Protein AF-A0A138ZXR2-F1 (afdb_monomer_lite)

Organism: Gonapodya prolifera (strain JEL478) (NCBI:txid1344416)

Sequence (455 aa):
MIKIISLGTWSDPSDSKNINEESFTLLCIVGFTFFLIGYEAVQFVVVNGVPAVFRTWFWVAILIAAVFEIGALVLLTVLTDLPFWFYYIDFIVLALTFIIVCFGYSMCSSPRIVAFMPNLEKLRKDPSSYQRARIFYAVVFVLAECLVAISALVYCVFLLPIYASLEVQWQIIWRLAVHPAYFELLVFAPLRAWSHRHLTRKIGVLPVLVLAHAQLHKVVSGMMAITSITSFDAMLFSVIGVSVFKFFWRSTIIYRGVFVNSAAERVLNLNHLSESTSATRNSSRHASTNGAVSNNNATSVVENIEVDVVVEDRYEAVKFMVATELSYEMILETAAVIFTPILNSWMRPHREVFAFHGLDSTVPVWQLILTQLVCFLISDHLFLQMSTNYFSKLPFQLCWKNIRKHRFRIHNFLIYGTVTMGVICQCYFMYKAPRYGLCSDTRSVHCPFWESHDM

Secondary structure (DSSP, 8-state):
-HHHHTSS-SEETTEEEEE-HHHHHHHHHHHHHHHHHHHHHHHHHHHH-HHHHHHSTHHHHHHHHHHHHHHHHHHHHHHH--S---SHHHHHHHHHHHHHHHHHHHHHS-TTGGGGSTTHHHHTT-HHHHHHHHHHHHHHHHHHHHHHHHHHHHIIIIIHHHHHHS-HHHHHHIIIIIHHHHHIIIIIHHHHHHHHHH--SB--HHHHHHHHHHHHHHHHHHHHHHHT--SHHHHHHHHHHHHHHHHHHHHTHHHHHHHHHHHHHHHTTTHHHHHHHHHHHHHHHTS-S--------------------B-SSHHHHHHHHHHHHHHHHHHHHHHHHHHHHHHHHHHGGGGGGBTT--S---S-HHHHHHHHHHHHHHHHHHHHHHHHHTSS---HHHHHHHHHHTHHHHHHHHHHHIIIIIIIHHHHHTB----BTTBS-SS-S--HHHHTT--

Foldseek 3Di:
DVVLLVPDLQADPVGNLHGDLVSVVVCVLCQLLCQLLVLLVLVLCLQPNPVLCVVFCLVVLNVVLNCQLVVQVVVCCVPPVDSDDFAVVNVVNSLVSNLSNLLSSQLSGDLVLVVLDDPSVVCVVPVVSVNVSSNVRSVVLSVLLVLLVVLLLCCLQPVVLVLLLDDLVVLLVCLLPVLVVSLVVRHVLVLLLVQLVSDDLFRGDSSLVSLLLSLLSSQLSSLLSLLQDQEPVSSLVSLLSNLVSVLVVLLCSVVVSVVSNVVCCVVVVVVVVVVVVVVVVVVVVVVPPDDDDDDDDDDDDDDPDPDGPRHVDSLLVSLASSLLSVVSNLVLNLVSLLPSLVLLVSCVSVLSFFSRRDDHRPDDSVRSSVSNNVSSVVSVVVSCVCCCPPGVNRVNVVSVVVCVVSVVSVVSSSVSSNVSVSRSVSRVSRTPQQHVPQAPDNNDSDRVNSVVSPD

pLDDT: mean 73.87, std 17.75, range [28.34, 94.19]

Radius of gyration: 24.12 Å; chains: 1; bounding box: 71×50×64 Å

Structure (mmCIF, N/CA/C/O backbone):
data_AF-A0A138ZXR2-F1
#
_entry.id   AF-A0A138ZXR2-F1
#
loop_
_atom_site.group_PDB
_atom_site.id
_atom_site.type_symbol
_atom_site.label_atom_id
_atom_site.label_alt_id
_atom_site.label_comp_id
_atom_site.label_asym_id
_atom_site.label_entity_id
_atom_site.label_seq_id
_atom_site.pdbx_PDB_ins_code
_atom_site.Cartn_x
_atom_site.Cartn_y
_atom_site.Cartn_z
_atom_site.occupancy
_atom_site.B_iso_or_equiv
_atom_site.auth_seq_id
_atom_site.auth_comp_id
_atom_site.auth_asym_id
_atom_site.auth_atom_id
_atom_site.pdbx_PDB_model_num
ATOM 1 N N . MET A 1 1 ? -0.226 20.605 7.677 1.00 34.03 1 MET A N 1
ATOM 2 C CA . MET A 1 1 ? -0.747 19.259 7.996 1.00 34.03 1 MET A CA 1
ATOM 3 C C . MET A 1 1 ? -1.317 19.185 9.409 1.00 34.03 1 MET A C 1
ATOM 5 O O . MET A 1 1 ? -2.523 19.066 9.510 1.00 34.03 1 MET A O 1
ATOM 9 N N . ILE A 1 2 ? -0.525 19.390 10.476 1.00 31.19 2 ILE A N 1
ATOM 10 C CA . ILE A 1 2 ? -1.046 19.503 11.862 1.00 31.19 2 ILE A CA 1
ATOM 11 C C . ILE A 1 2 ? -2.102 20.611 11.966 1.00 31.19 2 ILE A C 1
ATOM 13 O O . ILE A 1 2 ? -3.169 20.379 12.506 1.00 31.19 2 ILE A O 1
ATOM 17 N N . LYS A 1 3 ? -1.863 21.763 11.323 1.00 34.72 3 LYS A N 1
ATOM 18 C CA . LYS A 1 3 ? -2.868 22.828 11.227 1.00 34.72 3 LYS A CA 1
ATOM 19 C C . LYS A 1 3 ? -4.119 22.475 10.424 1.00 34.72 3 LYS A C 1
ATOM 21 O O . LYS A 1 3 ? -5.135 23.062 10.720 1.00 34.72 3 LYS A O 1
ATOM 26 N N . ILE A 1 4 ? -4.037 21.561 9.447 1.00 38.88 4 ILE A N 1
ATOM 27 C CA . ILE A 1 4 ? -5.171 21.136 8.594 1.00 38.88 4 ILE A CA 1
ATOM 28 C C . ILE A 1 4 ? -6.062 20.152 9.360 1.00 38.88 4 ILE A C 1
ATOM 30 O O . ILE A 1 4 ? -7.275 20.257 9.302 1.00 38.88 4 ILE A O 1
ATOM 34 N N . ILE A 1 5 ? -5.453 19.252 10.138 1.00 39.91 5 ILE A N 1
ATOM 35 C CA . ILE A 1 5 ? -6.167 18.374 11.077 1.00 39.91 5 ILE A CA 1
ATOM 36 C C . ILE A 1 5 ? -6.675 19.177 12.295 1.00 39.91 5 ILE A C 1
ATOM 38 O O . ILE A 1 5 ? -7.653 18.796 12.923 1.00 39.91 5 ILE A O 1
ATOM 42 N N . SER A 1 6 ? -6.052 20.323 12.603 1.00 37.62 6 SER A N 1
ATOM 43 C CA . SER A 1 6 ? -6.491 21.276 13.633 1.00 37.62 6 SER A CA 1
ATOM 44 C C . SER A 1 6 ? -7.299 22.469 13.087 1.00 37.62 6 SER A C 1
ATOM 46 O O . SER A 1 6 ? -7.383 23.493 13.774 1.00 37.62 6 SER A O 1
ATOM 48 N N . LEU A 1 7 ? -7.813 22.410 11.850 1.00 36.41 7 LEU A N 1
ATOM 49 C CA . LEU A 1 7 ? -8.696 23.451 11.318 1.00 36.41 7 LEU A CA 1
ATOM 50 C C . LEU A 1 7 ? -10.067 23.297 11.990 1.00 36.41 7 LEU A C 1
ATOM 52 O O . LEU A 1 7 ? -10.858 22.457 11.586 1.00 36.41 7 LEU A O 1
ATOM 56 N N . GLY A 1 8 ? -10.324 24.119 13.009 1.00 48.81 8 GLY A N 1
ATOM 57 C CA . GLY A 1 8 ? -11.651 24.303 13.601 1.00 48.81 8 GLY A CA 1
ATOM 58 C C . GLY A 1 8 ? -12.121 23.178 14.522 1.00 48.81 8 GLY A C 1
ATOM 59 O O . GLY A 1 8 ? -11.577 22.075 14.552 1.00 48.81 8 GLY A O 1
ATOM 60 N N . THR A 1 9 ? -13.143 23.476 15.324 1.00 51.62 9 THR A N 1
ATOM 61 C CA . THR A 1 9 ? -13.922 22.437 15.990 1.00 51.62 9 THR A CA 1
ATOM 62 C C . THR A 1 9 ? -14.565 21.595 14.889 1.00 51.62 9 THR A C 1
ATOM 64 O O . THR A 1 9 ? -15.431 22.073 14.161 1.00 51.62 9 THR A O 1
ATOM 67 N N . TRP A 1 10 ? -14.107 20.350 14.730 1.00 50.72 10 TRP A N 1
ATOM 68 C CA . TRP A 1 10 ? -14.742 19.383 13.825 1.00 50.72 10 TRP A CA 1
ATOM 69 C C . TRP A 1 10 ? -16.204 19.170 14.172 1.00 50.72 10 TRP A C 1
ATOM 71 O O . TRP A 1 10 ? -16.966 18.745 13.317 1.00 50.72 10 TRP A O 1
ATOM 81 N N . SER A 1 11 ? -16.568 19.460 15.416 1.00 53.50 11 SER A N 1
ATOM 82 C CA . SER A 1 11 ? -17.928 19.488 15.894 1.00 53.50 11 SER A CA 1
ATOM 83 C C . SER A 1 11 ? -18.512 20.902 15.860 1.00 53.50 11 SER A C 1
ATOM 85 O O . SER A 1 11 ? -17.812 21.877 16.158 1.00 53.50 11 SER A O 1
ATOM 87 N N . ASP A 1 12 ? -19.801 21.011 15.559 1.00 55.66 12 ASP A N 1
ATOM 88 C CA . ASP A 1 12 ? -20.576 22.222 15.782 1.00 55.66 12 ASP A CA 1
ATOM 89 C C . ASP A 1 12 ? -20.456 22.607 17.273 1.00 55.66 12 ASP A C 1
ATOM 91 O O . ASP A 1 12 ? -20.678 21.769 18.151 1.00 55.66 12 ASP A O 1
ATOM 95 N N . PRO A 1 13 ? -20.056 23.846 17.608 1.00 55.12 13 PRO A N 1
ATOM 96 C CA . PRO A 1 13 ? -19.994 24.282 19.000 1.00 55.12 13 PRO A CA 1
ATOM 97 C C . PRO A 1 13 ? -21.345 24.188 19.728 1.00 55.12 13 PRO A C 1
ATOM 99 O O . PRO A 1 13 ? -21.363 24.138 20.957 1.00 55.12 13 PRO A O 1
ATOM 102 N N . SER A 1 14 ? -22.459 24.201 18.988 1.00 55.59 14 SER A N 1
ATOM 103 C CA . SER A 1 14 ? -23.822 24.095 19.518 1.00 55.59 14 SER A CA 1
ATOM 104 C C . SER A 1 14 ? -24.292 22.652 19.729 1.00 55.59 14 SER A C 1
ATOM 106 O O . SER A 1 14 ? -25.115 22.411 20.612 1.00 55.59 14 SER A O 1
ATOM 108 N N . ASP A 1 15 ? -23.722 21.693 18.997 1.00 61.19 15 ASP A N 1
ATOM 109 C CA . ASP A 1 15 ? -23.941 20.262 19.183 1.00 61.19 15 ASP A CA 1
ATOM 110 C C . ASP A 1 15 ? -22.637 19.513 18.903 1.00 61.19 15 ASP A C 1
ATOM 112 O O . ASP A 1 15 ? -22.266 19.268 17.753 1.00 61.19 15 ASP A O 1
ATOM 116 N N . SER A 1 16 ? -21.938 19.125 19.975 1.00 54.53 16 SER A N 1
ATOM 117 C CA . SER A 1 16 ? -20.626 18.476 19.893 1.00 54.53 16 SER A CA 1
ATOM 118 C C . SER A 1 16 ? -20.632 17.149 19.120 1.00 54.53 16 SER A C 1
ATOM 120 O O . SER A 1 16 ? -19.561 16.600 18.862 1.00 54.53 16 SER A O 1
ATOM 122 N N . LYS A 1 17 ? -21.816 16.625 18.782 1.00 53.41 17 LYS A N 1
ATOM 123 C CA . LYS A 1 17 ? -22.014 15.412 17.984 1.00 53.41 17 LYS A CA 1
ATOM 124 C C . LYS A 1 17 ? -22.127 15.685 16.483 1.00 53.41 17 LYS A C 1
ATOM 126 O O . LYS A 1 17 ? -21.816 14.800 15.690 1.00 53.41 17 LYS A O 1
ATOM 131 N N . ASN A 1 18 ? -22.536 16.891 16.090 1.00 56.28 18 ASN A N 1
ATOM 132 C CA . ASN A 1 18 ? -22.706 17.274 14.687 1.00 56.28 18 ASN A CA 1
ATOM 133 C C . ASN A 1 18 ? -21.417 17.855 14.135 1.00 56.28 18 ASN A C 1
ATOM 135 O O . ASN A 1 18 ? -20.666 18.489 14.864 1.00 56.28 18 ASN A O 1
ATOM 139 N N . ILE A 1 19 ? -21.142 17.645 12.851 1.00 60.69 19 ILE A N 1
ATOM 140 C CA . ILE A 1 19 ? -19.845 17.976 12.256 1.00 60.69 19 ILE A CA 1
ATOM 141 C C . ILE A 1 19 ? -19.920 19.308 11.528 1.00 60.69 19 ILE A C 1
ATOM 143 O O . ILE A 1 19 ? -20.899 19.588 10.844 1.00 60.69 19 ILE A O 1
ATOM 147 N N . ASN A 1 20 ? -18.862 20.111 11.629 1.00 67.88 20 ASN A N 1
ATOM 148 C CA . ASN A 1 20 ? -18.723 21.307 10.810 1.00 67.88 20 ASN A CA 1
ATOM 149 C C . ASN A 1 20 ? -18.528 20.897 9.336 1.00 67.88 20 ASN A C 1
ATOM 151 O O . ASN A 1 20 ? -17.436 20.487 8.924 1.00 67.88 20 ASN A O 1
ATOM 155 N N . GLU A 1 21 ? -19.606 21.008 8.560 1.00 62.00 21 GLU A N 1
ATOM 156 C CA . GLU A 1 21 ? -19.691 20.600 7.154 1.00 62.00 21 GLU A CA 1
ATOM 157 C C . GLU A 1 21 ? -18.632 21.275 6.272 1.00 62.00 21 GLU A C 1
ATOM 159 O O . GLU A 1 21 ? -18.040 20.628 5.405 1.00 62.00 21 GLU A O 1
ATOM 164 N N . GLU A 1 22 ? -18.331 22.554 6.518 1.00 65.38 22 GLU A N 1
ATOM 165 C CA . GLU A 1 22 ? -17.365 23.329 5.733 1.00 65.38 22 GLU A CA 1
ATOM 166 C C . GLU A 1 22 ? -15.934 22.829 5.951 1.00 65.38 22 GLU A C 1
ATOM 168 O O . GLU A 1 22 ? -15.182 22.607 4.998 1.00 65.38 22 GLU A O 1
ATOM 173 N N . SER A 1 23 ? -15.559 22.615 7.216 1.00 65.88 23 SER A N 1
ATOM 174 C CA . SER A 1 23 ? -14.211 22.159 7.582 1.00 65.88 23 SER A CA 1
ATOM 175 C C . SER A 1 23 ? -13.960 20.736 7.086 1.00 65.88 23 SER A C 1
ATOM 177 O O . SER A 1 23 ? -12.879 20.427 6.576 1.00 65.88 23 SER A O 1
ATOM 179 N N . PHE A 1 24 ? -14.983 19.883 7.172 1.00 64.94 24 PHE A N 1
ATOM 180 C CA . PHE A 1 24 ? -14.937 18.525 6.650 1.00 64.94 24 PHE A CA 1
ATOM 181 C C . PHE A 1 24 ? -14.849 18.505 5.119 1.00 64.94 24 PHE A C 1
ATOM 183 O O . PHE A 1 24 ? -13.969 17.847 4.565 1.00 64.94 24 PHE A O 1
ATOM 190 N N . THR A 1 25 ? -15.691 19.276 4.427 1.00 65.69 25 THR A N 1
ATOM 191 C CA . THR A 1 25 ? -15.665 19.402 2.962 1.00 65.69 25 THR A CA 1
ATOM 192 C C . THR A 1 25 ? -14.306 19.887 2.465 1.00 65.69 25 THR A C 1
ATOM 194 O O . THR A 1 25 ? -13.736 19.305 1.541 1.00 65.69 25 THR A O 1
ATOM 197 N N . LEU A 1 26 ? -13.727 20.897 3.119 1.00 67.50 26 LEU A N 1
ATOM 198 C CA . LEU A 1 26 ? -12.399 21.396 2.775 1.00 67.50 26 LEU A CA 1
ATOM 199 C C . LEU A 1 26 ? -11.317 20.326 2.976 1.00 67.50 26 LEU A C 1
ATOM 201 O O . LEU A 1 26 ? -10.448 20.179 2.115 1.00 67.50 26 LEU A O 1
ATOM 205 N N . LEU A 1 27 ? -11.369 19.556 4.072 1.00 70.44 27 LEU A N 1
ATOM 206 C CA . LEU A 1 27 ? -10.461 18.424 4.272 1.00 70.44 27 LEU A CA 1
ATOM 207 C C . LEU A 1 27 ? -10.607 17.404 3.141 1.00 70.44 27 LEU A C 1
ATOM 209 O O . LEU A 1 27 ? -9.592 16.915 2.656 1.00 70.44 27 LEU A O 1
ATOM 213 N N . CYS A 1 28 ? -11.832 17.090 2.721 1.00 66.06 28 CYS A N 1
ATOM 214 C CA . CYS A 1 28 ? -12.086 16.117 1.662 1.00 66.06 28 CYS A CA 1
ATOM 215 C C . CYS A 1 28 ? -11.512 16.595 0.329 1.00 66.06 28 CYS A C 1
ATOM 217 O O . CYS A 1 28 ? -10.709 15.888 -0.272 1.00 66.06 28 CYS A O 1
ATOM 219 N N . ILE A 1 29 ? -11.836 17.821 -0.089 1.00 67.88 29 ILE A N 1
ATOM 220 C CA . ILE A 1 29 ? -11.348 18.407 -1.345 1.00 67.88 29 ILE A CA 1
ATOM 221 C C . ILE A 1 29 ? -9.818 18.461 -1.351 1.00 67.88 29 ILE A C 1
ATOM 223 O O . ILE A 1 29 ? -9.175 18.000 -2.295 1.00 67.88 29 ILE A O 1
ATOM 227 N N . VAL A 1 30 ? -9.216 18.989 -0.282 1.00 71.25 30 VAL A N 1
ATOM 228 C CA . VAL A 1 30 ? -7.756 19.093 -0.171 1.00 71.25 30 VAL A CA 1
ATOM 229 C C . VAL A 1 30 ? -7.128 17.706 -0.082 1.00 71.25 30 VAL A C 1
ATOM 231 O O . VAL A 1 30 ? -6.110 17.439 -0.714 1.00 71.25 30 VAL A O 1
ATOM 234 N N . GLY A 1 31 ? -7.718 16.809 0.696 1.00 70.62 31 GLY A N 1
ATOM 235 C CA . GLY A 1 31 ? -7.191 15.475 0.905 1.00 70.62 31 GLY A CA 1
ATOM 236 C C . GLY A 1 31 ? -7.168 14.679 -0.388 1.00 70.62 31 GLY A C 1
ATOM 237 O O . GLY A 1 31 ? -6.122 14.173 -0.777 1.00 70.62 31 GLY A O 1
ATOM 238 N N . PHE A 1 32 ? -8.279 14.634 -1.108 1.00 67.31 32 PHE A N 1
ATOM 239 C CA . PHE A 1 32 ? -8.349 13.897 -2.359 1.00 67.31 32 PHE A CA 1
ATOM 240 C C . PHE A 1 32 ? -7.466 14.482 -3.450 1.00 67.31 32 PHE A C 1
ATOM 242 O O . PHE A 1 32 ? -6.612 13.765 -3.981 1.00 67.31 32 PHE A O 1
ATOM 249 N N . THR A 1 33 ? -7.558 15.797 -3.656 1.00 68.94 33 THR A N 1
ATOM 250 C CA . THR A 1 33 ? -6.797 16.459 -4.718 1.00 68.94 33 THR A CA 1
ATOM 251 C C . THR A 1 33 ? -5.297 16.345 -4.470 1.00 68.94 33 THR A C 1
ATOM 253 O O . THR A 1 33 ? -4.519 16.044 -5.373 1.00 68.94 33 THR A O 1
ATOM 256 N N . PHE A 1 34 ? -4.844 16.563 -3.231 1.00 75.94 34 PHE A N 1
ATOM 257 C CA . PHE A 1 34 ? -3.410 16.623 -2.954 1.00 75.94 34 PHE A CA 1
ATOM 258 C C . PHE A 1 34 ? -2.792 15.288 -2.553 1.00 75.94 34 PHE A C 1
ATOM 260 O O . PHE A 1 34 ? -1.599 15.112 -2.803 1.00 75.94 34 PHE A O 1
ATOM 267 N N . PHE A 1 35 ? -3.522 14.353 -1.939 1.00 79.62 35 PHE A N 1
ATOM 268 C CA . PHE A 1 35 ? -2.924 13.079 -1.524 1.00 79.62 35 PHE A CA 1
ATOM 269 C C . PHE A 1 35 ? -2.753 12.127 -2.688 1.00 79.62 35 PHE A C 1
ATOM 271 O O . PHE A 1 35 ? -1.692 11.522 -2.801 1.00 79.62 35 PHE A O 1
ATOM 278 N N . LEU A 1 36 ? -3.744 12.034 -3.571 1.00 79.12 36 LEU A N 1
ATOM 279 C CA . LEU A 1 36 ? -3.708 11.104 -4.690 1.00 79.12 36 LEU A CA 1
ATOM 280 C C . LEU A 1 36 ? -2.690 11.558 -5.747 1.00 79.12 36 LEU A C 1
ATOM 282 O O . LEU A 1 36 ? -1.749 10.839 -6.083 1.00 79.12 36 LEU A O 1
ATOM 286 N N . ILE A 1 37 ? -2.819 12.808 -6.200 1.00 87.25 37 ILE A N 1
ATOM 287 C CA . ILE A 1 37 ? -1.896 13.419 -7.163 1.00 87.25 37 ILE A CA 1
ATOM 288 C C . ILE A 1 37 ? -0.497 13.551 -6.548 1.00 87.25 37 ILE A C 1
ATOM 290 O O . ILE A 1 37 ? 0.514 13.279 -7.200 1.00 87.25 37 ILE A O 1
ATOM 294 N N . GLY A 1 38 ? -0.421 13.954 -5.277 1.00 85.75 38 GLY A N 1
ATOM 295 C CA . GLY A 1 38 ? 0.846 14.104 -4.574 1.00 85.75 38 GLY A CA 1
ATOM 296 C C . GLY A 1 38 ? 1.560 12.775 -4.333 1.00 85.75 38 GLY A C 1
ATOM 297 O O . GLY A 1 38 ? 2.787 12.747 -4.410 1.00 85.75 38 GLY A O 1
ATOM 298 N N . TYR A 1 39 ? 0.830 11.676 -4.117 1.00 86.19 39 TYR A N 1
ATOM 299 C CA . TYR A 1 39 ? 1.394 10.330 -3.988 1.00 86.19 39 TYR A CA 1
ATOM 300 C C . TYR A 1 39 ? 2.153 9.925 -5.246 1.00 86.19 39 TYR A C 1
ATOM 302 O O . TYR A 1 39 ? 3.355 9.656 -5.183 1.00 86.19 39 TYR A O 1
ATOM 310 N N . GLU A 1 40 ? 1.495 10.005 -6.399 1.00 87.44 40 GLU A N 1
ATOM 311 C CA . GLU A 1 40 ? 2.116 9.717 -7.690 1.00 87.44 40 GLU A CA 1
ATOM 312 C C . GLU A 1 40 ? 3.262 10.688 -8.006 1.00 87.44 40 GLU A C 1
ATOM 314 O O . GLU A 1 40 ? 4.293 10.301 -8.562 1.00 87.44 40 GLU A O 1
ATOM 319 N N . ALA A 1 41 ? 3.140 11.956 -7.601 1.00 88.38 41 ALA A N 1
ATOM 320 C CA . ALA A 1 41 ? 4.213 12.928 -7.762 1.00 88.38 41 ALA A CA 1
ATOM 321 C C . ALA A 1 41 ? 5.453 12.574 -6.926 1.00 88.38 41 ALA A C 1
ATOM 323 O O . ALA A 1 41 ? 6.576 12.606 -7.439 1.00 88.38 41 ALA A O 1
ATOM 324 N N . VAL A 1 42 ? 5.270 12.190 -5.660 1.00 87.69 42 VAL A N 1
ATOM 325 C CA . VAL A 1 42 ? 6.358 11.720 -4.792 1.00 87.69 42 VAL A CA 1
ATOM 326 C C . VAL A 1 42 ? 6.971 10.453 -5.373 1.00 87.69 42 VAL A C 1
ATOM 328 O O . VAL A 1 42 ? 8.195 10.368 -5.482 1.00 87.69 42 VAL A O 1
ATOM 331 N N . GLN A 1 43 ? 6.149 9.507 -5.822 1.00 85.69 43 GLN A N 1
ATOM 332 C CA . GLN A 1 43 ? 6.598 8.291 -6.487 1.00 85.69 43 GLN A CA 1
ATOM 333 C C . GLN A 1 43 ? 7.435 8.611 -7.737 1.00 85.69 43 GLN A C 1
ATOM 335 O O . GLN A 1 43 ? 8.523 8.058 -7.916 1.00 85.69 43 GLN A O 1
ATOM 340 N N . PHE A 1 44 ? 7.018 9.576 -8.561 1.00 86.94 44 PHE A N 1
ATOM 341 C CA . PHE A 1 44 ? 7.796 10.048 -9.712 1.00 86.94 44 PHE A CA 1
ATOM 342 C C . PHE A 1 44 ? 9.140 10.631 -9.313 1.00 86.94 44 PHE A C 1
ATOM 344 O O . PHE A 1 44 ? 10.161 10.289 -9.913 1.00 86.94 44 PHE A O 1
ATOM 351 N N . VAL A 1 45 ? 9.157 11.491 -8.298 1.00 86.19 45 VAL A N 1
ATOM 352 C CA . VAL A 1 45 ? 10.374 12.131 -7.794 1.00 86.19 45 VAL A CA 1
ATOM 353 C C . VAL A 1 45 ? 11.343 11.100 -7.217 1.00 86.19 45 VAL A C 1
ATOM 355 O O . VAL A 1 45 ? 12.553 11.220 -7.402 1.00 86.19 45 VAL A O 1
ATOM 358 N N . VAL A 1 46 ? 10.838 10.070 -6.546 1.00 82.31 46 VAL A N 1
ATOM 359 C CA . VAL A 1 46 ? 11.649 8.998 -5.952 1.00 82.31 46 VAL A CA 1
ATOM 360 C C . VAL A 1 46 ? 12.380 8.206 -7.031 1.00 82.31 46 VAL A C 1
ATOM 362 O O . VAL A 1 46 ? 13.573 7.921 -6.884 1.00 82.31 46 VAL A O 1
ATOM 365 N N . VAL A 1 47 ? 11.689 7.910 -8.133 1.00 80.94 47 VAL A N 1
ATOM 366 C CA . VAL A 1 47 ? 12.246 7.134 -9.244 1.00 80.94 47 VAL A CA 1
ATOM 367 C C . VAL A 1 47 ? 13.112 7.983 -10.167 1.00 80.94 47 VAL A C 1
ATOM 369 O O . VAL A 1 47 ? 14.239 7.611 -10.460 1.00 80.94 47 VAL A O 1
ATOM 372 N N . ASN A 1 48 ? 12.603 9.122 -10.633 1.00 81.75 48 ASN A N 1
ATOM 373 C CA . ASN A 1 48 ? 13.217 9.888 -11.721 1.00 81.75 48 ASN A CA 1
ATOM 374 C C . ASN A 1 48 ? 13.948 11.156 -11.235 1.00 81.75 48 ASN A C 1
ATOM 376 O O . ASN A 1 48 ? 14.676 11.789 -12.003 1.00 81.75 48 ASN A O 1
ATOM 380 N N . GLY A 1 49 ? 13.773 11.542 -9.968 1.00 83.25 49 GLY A N 1
ATOM 381 C CA . GLY A 1 49 ? 14.294 12.783 -9.398 1.00 83.25 49 GLY A CA 1
ATOM 382 C C . GLY A 1 49 ? 13.432 14.013 -9.709 1.00 83.25 49 GLY A C 1
ATOM 383 O O . GLY A 1 49 ? 12.700 14.063 -10.696 1.00 83.25 49 GLY A O 1
ATOM 384 N N . VAL A 1 50 ? 13.568 15.057 -8.884 1.00 86.06 50 VAL A N 1
ATOM 385 C CA . VAL A 1 50 ? 12.831 16.330 -9.036 1.00 86.06 50 VAL A CA 1
ATOM 386 C C . VAL A 1 50 ? 13.004 16.961 -10.427 1.00 86.06 50 VAL A C 1
ATOM 388 O O . VAL A 1 50 ? 11.997 17.325 -11.033 1.00 86.06 50 VAL A O 1
ATOM 391 N N . PRO A 1 51 ? 14.220 17.040 -11.016 1.00 86.44 51 PRO A N 1
ATOM 392 C CA . PRO A 1 51 ? 14.381 17.669 -12.327 1.00 86.44 51 PRO A CA 1
ATOM 393 C C . PRO A 1 51 ? 13.659 16.930 -13.458 1.00 86.44 51 PRO A C 1
ATOM 395 O O . PRO A 1 51 ? 13.467 17.495 -14.531 1.00 86.44 51 PRO A O 1
ATOM 398 N N . ALA A 1 52 ? 13.307 15.652 -13.286 1.00 85.19 52 ALA A N 1
ATOM 399 C CA . ALA A 1 52 ? 12.563 14.917 -14.302 1.00 85.19 52 ALA A CA 1
ATOM 400 C C . ALA A 1 52 ? 11.085 15.325 -14.350 1.00 85.19 52 ALA A C 1
ATOM 402 O O . ALA A 1 52 ? 10.491 15.246 -15.421 1.00 85.19 52 ALA A O 1
ATOM 403 N N . VAL A 1 53 ? 10.503 15.804 -13.244 1.00 85.25 53 VAL A N 1
ATOM 404 C CA . VAL A 1 53 ? 9.093 16.236 -13.204 1.00 85.25 53 VAL A CA 1
ATOM 405 C C . VAL A 1 53 ? 8.848 17.342 -14.226 1.00 85.25 53 VAL A C 1
ATOM 407 O O . VAL A 1 53 ? 7.921 17.249 -15.018 1.00 85.25 53 VAL A O 1
ATOM 410 N N . PHE A 1 54 ? 9.733 18.341 -14.257 1.00 87.50 54 PHE A N 1
ATOM 411 C CA . PHE A 1 54 ? 9.614 19.504 -15.141 1.00 87.50 54 PHE A CA 1
ATOM 412 C C . PHE A 1 54 ? 10.160 19.264 -16.553 1.00 87.50 54 PHE A C 1
ATOM 414 O O . PHE A 1 54 ? 9.724 19.910 -17.500 1.00 87.50 54 PHE A O 1
ATOM 421 N N . ARG A 1 55 ? 11.117 18.339 -16.716 1.00 87.81 55 ARG A N 1
ATOM 422 C CA . ARG A 1 55 ? 11.668 17.987 -18.040 1.00 87.81 55 ARG A CA 1
ATOM 423 C C . ARG A 1 55 ? 10.780 17.029 -18.830 1.00 87.81 55 ARG A C 1
ATOM 425 O O . ARG A 1 55 ? 10.914 16.945 -20.046 1.00 87.81 55 ARG A O 1
ATOM 432 N N . THR A 1 56 ? 9.929 16.271 -18.150 1.00 86.75 56 THR A N 1
ATOM 433 C CA . THR A 1 56 ? 8.968 15.364 -18.784 1.00 86.75 56 THR A CA 1
ATOM 434 C C . THR A 1 56 ? 7.591 16.011 -18.837 1.00 86.75 56 THR A C 1
ATOM 436 O O . THR A 1 56 ? 7.343 17.016 -18.186 1.00 86.75 56 THR A O 1
ATOM 439 N N . TRP A 1 57 ? 6.668 15.423 -19.593 1.00 88.38 57 TRP A N 1
ATOM 440 C CA . TRP A 1 57 ? 5.276 15.881 -19.653 1.00 88.38 57 TRP A CA 1
ATOM 441 C C . TRP A 1 57 ? 4.451 15.431 -18.436 1.00 88.38 57 TRP A C 1
ATOM 443 O O . TRP A 1 57 ? 3.230 15.552 -18.431 1.00 88.38 57 TRP A O 1
ATOM 453 N N . PHE A 1 58 ? 5.095 14.920 -17.383 1.00 90.44 58 PHE A N 1
ATOM 454 C CA . PHE A 1 58 ? 4.393 14.437 -16.201 1.00 90.44 58 PHE A CA 1
ATOM 455 C C . PHE A 1 58 ? 3.670 15.565 -15.451 1.00 90.44 58 PHE A C 1
ATOM 457 O O . PHE A 1 58 ? 2.546 15.375 -14.996 1.00 90.44 58 PHE A O 1
ATOM 464 N N . TRP A 1 59 ? 4.254 16.767 -15.397 1.00 91.25 59 TRP A N 1
ATOM 465 C CA . TRP A 1 59 ? 3.579 17.937 -14.823 1.00 91.25 59 TRP A CA 1
ATOM 466 C C . TRP A 1 59 ? 2.286 18.302 -15.572 1.00 91.25 59 TRP A C 1
ATOM 468 O O . TRP A 1 59 ? 1.352 18.808 -14.955 1.00 91.25 59 TRP A O 1
ATOM 478 N N . VAL A 1 60 ? 2.199 18.004 -16.875 1.00 91.88 60 VAL A N 1
ATOM 479 C CA . VAL A 1 60 ? 0.971 18.193 -17.662 1.00 91.88 60 VAL A CA 1
ATOM 480 C C . VAL A 1 60 ? -0.097 17.204 -17.208 1.00 91.88 60 VAL A C 1
ATOM 482 O O . VAL A 1 60 ? -1.243 17.599 -17.036 1.00 91.88 60 VAL A O 1
ATOM 485 N N . ALA A 1 61 ? 0.266 15.943 -16.951 1.00 91.69 61 ALA A N 1
ATOM 486 C CA . ALA A 1 61 ? -0.670 14.954 -16.413 1.00 91.69 61 ALA A CA 1
ATOM 487 C C . ALA A 1 61 ? -1.190 15.351 -15.021 1.00 91.69 61 ALA A C 1
ATOM 489 O O . ALA A 1 61 ? -2.389 15.256 -14.777 1.00 91.69 61 ALA A O 1
ATOM 490 N N . ILE A 1 62 ? -0.312 15.866 -14.150 1.00 92.00 62 ILE A N 1
ATOM 491 C CA . ILE A 1 62 ? -0.691 16.435 -12.845 1.00 92.00 62 ILE A CA 1
ATOM 492 C C . ILE A 1 62 ? -1.689 17.584 -13.021 1.00 92.00 62 ILE A C 1
ATOM 494 O O . ILE A 1 62 ? -2.715 17.615 -12.350 1.00 92.00 62 ILE A O 1
ATOM 498 N N . LEU A 1 63 ? -1.404 18.519 -13.932 1.00 91.94 63 LEU A N 1
ATOM 499 C CA . LEU A 1 63 ? -2.275 19.666 -14.181 1.00 91.94 63 LEU A CA 1
ATOM 500 C C . LEU A 1 63 ? -3.639 19.236 -14.736 1.00 91.94 63 LEU A C 1
ATOM 502 O O . LEU A 1 63 ? -4.659 19.724 -14.263 1.00 91.94 63 LEU A O 1
ATOM 506 N N . ILE A 1 64 ? -3.665 18.315 -15.705 1.00 92.62 64 ILE A N 1
ATOM 507 C CA . ILE A 1 64 ? -4.907 17.772 -16.273 1.00 92.62 64 ILE A CA 1
ATOM 508 C C . ILE A 1 64 ? -5.739 17.103 -15.181 1.00 92.62 64 ILE A C 1
ATOM 510 O O . ILE A 1 64 ? -6.931 17.373 -15.089 1.00 92.62 64 ILE A O 1
ATOM 514 N N . ALA A 1 65 ? -5.118 16.265 -14.350 1.00 91.00 65 ALA A N 1
ATOM 515 C CA . ALA A 1 65 ? -5.802 15.589 -13.257 1.00 91.00 65 ALA A CA 1
ATOM 516 C C . ALA A 1 65 ? -6.371 16.585 -12.238 1.00 91.00 65 ALA A C 1
ATOM 518 O O . ALA A 1 65 ? -7.542 16.487 -11.895 1.00 91.00 65 ALA A O 1
ATOM 519 N N . ALA A 1 66 ? -5.591 17.593 -11.836 1.00 88.81 66 ALA A N 1
ATOM 520 C CA . ALA A 1 66 ? -6.045 18.619 -10.900 1.00 88.81 66 ALA A CA 1
ATOM 521 C C . ALA A 1 66 ? -7.200 19.462 -11.469 1.00 88.81 66 ALA A C 1
ATOM 523 O O . ALA A 1 66 ? -8.165 19.738 -10.764 1.00 88.81 66 ALA A O 1
ATOM 524 N N . VAL A 1 67 ? -7.132 19.857 -12.747 1.00 90.44 67 VAL A N 1
ATOM 525 C CA . VAL A 1 67 ? -8.212 20.607 -13.412 1.00 90.44 67 VAL A CA 1
ATOM 526 C C . VAL A 1 67 ? -9.467 19.750 -13.562 1.00 90.44 67 VAL A C 1
ATOM 528 O O . VAL A 1 67 ? -10.564 20.244 -13.313 1.00 90.44 67 VAL A O 1
ATOM 531 N N . PHE A 1 68 ? -9.316 18.481 -13.953 1.00 90.38 68 PHE A N 1
ATOM 532 C CA . PHE A 1 68 ? -10.427 17.537 -14.054 1.00 90.38 68 PHE A CA 1
ATOM 533 C C . PHE A 1 68 ? -11.107 17.341 -12.701 1.00 90.38 68 PHE A C 1
ATOM 535 O O . PHE A 1 68 ? -12.323 17.466 -12.618 1.00 90.38 68 PHE A O 1
ATOM 542 N N . GLU A 1 69 ? -10.328 17.083 -11.652 1.00 85.19 69 GLU A N 1
ATOM 543 C CA . GLU A 1 69 ? -10.843 16.862 -10.307 1.00 85.19 69 GLU A CA 1
ATOM 544 C C . GLU A 1 69 ? -11.551 18.111 -9.791 1.00 85.19 69 GLU A C 1
ATOM 546 O O . GLU A 1 69 ? -12.747 18.056 -9.543 1.00 85.19 69 GLU A O 1
ATOM 551 N N . ILE A 1 70 ? -10.884 19.270 -9.747 1.00 83.19 70 ILE A N 1
ATOM 552 C CA . ILE A 1 70 ? -11.503 20.524 -9.286 1.00 83.19 70 ILE A CA 1
ATOM 553 C C . ILE A 1 70 ? -12.757 20.856 -10.107 1.00 83.19 70 ILE A C 1
ATOM 555 O O . ILE A 1 70 ? -13.774 21.249 -9.541 1.00 83.19 70 ILE A O 1
ATOM 559 N N . GLY A 1 71 ? -12.714 20.678 -11.430 1.00 84.94 71 GLY A N 1
ATOM 560 C CA . GLY A 1 71 ? -13.860 20.918 -12.305 1.00 84.94 71 GLY A CA 1
ATOM 561 C C . GLY A 1 71 ? -15.033 19.975 -12.028 1.00 84.94 71 GLY A C 1
ATOM 562 O O . GLY A 1 71 ? -16.171 20.433 -11.945 1.00 84.94 71 GLY A O 1
ATOM 563 N N . ALA A 1 72 ? -14.765 18.679 -11.851 1.00 83.75 72 ALA A N 1
ATOM 564 C CA . ALA A 1 72 ? -15.776 17.684 -11.507 1.00 83.75 72 ALA A CA 1
ATOM 565 C C . ALA A 1 72 ? -16.375 17.959 -10.125 1.00 83.75 72 ALA A C 1
ATOM 567 O O . ALA A 1 72 ? -17.593 17.933 -9.977 1.00 83.75 72 ALA A O 1
ATOM 568 N N . LEU A 1 73 ? -15.529 18.291 -9.147 1.00 75.94 73 LEU A N 1
ATOM 569 C CA . LEU A 1 73 ? -15.941 18.660 -7.801 1.00 75.94 73 LEU A CA 1
ATOM 570 C C . LEU A 1 73 ? -16.889 19.878 -7.853 1.00 75.94 73 LEU A C 1
ATOM 572 O O . LEU A 1 73 ? -18.032 19.779 -7.416 1.00 75.94 73 LEU A O 1
ATOM 576 N N . VAL A 1 74 ? -16.477 20.991 -8.471 1.00 78.25 74 VAL A N 1
ATOM 577 C CA . VAL A 1 74 ? -17.313 22.204 -8.590 1.00 78.25 74 VAL A CA 1
ATOM 578 C C . VAL A 1 74 ? -18.637 21.913 -9.299 1.00 78.25 74 VAL A C 1
ATOM 580 O O . VAL A 1 74 ? -19.690 22.367 -8.852 1.00 78.25 74 VAL A O 1
ATOM 583 N N . LEU A 1 75 ? -18.606 21.141 -10.388 1.00 80.88 75 LEU A N 1
ATOM 584 C CA . LEU A 1 75 ? -19.811 20.776 -11.128 1.00 80.88 75 LEU A CA 1
ATOM 585 C C . LEU A 1 75 ? -20.782 19.962 -10.263 1.00 80.88 75 LEU A C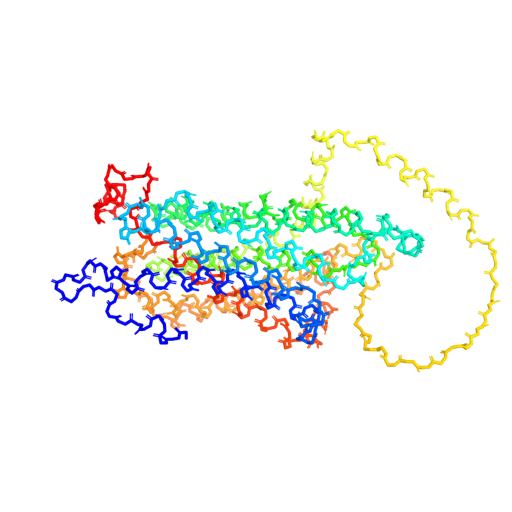 1
ATOM 587 O O . LEU A 1 75 ? -21.979 20.235 -10.279 1.00 80.88 75 LEU A O 1
ATOM 591 N N . LEU A 1 76 ? -20.283 18.986 -9.502 1.00 73.75 76 LEU A N 1
ATOM 592 C CA . LEU A 1 76 ? -21.110 18.157 -8.625 1.00 73.75 76 LEU A CA 1
ATOM 593 C C . LEU A 1 76 ? -21.750 18.979 -7.512 1.00 73.75 76 LEU A C 1
ATOM 595 O O . LEU A 1 76 ? -22.943 18.815 -7.257 1.00 73.75 76 LEU A O 1
ATOM 599 N N . THR A 1 77 ? -21.001 19.903 -6.908 1.00 70.38 77 THR A N 1
ATOM 600 C CA . THR A 1 77 ? -21.539 20.817 -5.894 1.00 70.38 77 THR A CA 1
ATOM 601 C C . THR A 1 77 ? -22.675 21.668 -6.459 1.00 70.38 77 THR A C 1
ATOM 603 O O . THR A 1 77 ? -23.735 21.755 -5.850 1.00 70.38 77 THR A O 1
ATOM 606 N N . VAL A 1 78 ? -22.487 22.247 -7.650 1.00 76.38 78 VAL A N 1
ATOM 607 C CA . VAL A 1 78 ? -23.489 23.120 -8.286 1.00 76.38 78 VAL A CA 1
ATOM 608 C C . VAL A 1 78 ? -24.729 22.347 -8.737 1.00 76.38 78 VAL A C 1
ATOM 610 O O . VAL A 1 78 ? -25.834 22.869 -8.657 1.00 76.38 78 VAL A O 1
ATOM 613 N N . LEU A 1 79 ? -24.567 21.122 -9.243 1.00 75.00 79 LEU A N 1
ATOM 614 C CA . LEU A 1 79 ? -25.685 20.353 -9.798 1.00 75.00 79 LEU A CA 1
ATOM 615 C C . LEU A 1 79 ? -26.553 19.671 -8.745 1.00 75.00 79 LEU A C 1
ATOM 617 O O . LEU A 1 79 ? -27.705 19.355 -9.036 1.00 75.00 79 LEU A O 1
ATOM 621 N N . THR A 1 80 ? -25.999 19.363 -7.574 1.00 65.69 80 THR A N 1
ATOM 622 C CA . THR A 1 80 ? -26.694 18.507 -6.610 1.00 65.69 80 THR A CA 1
ATOM 623 C C . THR A 1 80 ? -27.310 19.263 -5.438 1.00 65.69 80 THR A C 1
ATOM 625 O O . THR A 1 80 ? -28.155 18.683 -4.762 1.00 65.69 80 THR A O 1
ATOM 628 N N . ASP A 1 81 ? -26.951 20.533 -5.202 1.00 64.25 81 ASP A N 1
ATOM 629 C CA . ASP A 1 81 ? -27.317 21.283 -3.983 1.00 64.25 81 ASP A CA 1
ATOM 630 C C . ASP A 1 81 ? -26.997 20.502 -2.687 1.00 64.25 81 ASP A C 1
ATOM 632 O O . ASP A 1 81 ? -27.609 20.713 -1.638 1.00 64.25 81 ASP A O 1
ATOM 636 N N . LEU A 1 82 ? -26.070 19.539 -2.747 1.00 54.12 82 LEU A N 1
ATOM 637 C CA . LEU A 1 82 ? -25.762 18.669 -1.621 1.00 54.12 82 LEU A CA 1
ATOM 638 C C . LEU A 1 82 ? -24.567 19.212 -0.836 1.00 54.12 82 LEU A C 1
ATOM 640 O O . LEU A 1 82 ? -23.493 19.390 -1.415 1.00 54.12 82 LEU A O 1
ATOM 644 N N . PRO A 1 83 ? -24.714 19.405 0.487 1.00 51.00 83 PRO A N 1
ATOM 645 C CA . PRO A 1 83 ? -23.600 19.792 1.349 1.00 51.00 83 PRO A CA 1
ATOM 646 C C . PRO A 1 83 ? -22.615 18.635 1.597 1.00 51.00 83 PRO A C 1
ATOM 648 O O . PRO A 1 83 ? -21.478 18.869 2.001 1.00 51.00 83 PRO A O 1
ATOM 651 N N . PHE A 1 84 ? -23.020 17.385 1.327 1.00 50.78 84 PHE A N 1
ATOM 652 C CA . PHE A 1 84 ? -22.242 16.187 1.646 1.00 50.78 84 PHE A CA 1
ATOM 653 C C . PHE A 1 84 ? -21.721 15.440 0.413 1.00 50.78 84 PHE A C 1
ATOM 655 O O . PHE A 1 84 ? -22.469 15.040 -0.482 1.00 50.78 84 PHE A O 1
ATOM 662 N N . TRP A 1 85 ? -20.414 15.189 0.448 1.00 53.53 85 TRP A N 1
ATOM 663 C CA . TRP A 1 85 ? -19.605 14.509 -0.561 1.00 53.53 85 TRP A CA 1
ATOM 664 C C . TRP A 1 85 ? -19.449 13.026 -0.243 1.00 53.53 85 TRP A C 1
ATOM 666 O O . TRP A 1 85 ? -18.433 12.639 0.326 1.00 53.53 85 TRP A O 1
ATOM 676 N N . PHE A 1 86 ? -20.452 12.201 -0.546 1.00 54.94 86 PHE A N 1
ATOM 677 C CA . PHE A 1 86 ? -20.311 10.738 -0.488 1.00 54.94 86 PHE A CA 1
ATOM 678 C C . PHE A 1 86 ? -21.282 10.033 -1.442 1.00 54.94 86 PHE A C 1
ATOM 680 O O . PHE A 1 86 ? -22.130 9.229 -1.039 1.00 54.94 86 PHE A O 1
ATOM 687 N N . TYR A 1 87 ? -21.146 10.313 -2.734 1.00 56.94 87 TYR A N 1
ATOM 688 C CA . TYR A 1 87 ? -21.835 9.563 -3.781 1.00 56.94 87 TYR A CA 1
ATOM 689 C C . TYR A 1 87 ? -20.874 8.588 -4.448 1.00 56.94 87 TYR A C 1
ATOM 691 O O . TYR A 1 87 ? -19.672 8.821 -4.533 1.00 56.94 87 TYR A O 1
ATOM 699 N N . TYR A 1 88 ? -21.409 7.505 -5.016 1.00 61.72 88 TYR A N 1
ATOM 700 C CA . TYR A 1 88 ? -20.628 6.619 -5.888 1.00 61.72 88 TYR A CA 1
ATOM 701 C C . TYR A 1 88 ? -19.906 7.376 -7.018 1.00 61.72 88 TYR A C 1
ATOM 703 O O . TYR A 1 88 ? -18.896 6.902 -7.531 1.00 61.72 88 TYR A O 1
ATOM 711 N N . ILE A 1 89 ? -20.396 8.568 -7.368 1.00 67.81 89 ILE A N 1
ATOM 712 C CA . ILE A 1 89 ? -19.776 9.480 -8.327 1.00 67.81 89 ILE A CA 1
ATOM 713 C C . ILE A 1 89 ? -18.409 9.986 -7.840 1.00 67.81 89 ILE A C 1
ATOM 715 O O . ILE A 1 89 ? -17.494 10.077 -8.653 1.00 67.81 89 ILE A O 1
ATOM 719 N N . ASP A 1 90 ? -18.217 10.221 -6.540 1.00 69.19 90 ASP A N 1
ATOM 720 C CA . ASP A 1 90 ? -16.928 10.659 -5.990 1.00 69.19 90 ASP A CA 1
ATOM 721 C C . ASP A 1 90 ? -15.860 9.584 -6.214 1.00 69.19 90 ASP A C 1
ATOM 723 O O . ASP A 1 90 ? -14.755 9.880 -6.661 1.00 69.19 90 ASP A O 1
ATOM 727 N N . PHE A 1 91 ? -16.212 8.303 -6.040 1.00 73.94 91 PHE A N 1
ATOM 728 C CA . PHE A 1 91 ? -15.310 7.200 -6.386 1.00 73.94 91 PHE A CA 1
ATOM 729 C C . PHE A 1 91 ? -14.946 7.182 -7.871 1.00 73.94 91 PHE A C 1
ATOM 731 O O . PHE A 1 91 ? -13.817 6.832 -8.208 1.00 73.94 91 PHE A O 1
ATOM 738 N N . ILE A 1 92 ? -15.869 7.565 -8.757 1.00 78.44 92 ILE A N 1
ATOM 739 C CA . ILE A 1 92 ? -15.597 7.652 -10.196 1.00 78.44 92 ILE A CA 1
ATOM 740 C C . ILE A 1 92 ? -14.622 8.796 -10.478 1.00 78.44 92 ILE A C 1
ATOM 742 O O . ILE A 1 92 ? -13.642 8.579 -11.189 1.00 78.44 92 ILE A O 1
ATOM 746 N N . VAL A 1 93 ? -14.851 9.984 -9.909 1.00 81.69 93 VAL A N 1
ATOM 747 C CA . VAL A 1 93 ? -13.948 11.137 -10.069 1.00 81.69 93 VAL A CA 1
ATOM 748 C C . VAL A 1 93 ? -12.550 10.775 -9.576 1.00 81.69 93 VAL A C 1
ATOM 750 O O . VAL A 1 93 ? -11.585 10.927 -10.320 1.00 81.69 93 VAL A O 1
ATOM 753 N N . LEU A 1 94 ? -12.445 10.188 -8.383 1.00 80.19 94 LEU A N 1
ATOM 754 C CA . LEU A 1 94 ? -11.174 9.754 -7.803 1.00 80.19 94 LEU A CA 1
ATOM 755 C C . LEU A 1 94 ? -10.476 8.692 -8.645 1.00 80.19 94 LEU A C 1
ATOM 757 O O . LEU A 1 94 ? -9.277 8.800 -8.898 1.00 80.19 94 LEU A O 1
ATOM 761 N N . ALA A 1 95 ? -11.210 7.676 -9.102 1.00 84.62 95 ALA A N 1
ATOM 762 C CA . ALA A 1 95 ? -10.651 6.628 -9.944 1.00 84.62 95 ALA A CA 1
ATOM 763 C C . ALA A 1 95 ? -10.121 7.202 -11.263 1.00 84.62 95 ALA A C 1
ATOM 765 O O . ALA A 1 95 ? -9.024 6.846 -11.687 1.00 84.62 95 ALA A O 1
ATOM 766 N N . LEU A 1 96 ? -10.859 8.118 -11.896 1.00 88.94 96 LEU A N 1
ATOM 767 C CA . LEU A 1 96 ? -10.434 8.765 -13.136 1.00 88.94 96 LEU A CA 1
ATOM 768 C C . LEU A 1 96 ? -9.206 9.652 -12.925 1.00 88.94 96 LEU A C 1
ATOM 770 O O . LEU A 1 96 ? -8.248 9.535 -13.691 1.00 88.94 96 LEU A O 1
ATOM 774 N N . THR A 1 97 ? -9.185 10.473 -11.872 1.00 89.06 97 THR A N 1
ATOM 775 C CA . THR A 1 97 ? -8.003 11.259 -11.489 1.00 89.06 97 THR A CA 1
ATOM 776 C C . THR A 1 97 ? -6.799 10.343 -11.281 1.00 89.06 97 THR A C 1
ATOM 778 O O . THR A 1 97 ? -5.741 10.584 -11.865 1.00 89.06 97 THR A O 1
ATOM 781 N N . PHE A 1 98 ? -6.961 9.253 -10.522 1.00 88.56 98 PHE A N 1
ATOM 782 C CA . PHE A 1 98 ? -5.887 8.291 -10.275 1.00 88.56 98 PHE A CA 1
ATOM 783 C C . PHE A 1 98 ? -5.356 7.697 -11.579 1.00 88.56 98 PHE A C 1
ATOM 785 O O . PHE A 1 98 ? -4.156 7.735 -11.838 1.00 88.56 98 PHE A O 1
ATOM 792 N N . ILE A 1 99 ? -6.255 7.223 -12.447 1.00 92.19 99 ILE A N 1
ATOM 793 C CA . ILE A 1 99 ? -5.914 6.637 -13.746 1.00 92.19 99 ILE A CA 1
ATOM 794 C C . ILE A 1 99 ? -5.112 7.624 -14.598 1.00 92.19 99 ILE A C 1
ATOM 796 O O . ILE A 1 99 ? -4.090 7.235 -15.166 1.00 92.19 99 ILE A O 1
ATOM 800 N N . ILE A 1 100 ? -5.535 8.892 -14.676 1.00 92.56 100 ILE A N 1
ATOM 801 C CA . ILE A 1 100 ? -4.841 9.930 -15.454 1.00 92.56 100 ILE A CA 1
ATOM 802 C C . ILE A 1 100 ? -3.412 10.115 -14.939 1.00 92.56 100 ILE A C 1
ATOM 804 O O . ILE A 1 100 ? -2.466 10.109 -15.736 1.00 92.56 100 ILE A O 1
ATOM 808 N N . VAL A 1 101 ? -3.234 10.254 -13.621 1.00 91.94 101 VAL A N 1
ATOM 809 C CA . VAL A 1 101 ? -1.911 10.513 -13.044 1.00 91.94 101 VAL A CA 1
ATOM 810 C C . VAL A 1 101 ? -1.018 9.276 -13.114 1.00 91.94 101 VAL A C 1
ATOM 812 O O . VAL A 1 101 ? 0.111 9.411 -13.581 1.00 91.94 101 VAL A O 1
ATOM 815 N N . CYS A 1 102 ? -1.501 8.078 -12.769 1.00 91.25 102 CYS A N 1
ATOM 816 C CA . CYS A 1 102 ? -0.736 6.828 -12.886 1.00 91.25 102 CYS A CA 1
ATOM 817 C C . CYS A 1 102 ? -0.319 6.556 -14.341 1.00 91.25 102 CYS A C 1
ATOM 819 O O . CYS A 1 102 ? 0.811 6.134 -14.614 1.00 91.25 102 CYS A O 1
ATOM 821 N N . PHE A 1 103 ? -1.215 6.821 -15.300 1.00 92.38 103 PHE A N 1
ATOM 822 C CA . PHE A 1 103 ? -0.909 6.674 -16.720 1.00 92.38 103 PHE A CA 1
ATOM 823 C C . PHE A 1 103 ? 0.160 7.680 -17.148 1.00 92.38 103 PHE A C 1
ATOM 825 O O . PHE A 1 103 ? 1.151 7.299 -17.773 1.00 92.38 103 PHE A O 1
ATOM 832 N N . GLY A 1 104 ? -0.001 8.952 -16.772 1.00 91.38 104 GLY A N 1
ATOM 833 C CA . GLY A 1 104 ? 0.973 10.009 -17.031 1.00 91.38 104 GLY A CA 1
ATOM 834 C C . GLY A 1 104 ? 2.340 9.714 -16.413 1.00 91.38 104 GLY A C 1
ATOM 835 O O . GLY A 1 104 ? 3.360 9.868 -17.086 1.00 91.38 104 GLY A O 1
ATOM 836 N N . TYR A 1 105 ? 2.359 9.231 -15.171 1.00 89.81 105 TYR A N 1
ATOM 837 C CA . TYR A 1 105 ? 3.540 8.782 -14.442 1.00 89.81 105 TYR A CA 1
ATOM 838 C C . TYR A 1 105 ? 4.264 7.677 -15.212 1.00 89.81 105 TYR A C 1
ATOM 840 O O . TYR A 1 105 ? 5.441 7.828 -15.548 1.00 89.81 105 TYR A O 1
ATOM 848 N N . SER A 1 106 ? 3.558 6.600 -15.568 1.00 87.00 106 SER A N 1
ATOM 849 C CA . SER A 1 106 ? 4.169 5.455 -16.244 1.00 87.00 106 SER A CA 1
ATOM 850 C C . SER A 1 106 ? 4.634 5.812 -17.655 1.00 87.00 106 SER A C 1
ATOM 852 O O . SER A 1 106 ? 5.759 5.484 -18.044 1.00 87.00 106 SER A O 1
ATOM 854 N N . MET A 1 107 ? 3.839 6.595 -18.390 1.00 87.19 107 MET A N 1
ATOM 855 C CA . MET A 1 107 ? 4.225 7.108 -19.701 1.00 87.19 107 MET A CA 1
ATOM 856 C C . MET A 1 107 ? 5.447 8.013 -19.619 1.00 87.19 107 MET A C 1
ATOM 858 O O . MET A 1 107 ? 6.314 7.899 -20.474 1.00 87.19 107 MET A O 1
ATOM 862 N N . CYS A 1 108 ? 5.560 8.894 -18.626 1.00 86.94 108 CYS A N 1
ATOM 863 C CA . CYS A 1 108 ? 6.676 9.838 -18.513 1.00 86.94 108 CYS A CA 1
ATOM 864 C C . CYS A 1 108 ? 7.902 9.268 -17.793 1.00 86.94 108 CYS A C 1
ATOM 866 O O . CYS A 1 108 ? 8.961 9.899 -17.798 1.00 86.94 108 CYS A O 1
ATOM 868 N N . SER A 1 109 ? 7.777 8.085 -17.195 1.00 78.62 109 SER A N 1
ATOM 869 C CA . SER A 1 109 ? 8.883 7.391 -16.552 1.00 78.62 109 SER A CA 1
ATOM 870 C C . SER A 1 109 ? 9.988 7.057 -17.570 1.00 78.62 109 SER A C 1
ATOM 872 O O . SER A 1 109 ? 9.736 6.815 -18.755 1.00 78.62 109 SER A O 1
ATOM 874 N N . SER A 1 110 ? 11.247 7.139 -17.127 1.00 61.59 110 SER A N 1
ATOM 875 C CA . SER A 1 110 ? 12.425 7.007 -17.992 1.00 61.59 110 SER A CA 1
ATOM 876 C C . SER A 1 110 ? 12.396 5.736 -18.866 1.00 61.59 110 SER A C 1
ATOM 878 O O . SER A 1 110 ? 12.093 4.656 -18.357 1.00 61.59 110 SER A O 1
ATOM 880 N N . PRO A 1 111 ? 12.844 5.800 -20.142 1.00 53.31 111 PRO A N 1
ATOM 881 C CA . PRO A 1 111 ? 13.092 4.634 -21.005 1.00 53.31 111 PRO A CA 1
ATOM 882 C C . PRO A 1 111 ? 13.913 3.522 -20.345 1.00 53.31 111 PRO A C 1
ATOM 884 O O . PRO A 1 111 ? 13.809 2.358 -20.720 1.00 53.31 111 PRO A O 1
ATOM 887 N N . ARG A 1 112 ? 14.746 3.884 -19.361 1.00 53.16 112 ARG A N 1
ATOM 888 C CA . ARG A 1 112 ? 15.577 2.951 -18.591 1.00 53.16 112 ARG A CA 1
ATOM 889 C C . ARG A 1 112 ? 14.737 2.004 -17.728 1.00 53.16 112 ARG A C 1
ATOM 891 O O . ARG A 1 112 ? 15.160 0.889 -17.475 1.00 53.16 112 ARG A O 1
ATOM 898 N N . ILE A 1 113 ? 13.526 2.407 -17.349 1.00 52.16 113 ILE A N 1
ATOM 899 C CA . ILE A 1 113 ? 12.574 1.604 -16.569 1.00 52.16 113 ILE A CA 1
ATOM 900 C C . ILE A 1 113 ? 11.836 0.598 -17.469 1.00 52.16 113 ILE A C 1
ATOM 902 O O . ILE A 1 113 ? 11.414 -0.460 -17.011 1.00 52.16 113 ILE A O 1
ATOM 906 N N . VAL A 1 114 ? 11.792 0.853 -18.783 1.00 50.69 114 VAL A N 1
ATOM 907 C CA . VAL A 1 114 ? 11.271 -0.073 -19.806 1.00 50.69 114 VAL A CA 1
ATOM 908 C C . VAL A 1 114 ? 12.210 -1.283 -20.014 1.00 50.69 114 VAL A C 1
ATOM 910 O O . VAL A 1 114 ? 11.915 -2.158 -20.825 1.00 50.69 114 VAL A O 1
ATOM 913 N N . ALA A 1 115 ? 13.311 -1.396 -19.246 1.00 46.66 115 ALA A N 1
ATOM 914 C CA . ALA A 1 115 ? 14.289 -2.502 -19.239 1.00 46.66 115 ALA A CA 1
ATOM 915 C C . ALA A 1 115 ? 13.701 -3.918 -19.074 1.00 46.66 115 ALA A C 1
ATOM 917 O O . ALA A 1 115 ? 14.413 -4.902 -19.273 1.00 46.66 115 ALA A O 1
ATOM 918 N N . PHE A 1 116 ? 12.411 -4.025 -18.758 1.00 49.59 116 PHE A N 1
ATOM 919 C CA . PHE A 1 116 ? 11.630 -5.260 -18.762 1.00 49.59 116 PHE A CA 1
ATOM 920 C C . PHE A 1 116 ? 11.260 -5.785 -20.155 1.00 49.59 116 PHE A C 1
ATOM 922 O O . PHE A 1 116 ? 10.731 -6.890 -20.273 1.00 49.59 116 PHE A O 1
ATOM 929 N N . MET A 1 117 ? 11.492 -5.017 -21.222 1.00 52.78 117 MET A N 1
ATOM 930 C CA . MET A 1 117 ? 11.159 -5.466 -22.570 1.00 52.78 117 MET A CA 1
ATOM 931 C C . MET A 1 117 ? 12.298 -6.287 -23.177 1.00 52.78 117 MET A C 1
ATOM 933 O O . MET A 1 117 ? 13.402 -5.758 -23.362 1.00 52.78 117 MET A O 1
ATOM 937 N N . PRO A 1 118 ? 12.057 -7.563 -23.539 1.00 50.16 118 PRO A N 1
ATOM 938 C CA . PRO A 1 118 ? 13.032 -8.320 -24.304 1.00 50.16 118 PRO A CA 1
ATOM 939 C C . PRO A 1 118 ? 13.311 -7.574 -25.616 1.00 50.16 118 PRO A C 1
ATOM 941 O O . PRO A 1 118 ? 12.392 -7.209 -26.346 1.00 50.16 118 PRO A O 1
ATOM 944 N N . ASN A 1 119 ? 14.593 -7.346 -25.912 1.00 57.03 119 ASN A N 1
ATOM 945 C CA . ASN A 1 119 ? 15.071 -6.625 -27.097 1.00 57.03 119 ASN A CA 1
ATOM 946 C C . ASN A 1 119 ? 14.739 -5.123 -27.137 1.00 57.03 119 ASN A C 1
ATOM 948 O O . ASN A 1 119 ? 14.378 -4.590 -28.186 1.00 57.03 119 ASN A O 1
ATOM 952 N N . LEU A 1 120 ? 14.933 -4.413 -26.025 1.00 57.47 120 LEU A N 1
ATOM 953 C CA . LEU A 1 120 ? 14.830 -2.948 -25.950 1.00 57.47 120 LEU A CA 1
ATOM 954 C C . LEU A 1 120 ? 15.639 -2.231 -27.046 1.00 57.47 120 LEU A C 1
ATOM 956 O O . LEU A 1 120 ? 15.195 -1.236 -27.607 1.00 57.47 120 LEU A O 1
ATOM 960 N N . GLU A 1 121 ? 16.790 -2.789 -27.418 1.00 59.38 121 GLU A N 1
ATOM 961 C CA . GLU A 1 121 ? 17.638 -2.286 -28.501 1.00 59.38 121 GLU A CA 1
ATOM 962 C C . GLU A 1 121 ? 17.027 -2.484 -29.900 1.00 59.38 121 GLU A C 1
ATOM 964 O O . GLU A 1 121 ? 17.219 -1.652 -30.784 1.00 59.38 121 GLU A O 1
ATOM 969 N N . LYS A 1 122 ? 16.223 -3.539 -30.094 1.00 59.69 122 LYS A N 1
ATOM 970 C CA . LYS A 1 122 ? 15.446 -3.776 -31.322 1.00 59.69 122 LYS A CA 1
ATOM 971 C C . LYS A 1 122 ? 14.203 -2.885 -31.368 1.00 59.69 122 LYS A C 1
ATOM 973 O O . LYS A 1 122 ? 13.912 -2.320 -32.414 1.00 59.69 122 LYS A O 1
ATOM 978 N N . LEU A 1 123 ? 13.519 -2.707 -30.235 1.00 59.72 123 LEU A N 1
ATOM 979 C CA . LEU A 1 123 ? 12.374 -1.798 -30.104 1.00 59.72 123 LEU A CA 1
ATOM 980 C C . LEU A 1 123 ? 12.785 -0.336 -30.295 1.00 59.72 123 LEU A C 1
ATOM 982 O O . LEU A 1 123 ? 12.054 0.425 -30.908 1.00 59.72 123 LEU A O 1
ATOM 986 N N . ARG A 1 124 ? 13.984 0.057 -29.852 1.00 62.47 124 ARG A N 1
ATOM 987 C CA . ARG A 1 124 ? 14.510 1.417 -30.048 1.00 62.47 124 ARG A CA 1
ATOM 988 C C . ARG A 1 124 ? 14.743 1.770 -31.520 1.00 62.47 124 ARG A C 1
ATOM 990 O O . ARG A 1 124 ? 14.716 2.948 -31.861 1.00 62.47 124 ARG A O 1
ATOM 997 N N . LYS A 1 125 ? 14.967 0.768 -32.378 1.00 68.19 125 LYS A N 1
ATOM 998 C CA . LYS A 1 125 ? 15.137 0.949 -33.829 1.00 68.19 125 LYS A CA 1
ATOM 999 C C . LYS A 1 125 ? 13.806 1.175 -34.560 1.00 68.19 125 LYS A C 1
ATOM 1001 O O . LYS A 1 125 ? 13.837 1.674 -35.678 1.00 68.19 125 LYS A O 1
ATOM 1006 N N . ASP A 1 126 ? 12.667 0.864 -33.934 1.00 72.25 126 ASP A N 1
ATOM 1007 C CA . ASP A 1 126 ? 11.325 1.131 -34.463 1.00 72.25 126 ASP A CA 1
ATOM 1008 C C . ASP A 1 126 ? 10.517 2.018 -33.487 1.00 72.25 126 ASP A C 1
ATOM 1010 O O . ASP A 1 126 ? 9.940 1.520 -32.510 1.00 72.25 126 ASP A O 1
ATOM 1014 N N . PRO A 1 127 ? 10.429 3.336 -33.753 1.00 71.31 127 PRO A N 1
ATOM 1015 C CA . PRO A 1 127 ? 9.737 4.292 -32.888 1.00 71.31 127 PRO A CA 1
ATOM 1016 C C . PRO A 1 127 ? 8.275 3.921 -32.605 1.00 71.31 127 PRO A C 1
ATOM 1018 O O . PRO A 1 127 ? 7.778 4.159 -31.501 1.00 71.31 127 PRO A O 1
ATOM 1021 N N . SER A 1 128 ? 7.593 3.313 -33.580 1.00 77.50 128 SER A N 1
ATOM 1022 C CA . SER A 1 128 ? 6.174 2.970 -33.477 1.00 77.50 128 SER A CA 1
ATOM 1023 C C . SER A 1 128 ? 5.947 1.797 -32.518 1.00 77.50 128 SER A C 1
ATOM 1025 O O . SER A 1 128 ? 5.073 1.852 -31.646 1.00 77.50 128 SER A O 1
ATOM 1027 N N . SER A 1 129 ? 6.796 0.771 -32.603 1.00 74.25 129 SER A N 1
ATOM 1028 C CA . SER A 1 129 ? 6.788 -0.372 -31.691 1.00 74.25 129 SER A CA 1
ATOM 1029 C C . SER A 1 129 ? 7.183 0.035 -30.271 1.00 74.25 129 SER A C 1
ATOM 1031 O O . SER A 1 129 ? 6.564 -0.419 -29.308 1.00 74.25 129 SER A O 1
ATOM 1033 N N . TYR A 1 130 ? 8.147 0.947 -30.121 1.00 75.62 130 TYR A N 1
ATOM 1034 C CA . TYR A 1 130 ? 8.543 1.482 -28.817 1.00 75.62 130 TYR A CA 1
ATOM 1035 C C . TYR A 1 130 ? 7.404 2.240 -28.112 1.00 75.62 130 TYR A C 1
ATOM 1037 O O . TYR A 1 130 ? 7.158 2.032 -26.921 1.00 75.62 130 TYR A O 1
ATOM 1045 N N . GLN A 1 131 ? 6.670 3.090 -28.837 1.00 81.19 131 GLN A N 1
ATOM 1046 C CA . GLN A 1 131 ? 5.544 3.835 -28.270 1.00 81.19 131 GLN A CA 1
ATOM 1047 C C . GLN A 1 131 ? 4.389 2.915 -27.861 1.00 81.19 131 GLN A C 1
ATOM 1049 O O . GLN A 1 131 ? 3.862 3.061 -26.758 1.00 81.19 131 GLN A O 1
ATOM 1054 N N . ARG A 1 132 ? 4.029 1.932 -28.698 1.00 79.62 132 ARG A N 1
ATOM 1055 C CA . ARG A 1 132 ? 3.002 0.931 -28.354 1.00 79.62 132 ARG A CA 1
ATOM 1056 C C . ARG A 1 132 ? 3.363 0.165 -27.092 1.00 79.62 132 ARG A C 1
ATOM 1058 O O . ARG A 1 132 ? 2.513 -0.050 -26.234 1.00 79.62 132 ARG A O 1
ATOM 1065 N N . ALA A 1 133 ? 4.630 -0.209 -26.961 1.00 76.31 133 ALA A N 1
ATOM 1066 C CA . ALA A 1 133 ? 5.089 -0.960 -25.813 1.00 76.31 133 ALA A CA 1
ATOM 1067 C C . ALA A 1 133 ? 5.041 -0.115 -24.523 1.00 76.31 133 ALA A C 1
ATOM 1069 O O . ALA A 1 133 ? 4.601 -0.612 -23.487 1.00 76.31 133 ALA A O 1
ATOM 1070 N N . ARG A 1 134 ? 5.398 1.179 -24.585 1.00 79.94 134 ARG A N 1
ATOM 1071 C CA . ARG A 1 134 ? 5.218 2.117 -23.458 1.00 79.94 134 ARG A CA 1
ATOM 1072 C C . ARG A 1 134 ? 3.759 2.268 -23.050 1.00 79.94 134 ARG A C 1
ATOM 1074 O O . ARG A 1 134 ? 3.476 2.214 -21.862 1.00 79.94 134 ARG A O 1
ATOM 1081 N N . ILE A 1 135 ? 2.852 2.414 -24.016 1.00 85.44 135 ILE A N 1
ATOM 1082 C CA . ILE A 1 135 ? 1.412 2.514 -23.741 1.00 85.44 135 ILE A CA 1
ATOM 1083 C C . ILE A 1 135 ? 0.918 1.240 -23.060 1.00 85.44 135 ILE A C 1
ATOM 1085 O O . ILE A 1 135 ? 0.270 1.321 -22.024 1.00 85.44 135 ILE A O 1
ATOM 1089 N N . PHE A 1 136 ? 1.263 0.069 -23.599 1.00 83.62 136 PHE A N 1
ATOM 1090 C CA . PHE A 1 136 ? 0.898 -1.208 -22.988 1.00 83.62 136 PHE A CA 1
ATOM 1091 C C . PHE A 1 136 ? 1.395 -1.297 -21.544 1.00 83.62 136 PHE A C 1
ATOM 1093 O O . PHE A 1 136 ? 0.641 -1.638 -20.639 1.00 83.62 136 PHE A O 1
ATOM 1100 N N . TYR A 1 137 ? 2.652 -0.928 -21.313 1.00 79.69 137 TYR A N 1
ATOM 1101 C CA . TYR A 1 137 ? 3.234 -0.935 -19.981 1.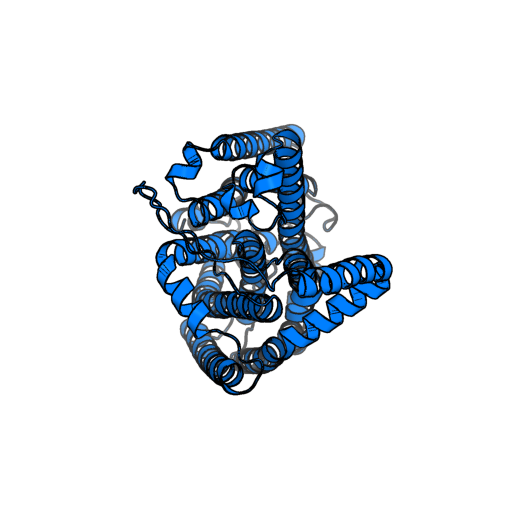00 79.69 137 TYR A CA 1
ATOM 1102 C C . TYR A 1 137 ? 2.557 0.061 -19.027 1.00 79.69 137 TYR A C 1
ATOM 1104 O O . TYR A 1 137 ? 2.303 -0.277 -17.872 1.00 79.69 137 TYR A O 1
ATOM 1112 N N . ALA A 1 138 ? 2.200 1.251 -19.515 1.00 86.31 138 ALA A N 1
ATOM 1113 C CA . ALA A 1 138 ? 1.446 2.236 -18.752 1.00 86.31 138 ALA A CA 1
ATOM 1114 C C . ALA A 1 138 ? 0.056 1.734 -18.368 1.00 86.31 138 ALA A C 1
ATOM 1116 O O . ALA A 1 138 ? -0.315 1.834 -17.204 1.00 86.31 138 ALA A O 1
ATOM 1117 N N . VAL A 1 139 ? -0.669 1.117 -19.303 1.00 88.56 139 VAL A N 1
ATOM 1118 C CA . VAL A 1 139 ? -1.970 0.491 -19.028 1.00 88.56 139 VAL A CA 1
ATOM 1119 C C . VAL A 1 139 ? -1.834 -0.583 -17.955 1.00 88.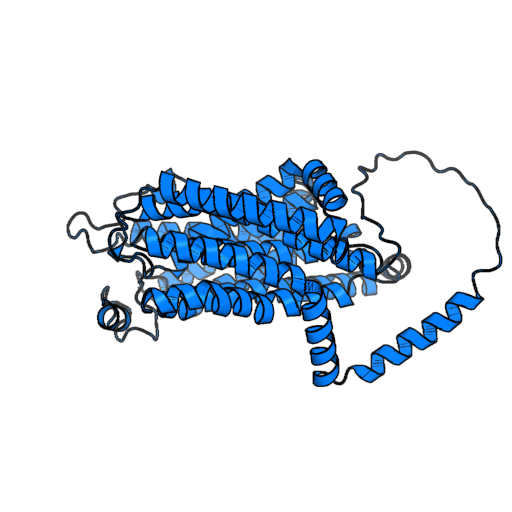56 139 VAL A C 1
ATOM 1121 O O . VAL A 1 139 ? -2.594 -0.602 -16.996 1.00 88.56 139 VAL A O 1
ATOM 1124 N N . VAL A 1 140 ? -0.844 -1.462 -18.081 1.00 84.50 140 VAL A N 1
ATOM 1125 C CA . VAL A 1 140 ? -0.640 -2.547 -17.121 1.00 84.50 140 VAL A CA 1
ATOM 1126 C C . VAL A 1 140 ? -0.274 -2.015 -15.731 1.00 84.50 140 VAL A C 1
ATOM 1128 O O . VAL A 1 140 ? -0.789 -2.518 -14.737 1.00 84.50 140 VAL A O 1
ATOM 1131 N N . PHE A 1 141 ? 0.574 -0.988 -15.650 1.00 86.62 141 PHE A N 1
ATOM 1132 C CA . PHE A 1 141 ? 0.897 -0.330 -14.385 1.00 86.62 141 PHE A CA 1
ATOM 1133 C C . PHE A 1 141 ? -0.348 0.294 -13.738 1.00 86.62 141 PHE A C 1
ATOM 1135 O O . PHE A 1 141 ? -0.610 0.049 -12.566 1.00 86.62 141 PHE A O 1
ATOM 1142 N N . VAL A 1 142 ? -1.160 1.017 -14.517 1.00 90.81 142 VAL A N 1
ATOM 1143 C CA . VAL A 1 142 ? -2.432 1.591 -14.051 1.00 90.81 142 VAL A CA 1
ATOM 1144 C C . VAL A 1 142 ? -3.364 0.505 -13.523 1.00 90.81 142 VAL A C 1
ATOM 1146 O O . VAL A 1 142 ? -3.945 0.675 -12.458 1.00 90.81 142 VAL A O 1
ATOM 1149 N N . LEU A 1 143 ? -3.490 -0.626 -14.223 1.00 90.50 143 LEU A N 1
ATOM 1150 C CA . LEU A 1 143 ? -4.315 -1.749 -13.765 1.00 90.50 143 LEU A CA 1
ATOM 1151 C C . LEU A 1 143 ? -3.817 -2.321 -12.432 1.00 90.50 143 LEU A C 1
ATOM 1153 O O . LEU A 1 143 ? -4.630 -2.660 -11.574 1.00 90.50 143 LEU A O 1
ATOM 1157 N N . ALA A 1 144 ? -2.499 -2.415 -12.249 1.00 90.19 144 ALA A N 1
ATOM 1158 C CA . ALA A 1 144 ? -1.891 -2.898 -11.016 1.00 90.19 144 ALA A CA 1
ATOM 1159 C C . ALA A 1 144 ? -2.144 -1.938 -9.839 1.00 90.19 144 ALA A C 1
ATOM 1161 O O . ALA A 1 144 ? -2.567 -2.384 -8.775 1.00 90.19 144 ALA A O 1
ATOM 1162 N N . GLU A 1 145 ? -1.961 -0.633 -10.042 1.00 89.44 145 GLU A N 1
ATOM 1163 C CA . GLU A 1 145 ? -2.261 0.395 -9.036 1.00 89.44 145 GLU A CA 1
ATOM 1164 C C . GLU A 1 145 ? -3.766 0.461 -8.718 1.00 89.44 145 GLU A C 1
ATOM 1166 O O . GLU A 1 145 ? -4.163 0.499 -7.553 1.00 89.44 145 GLU A O 1
ATOM 1171 N N . CYS A 1 146 ? -4.631 0.378 -9.735 1.00 90.31 146 CYS A N 1
ATOM 1172 C CA . CYS A 1 146 ? -6.083 0.333 -9.545 1.00 90.31 146 CYS A CA 1
ATOM 1173 C C . CYS A 1 146 ? -6.512 -0.904 -8.752 1.00 90.31 146 CYS A C 1
ATOM 1175 O O . CYS A 1 146 ? -7.389 -0.798 -7.900 1.00 90.31 146 CYS A O 1
ATOM 1177 N N . LEU A 1 147 ? -5.892 -2.067 -8.983 1.00 91.75 147 LEU A N 1
ATOM 1178 C CA . LEU A 1 147 ? -6.158 -3.269 -8.191 1.00 91.75 147 LEU A CA 1
ATOM 1179 C C . LEU A 1 147 ? -5.859 -3.030 -6.705 1.00 91.75 147 LEU A C 1
ATOM 1181 O O . LEU A 1 147 ? -6.673 -3.404 -5.859 1.00 91.75 147 LEU A O 1
ATOM 1185 N N . VAL A 1 148 ? -4.726 -2.394 -6.385 1.00 91.12 148 VAL A N 1
ATOM 1186 C CA . VAL A 1 148 ? -4.365 -2.039 -5.003 1.00 91.12 148 VAL A CA 1
ATOM 1187 C C . VAL A 1 148 ? -5.393 -1.076 -4.412 1.00 91.12 148 VAL A C 1
ATOM 1189 O O . VAL A 1 148 ? -5.949 -1.362 -3.351 1.00 91.12 148 VAL A O 1
ATOM 1192 N N . ALA A 1 149 ? -5.689 0.019 -5.115 1.00 87.56 149 ALA A N 1
ATOM 1193 C CA . ALA A 1 149 ? -6.594 1.064 -4.646 1.00 87.56 149 ALA A CA 1
ATOM 1194 C C . ALA A 1 149 ? -8.029 0.551 -4.442 1.00 87.56 149 ALA A C 1
ATOM 1196 O O . ALA A 1 149 ? -8.611 0.759 -3.380 1.00 87.56 149 ALA A O 1
ATOM 1197 N N . ILE A 1 150 ? -8.585 -0.185 -5.412 1.00 87.44 150 ILE A N 1
ATOM 1198 C CA . ILE A 1 150 ? -9.925 -0.787 -5.314 1.00 87.44 150 ILE A CA 1
ATOM 1199 C C . ILE A 1 150 ? -9.971 -1.792 -4.164 1.00 87.44 150 ILE A C 1
ATOM 1201 O O . ILE A 1 150 ? -10.921 -1.794 -3.385 1.00 87.44 150 ILE A O 1
ATOM 1205 N N . SER A 1 151 ? -8.940 -2.625 -4.012 1.00 90.56 151 SER A N 1
ATOM 1206 C CA . SER A 1 151 ? -8.897 -3.596 -2.914 1.00 90.56 151 SER A CA 1
ATOM 1207 C C . SER A 1 151 ? -8.817 -2.906 -1.552 1.00 90.56 151 SER A C 1
ATOM 1209 O O . SER A 1 151 ? -9.477 -3.347 -0.612 1.00 90.56 151 SER A O 1
ATOM 1211 N N . ALA A 1 152 ? -8.050 -1.820 -1.430 1.00 87.31 152 ALA A N 1
ATOM 1212 C CA . ALA A 1 152 ? -7.980 -1.022 -0.210 1.00 87.31 152 ALA A CA 1
ATOM 1213 C C . ALA A 1 152 ? -9.315 -0.325 0.094 1.00 87.31 152 ALA A C 1
ATOM 1215 O O . ALA A 1 152 ? -9.770 -0.359 1.237 1.00 87.31 152 ALA A O 1
ATOM 1216 N N . LEU A 1 153 ? -9.970 0.234 -0.927 1.00 82.62 153 LEU A N 1
ATOM 1217 C CA . LEU A 1 153 ? -11.304 0.827 -0.838 1.00 82.62 153 LEU A CA 1
ATOM 1218 C C . LEU A 1 153 ? -12.331 -0.187 -0.344 1.00 82.62 153 LEU A C 1
ATOM 1220 O O . LEU A 1 153 ? -12.982 0.053 0.666 1.00 82.62 153 LEU A O 1
ATOM 1224 N N . VAL A 1 154 ? -12.435 -1.344 -1.002 1.00 85.75 154 VAL A N 1
ATOM 1225 C CA . VAL A 1 154 ? -13.370 -2.406 -0.607 1.00 85.75 154 VAL A CA 1
ATOM 1226 C C . VAL A 1 154 ? -13.110 -2.846 0.834 1.00 85.75 154 VAL A C 1
ATOM 1228 O O . VAL A 1 154 ? -14.050 -3.008 1.617 1.00 85.75 154 VAL A O 1
ATOM 1231 N N . TYR A 1 155 ? -11.837 -2.970 1.215 1.00 87.19 155 TYR A N 1
ATOM 1232 C CA . TYR A 1 155 ? -11.465 -3.338 2.574 1.00 87.19 155 TYR A CA 1
ATOM 1233 C C . TYR A 1 155 ? -11.905 -2.287 3.602 1.00 87.19 155 TYR A C 1
ATOM 1235 O O . TYR A 1 155 ? -12.552 -2.623 4.591 1.00 87.19 155 TYR A O 1
ATOM 1243 N N . CYS A 1 156 ? -11.595 -1.012 3.372 1.00 79.38 156 CYS A N 1
ATOM 1244 C CA . CYS A 1 156 ? -11.897 0.052 4.331 1.00 79.38 156 CYS A CA 1
ATOM 1245 C C . CYS A 1 156 ? -13.394 0.385 4.389 1.00 79.38 156 CYS A C 1
ATOM 1247 O O . CYS A 1 156 ? -13.921 0.641 5.467 1.00 79.38 156 CYS A O 1
ATOM 1249 N N . VAL A 1 157 ? -14.082 0.371 3.245 1.00 76.38 157 VAL A N 1
ATOM 1250 C CA . VAL A 1 157 ? -15.488 0.778 3.120 1.00 76.38 157 VAL A CA 1
ATOM 1251 C C . VAL A 1 157 ? -16.436 -0.304 3.628 1.00 76.38 157 VAL A C 1
ATOM 1253 O O . VAL A 1 157 ? -17.414 0.047 4.283 1.00 76.38 157 VAL A O 1
ATOM 1256 N N . PHE A 1 158 ? -16.165 -1.585 3.345 1.00 80.38 158 PHE A N 1
ATOM 1257 C CA . PHE A 1 158 ? -17.096 -2.683 3.640 1.00 80.38 158 PHE A CA 1
ATOM 1258 C C . PHE A 1 158 ? -16.590 -3.640 4.715 1.00 80.38 158 PHE A C 1
ATOM 1260 O O . PHE A 1 158 ? -17.331 -3.991 5.629 1.00 80.38 158 PHE A O 1
ATOM 1267 N N . LEU A 1 159 ? -15.332 -4.072 4.628 1.00 85.62 159 LEU A N 1
ATOM 1268 C CA . LEU A 1 159 ? -14.816 -5.123 5.506 1.00 85.62 159 LEU A CA 1
ATOM 1269 C C . LEU A 1 159 ? -14.445 -4.613 6.899 1.00 85.62 159 LEU A C 1
ATOM 1271 O O . LEU A 1 159 ? -14.633 -5.322 7.885 1.00 85.62 159 LEU A O 1
ATOM 1275 N N . LEU A 1 160 ? -13.933 -3.389 7.001 1.00 81.06 160 LEU A N 1
ATOM 1276 C CA . LEU A 1 160 ? -13.555 -2.825 8.289 1.00 81.06 160 LEU A CA 1
ATOM 1277 C C . LEU A 1 160 ? -14.759 -2.508 9.200 1.00 81.06 160 LEU A C 1
ATOM 1279 O O . LEU A 1 160 ? -14.658 -2.794 10.391 1.00 81.06 160 LEU A O 1
ATOM 1283 N N . PRO A 1 161 ? -15.904 -1.999 8.701 1.00 76.19 161 PRO A N 1
ATOM 1284 C CA . PRO A 1 161 ? -17.124 -1.913 9.507 1.00 76.19 161 PRO A CA 1
ATOM 1285 C C . PRO A 1 161 ? -17.580 -3.267 10.054 1.00 76.19 161 PRO A C 1
ATOM 1287 O O . PRO A 1 161 ? -17.909 -3.367 11.233 1.00 76.19 161 PRO A O 1
ATOM 1290 N N . ILE A 1 162 ? -17.518 -4.326 9.233 1.00 83.56 162 ILE A N 1
ATOM 1291 C CA . ILE A 1 162 ? -17.811 -5.690 9.694 1.00 83.56 162 ILE A CA 1
ATOM 1292 C C . ILE A 1 162 ? -16.859 -6.048 10.831 1.00 83.56 162 ILE A C 1
ATOM 1294 O O . ILE A 1 162 ? -17.322 -6.420 11.901 1.00 83.56 162 ILE A O 1
ATOM 1298 N N . TYR A 1 163 ? -15.549 -5.858 10.645 1.00 85.12 163 TYR A N 1
ATOM 1299 C CA . TYR A 1 163 ? -14.555 -6.079 11.696 1.00 85.12 163 TYR A CA 1
ATOM 1300 C C . TYR A 1 163 ? -14.879 -5.326 12.996 1.00 85.12 163 TYR A C 1
ATOM 1302 O O . TYR A 1 163 ? -14.782 -5.913 14.071 1.00 85.12 163 TYR A O 1
ATOM 1310 N N . ALA A 1 164 ? -15.266 -4.051 12.908 1.00 78.31 164 ALA A N 1
ATOM 1311 C CA . ALA A 1 164 ? -15.574 -3.230 14.074 1.00 78.31 164 ALA A CA 1
ATOM 1312 C C . ALA A 1 164 ? -16.786 -3.761 14.859 1.00 78.31 164 ALA A C 1
ATOM 1314 O O . ALA A 1 164 ? -16.773 -3.706 16.084 1.00 78.31 164 ALA A O 1
ATOM 1315 N N . SER A 1 165 ? -17.773 -4.345 14.168 1.00 78.88 165 SER A N 1
ATOM 1316 C CA . SER A 1 165 ? -18.959 -4.961 14.785 1.00 78.88 165 SER A CA 1
ATOM 1317 C C . SER A 1 165 ? -18.708 -6.331 15.435 1.00 78.88 165 SER A C 1
ATOM 1319 O O . SER A 1 165 ? -19.580 -6.867 16.114 1.00 78.88 165 SER A O 1
ATOM 1321 N N . LEU A 1 166 ? -17.536 -6.937 15.215 1.00 84.88 166 LEU A N 1
ATOM 1322 C CA . LEU A 1 166 ? -17.210 -8.249 15.772 1.00 84.88 166 LEU A CA 1
ATOM 1323 C C . LEU A 1 166 ? -16.827 -8.160 17.251 1.00 84.88 166 LEU A C 1
ATOM 1325 O O . LEU A 1 166 ? -16.166 -7.217 17.682 1.00 84.88 166 LEU A O 1
ATOM 1329 N N . GLU A 1 167 ? -17.115 -9.220 18.006 1.00 87.12 167 GLU A N 1
ATOM 1330 C CA . GLU A 1 167 ? -16.568 -9.388 19.355 1.00 87.12 167 GLU A CA 1
ATOM 1331 C C . GLU A 1 167 ? -15.031 -9.482 19.336 1.00 87.12 167 GLU A C 1
ATOM 1333 O O . GLU A 1 167 ? -14.417 -9.913 18.354 1.00 87.12 167 GLU A O 1
ATOM 1338 N N . VAL A 1 168 ? -14.388 -9.165 20.465 1.00 85.75 168 VAL A N 1
ATOM 1339 C CA . VAL A 1 168 ? -12.918 -9.107 20.598 1.00 85.75 168 VAL A CA 1
ATOM 1340 C C . VAL A 1 168 ? -12.218 -10.384 20.110 1.00 85.75 168 VAL A C 1
ATOM 1342 O O . VAL A 1 168 ? -11.176 -10.308 19.457 1.00 85.75 168 VAL A O 1
ATOM 1345 N N . GLN A 1 169 ? -12.780 -11.566 20.382 1.00 90.00 169 GLN A N 1
ATOM 1346 C CA . GLN A 1 169 ? -12.197 -12.845 19.953 1.00 90.00 169 GLN A CA 1
ATOM 1347 C C . GLN A 1 169 ? -12.164 -12.965 18.423 1.00 90.00 169 GLN A C 1
ATOM 1349 O O . GLN A 1 169 ? -11.140 -13.320 17.832 1.00 90.00 169 GLN A O 1
ATOM 1354 N N . TRP A 1 170 ? -13.263 -12.590 17.772 1.00 90.94 170 TRP A N 1
ATOM 1355 C CA . TRP A 1 170 ? -13.393 -12.590 16.320 1.00 90.94 170 TRP A CA 1
ATOM 1356 C C . TRP A 1 170 ? -12.554 -11.493 15.666 1.00 90.94 170 TRP A C 1
ATOM 1358 O O . TRP A 1 170 ? -11.964 -11.736 14.616 1.00 90.94 170 TRP A O 1
ATOM 1368 N N . GLN A 1 171 ? -12.389 -10.337 16.314 1.00 88.69 171 GLN A N 1
ATOM 1369 C CA . GLN A 1 171 ? -11.441 -9.307 15.880 1.00 88.69 171 GLN A CA 1
ATOM 1370 C C . GLN A 1 171 ? -9.989 -9.820 15.900 1.00 88.69 171 GLN A C 1
ATOM 1372 O O . GLN A 1 171 ? -9.212 -9.562 14.977 1.00 88.69 171 GLN A O 1
ATOM 1377 N N . ILE A 1 172 ? -9.595 -10.590 16.922 1.00 88.69 172 ILE A N 1
ATOM 1378 C CA . ILE A 1 172 ? -8.276 -11.242 16.950 1.00 88.69 172 ILE A CA 1
ATOM 1379 C C . ILE A 1 172 ? -8.144 -12.204 15.765 1.00 88.69 172 ILE A C 1
ATOM 1381 O O . ILE A 1 172 ? -7.199 -12.066 14.988 1.00 88.69 172 ILE A O 1
ATOM 1385 N N . ILE A 1 173 ? -9.102 -13.116 15.568 1.00 91.25 173 ILE A N 1
ATOM 1386 C CA . ILE A 1 173 ? -9.086 -14.076 14.449 1.00 91.25 173 ILE A CA 1
ATOM 1387 C C . ILE A 1 173 ? -9.022 -13.355 13.098 1.00 91.25 173 ILE A C 1
ATOM 1389 O O . ILE A 1 173 ? -8.249 -13.744 12.221 1.00 91.25 173 ILE A O 1
ATOM 1393 N N . TRP A 1 174 ? -9.776 -12.270 12.938 1.00 92.38 174 TRP A N 1
ATOM 1394 C CA . TRP A 1 174 ? -9.775 -11.464 11.725 1.00 92.38 174 TRP A CA 1
ATOM 1395 C C . TRP A 1 174 ? -8.379 -10.939 11.388 1.00 92.38 174 TRP A C 1
ATOM 1397 O O . TRP A 1 174 ? -7.929 -11.052 10.249 1.00 92.38 174 TRP A O 1
ATOM 1407 N N . ARG A 1 175 ? -7.656 -10.404 12.375 1.00 89.25 175 ARG A N 1
ATOM 1408 C CA . ARG A 1 175 ? -6.292 -9.888 12.179 1.00 89.25 175 ARG A CA 1
ATOM 1409 C C . ARG A 1 175 ? -5.277 -10.984 11.893 1.00 89.25 175 ARG A C 1
ATOM 1411 O O . ARG A 1 175 ? -4.339 -10.752 11.135 1.00 89.25 175 ARG A O 1
ATOM 1418 N N . LEU A 1 176 ? -5.461 -12.156 12.494 1.00 89.25 176 LEU A N 1
ATOM 1419 C CA . LEU A 1 176 ? -4.581 -13.300 12.280 1.00 89.25 176 LEU A CA 1
ATOM 1420 C C . LEU A 1 176 ? -4.794 -13.936 10.911 1.00 89.25 176 LEU A C 1
ATOM 1422 O O . LEU A 1 176 ? -3.823 -14.326 10.286 1.00 89.25 176 LEU A O 1
ATOM 1426 N N . ALA A 1 177 ? -6.033 -14.039 10.434 1.00 90.25 177 ALA A N 1
ATOM 1427 C CA . ALA A 1 177 ? -6.351 -14.822 9.244 1.00 90.25 177 ALA A CA 1
ATOM 1428 C C . ALA A 1 177 ? -6.953 -13.980 8.117 1.00 90.25 177 ALA A C 1
ATOM 1430 O O . ALA A 1 177 ? -6.383 -13.915 7.030 1.00 90.25 177 ALA A O 1
ATOM 1431 N N . VAL A 1 178 ? -8.088 -13.323 8.365 1.00 93.00 178 VAL A N 1
ATOM 1432 C CA . VAL A 1 178 ? -8.891 -12.673 7.315 1.00 93.00 178 VAL A CA 1
ATOM 1433 C C . VAL A 1 178 ? -8.138 -11.514 6.667 1.00 93.00 178 VAL A C 1
ATOM 1435 O O . VAL A 1 178 ? -8.004 -11.475 5.447 1.00 93.00 178 VAL A O 1
ATOM 1438 N N . HIS A 1 179 ? -7.588 -10.605 7.470 1.00 92.00 179 HIS A N 1
ATOM 1439 C CA . HIS A 1 179 ? -6.828 -9.452 6.996 1.00 92.00 179 HIS A CA 1
ATOM 1440 C C . HIS A 1 179 ? -5.611 -9.842 6.129 1.00 92.00 179 HIS A C 1
ATOM 1442 O O . HIS A 1 179 ? -5.537 -9.400 4.977 1.00 92.00 179 HIS A O 1
ATOM 1448 N N . PRO A 1 180 ? -4.662 -10.679 6.603 1.00 90.56 180 PRO A N 1
ATOM 1449 C CA . PRO A 1 180 ? -3.516 -11.065 5.785 1.00 90.56 180 PRO A CA 1
ATOM 1450 C C . PRO A 1 180 ? -3.919 -11.908 4.570 1.00 90.56 180 PRO A C 1
ATOM 1452 O O . PRO A 1 180 ? -3.330 -11.725 3.505 1.00 90.56 180 PRO A O 1
ATOM 1455 N N . ALA A 1 181 ? -4.924 -12.785 4.687 1.00 91.19 181 ALA A N 1
ATOM 1456 C CA . ALA A 1 181 ? -5.400 -13.584 3.560 1.00 91.19 181 ALA A CA 1
ATOM 1457 C C . ALA A 1 181 ? -6.049 -12.720 2.470 1.00 91.19 181 ALA A C 1
ATOM 1459 O O . ALA A 1 181 ? -5.777 -12.943 1.293 1.00 91.19 181 ALA A O 1
ATOM 1460 N N . TYR A 1 182 ? -6.847 -11.716 2.847 1.00 93.69 182 TYR A N 1
ATOM 1461 C CA . TYR A 1 182 ? -7.485 -10.786 1.914 1.00 93.69 182 TYR A CA 1
ATOM 1462 C C . TYR A 1 182 ? -6.450 -10.091 1.027 1.00 93.69 182 TYR A C 1
ATOM 1464 O O . TYR A 1 182 ? -6.489 -10.215 -0.198 1.00 93.69 182 TYR A O 1
ATOM 1472 N N . PHE A 1 183 ? -5.478 -9.411 1.644 1.00 92.12 183 PHE A N 1
ATOM 1473 C CA . PHE A 1 183 ? -4.460 -8.682 0.891 1.00 92.12 183 PHE A CA 1
ATOM 1474 C C . PHE A 1 183 ? -3.540 -9.629 0.118 1.00 92.12 183 PHE A C 1
ATOM 1476 O O . PHE A 1 183 ? -3.160 -9.327 -1.011 1.00 92.12 183 PHE A O 1
ATOM 1483 N N . GLU A 1 184 ? -3.189 -10.788 0.678 1.00 90.19 184 GLU A N 1
ATOM 1484 C CA . GLU A 1 184 ? -2.358 -11.757 -0.035 1.00 90.19 184 GLU A CA 1
ATOM 1485 C C . GLU A 1 184 ? -3.049 -12.283 -1.295 1.00 90.19 184 GLU A C 1
ATOM 1487 O O . GLU A 1 184 ? -2.436 -12.288 -2.358 1.00 90.19 184 GLU A O 1
ATOM 1492 N N . LEU A 1 185 ? -4.299 -12.739 -1.193 1.00 88.88 185 LEU A N 1
ATOM 1493 C CA . LEU A 1 185 ? -4.985 -13.417 -2.292 1.00 88.88 185 LEU A CA 1
ATOM 1494 C C . LEU A 1 185 ? -5.460 -12.447 -3.373 1.00 88.88 185 LEU A C 1
ATOM 1496 O O . LEU A 1 185 ? -5.367 -12.777 -4.554 1.00 88.88 185 LEU A O 1
ATOM 1500 N N . LEU A 1 186 ? -5.950 -11.266 -2.987 1.00 90.69 186 LEU A N 1
ATOM 1501 C CA . LEU A 1 186 ? -6.512 -10.303 -3.937 1.00 90.69 186 LEU A CA 1
ATOM 1502 C C . LEU A 1 186 ? -5.478 -9.332 -4.500 1.00 90.69 186 LEU A C 1
ATOM 1504 O O . LEU A 1 186 ? -5.633 -8.882 -5.631 1.00 90.69 186 LEU A O 1
ATOM 1508 N N . VAL A 1 187 ? -4.424 -9.018 -3.742 1.00 91.19 187 VAL A N 1
ATOM 1509 C CA . VAL A 1 187 ? -3.465 -7.972 -4.121 1.00 91.19 187 VAL A CA 1
ATOM 1510 C C . VAL A 1 187 ? -2.089 -8.567 -4.382 1.00 91.19 187 VAL A C 1
ATOM 1512 O O . VAL A 1 187 ? -1.618 -8.578 -5.519 1.00 91.19 187 VAL A O 1
ATOM 1515 N N . PHE A 1 188 ? -1.432 -9.119 -3.363 1.00 90.12 188 PHE A N 1
ATOM 1516 C CA . PHE A 1 188 ? -0.028 -9.501 -3.498 1.00 90.12 188 PHE A CA 1
ATOM 1517 C C . PHE A 1 188 ? 0.198 -10.682 -4.434 1.00 90.12 188 PHE A C 1
ATOM 1519 O O . PHE A 1 188 ? 1.122 -10.644 -5.240 1.00 90.12 188 PHE A O 1
ATOM 1526 N N . ALA A 1 189 ? -0.606 -11.737 -4.357 1.00 87.06 189 ALA A N 1
ATOM 1527 C CA . ALA A 1 189 ? -0.396 -12.915 -5.184 1.00 87.06 189 ALA A CA 1
ATOM 1528 C C . ALA A 1 189 ? -0.600 -12.611 -6.682 1.00 87.06 189 ALA A C 1
ATOM 1530 O O . ALA A 1 189 ? 0.298 -12.957 -7.457 1.00 87.06 189 ALA A O 1
ATOM 1531 N N . PRO A 1 190 ? -1.660 -11.889 -7.110 1.00 86.56 190 PRO A N 1
ATOM 1532 C CA . PRO A 1 190 ? -1.783 -11.415 -8.488 1.00 86.56 190 PRO A CA 1
ATOM 1533 C C . PRO A 1 190 ? -0.632 -10.497 -8.912 1.00 86.56 190 PRO A C 1
ATOM 1535 O O . PRO A 1 190 ? -0.051 -10.702 -9.979 1.00 86.56 190 PRO A O 1
ATOM 1538 N N . LEU A 1 191 ? -0.239 -9.534 -8.070 1.00 87.56 191 LEU A N 1
ATOM 1539 C CA . LEU A 1 191 ? 0.859 -8.614 -8.380 1.00 87.56 191 LEU A CA 1
ATOM 1540 C C . LEU A 1 191 ? 2.209 -9.323 -8.487 1.00 87.56 191 LEU A C 1
ATOM 1542 O O . LEU A 1 191 ? 2.990 -9.013 -9.385 1.00 87.56 191 LEU A O 1
ATOM 1546 N N . ARG A 1 192 ? 2.497 -10.303 -7.625 1.00 85.50 192 ARG A N 1
ATOM 1547 C CA . ARG A 1 192 ? 3.712 -11.125 -7.706 1.00 85.50 192 ARG A CA 1
ATOM 1548 C C . ARG A 1 192 ? 3.678 -12.040 -8.923 1.00 85.50 192 ARG A C 1
ATOM 1550 O O . ARG A 1 192 ? 4.703 -12.170 -9.584 1.00 85.50 192 ARG A O 1
ATOM 1557 N N . ALA A 1 193 ? 2.536 -12.650 -9.241 1.00 82.06 193 ALA A N 1
ATOM 1558 C CA . ALA A 1 193 ? 2.369 -13.471 -10.441 1.00 82.06 193 ALA A CA 1
ATOM 1559 C C . ALA A 1 193 ? 2.631 -12.650 -11.709 1.00 82.06 193 ALA A C 1
ATOM 1561 O O . ALA A 1 193 ? 3.395 -13.060 -12.587 1.00 82.06 193 ALA A O 1
ATOM 1562 N N . TRP A 1 194 ? 2.061 -11.447 -11.762 1.00 80.88 194 TRP A N 1
ATOM 1563 C CA . TRP A 1 194 ? 2.298 -10.474 -12.817 1.00 80.88 194 TRP A CA 1
ATOM 1564 C C . TRP A 1 194 ? 3.775 -10.063 -12.888 1.00 80.88 194 TRP A C 1
ATOM 1566 O O . TRP A 1 194 ? 4.423 -10.248 -13.919 1.00 80.88 194 TRP A O 1
ATOM 1576 N N . SER A 1 195 ? 4.342 -9.606 -11.771 1.00 79.12 195 SER A N 1
ATOM 1577 C CA . SER A 1 195 ? 5.748 -9.201 -11.677 1.00 79.12 195 SER A CA 1
ATOM 1578 C C . SER A 1 195 ? 6.674 -10.329 -12.121 1.00 79.12 195 SER A C 1
ATOM 1580 O O . SER A 1 195 ? 7.571 -10.112 -12.924 1.00 79.12 195 SER A O 1
ATOM 1582 N N . HIS A 1 196 ? 6.418 -11.566 -11.694 1.00 76.31 196 HIS A N 1
ATOM 1583 C CA . HIS A 1 196 ? 7.211 -12.734 -12.065 1.00 76.31 196 HIS A CA 1
ATOM 1584 C C . HIS A 1 196 ? 7.181 -13.026 -13.569 1.00 76.31 196 HIS A C 1
ATOM 1586 O O . HIS A 1 196 ? 8.204 -13.431 -14.128 1.00 76.31 196 HIS A O 1
ATOM 1592 N N . ARG A 1 197 ? 6.044 -12.815 -14.246 1.00 71.94 197 ARG A N 1
ATOM 1593 C CA . ARG A 1 197 ? 5.932 -12.970 -15.708 1.00 71.94 197 ARG A CA 1
ATOM 1594 C C . ARG A 1 197 ? 6.745 -11.924 -16.469 1.00 71.94 197 ARG A C 1
ATOM 1596 O O . ARG A 1 197 ? 7.282 -12.246 -17.524 1.00 71.94 197 ARG A O 1
ATOM 1603 N N . HIS A 1 198 ? 6.872 -10.717 -15.922 1.00 65.44 198 HIS A N 1
ATOM 1604 C CA . HIS A 1 198 ? 7.594 -9.610 -16.556 1.00 65.44 198 HIS A CA 1
ATOM 1605 C C . HIS A 1 198 ? 9.034 -9.425 -16.064 1.00 65.44 198 HIS A C 1
ATOM 1607 O O . HIS A 1 198 ? 9.800 -8.705 -16.698 1.00 65.44 198 HIS A O 1
ATOM 1613 N N . LEU A 1 199 ? 9.430 -10.099 -14.983 1.00 60.56 199 LEU A N 1
ATOM 1614 C CA . LEU A 1 199 ? 10.807 -10.162 -14.507 1.00 60.56 199 LEU A CA 1
ATOM 1615 C C . LEU A 1 199 ? 11.679 -10.935 -15.508 1.00 60.56 199 LEU A C 1
ATOM 1617 O O . LEU A 1 199 ? 11.869 -12.151 -15.415 1.00 60.56 199 LEU A O 1
ATOM 1621 N N . THR A 1 200 ? 12.250 -10.204 -16.464 1.00 56.97 200 THR A N 1
ATOM 1622 C CA . THR A 1 200 ? 13.533 -10.555 -17.087 1.00 56.97 200 THR A CA 1
ATOM 1623 C C . THR A 1 200 ? 14.654 -10.371 -16.045 1.00 56.97 200 THR A C 1
ATOM 1625 O O . THR A 1 200 ? 14.378 -9.958 -14.926 1.00 56.97 200 THR A O 1
ATOM 1628 N N . ARG A 1 201 ? 15.925 -10.687 -16.348 1.00 53.78 201 ARG A N 1
ATOM 1629 C CA . ARG A 1 201 ? 17.100 -10.647 -15.423 1.00 53.78 201 ARG A CA 1
ATOM 1630 C C . ARG A 1 201 ? 17.333 -9.335 -14.617 1.00 53.78 201 ARG A C 1
ATOM 1632 O O . ARG A 1 201 ? 18.339 -9.202 -13.927 1.00 53.78 201 ARG A O 1
ATOM 1639 N N . LYS A 1 202 ? 16.448 -8.342 -14.721 1.00 58.31 202 LYS A N 1
ATOM 1640 C CA . LYS A 1 202 ? 16.471 -7.059 -14.022 1.00 58.31 202 LYS A CA 1
ATOM 1641 C C . LYS A 1 202 ? 15.145 -6.826 -13.302 1.00 58.31 202 LYS A C 1
ATOM 1643 O O . LYS A 1 202 ? 14.076 -6.977 -13.890 1.00 58.31 202 LYS A O 1
ATOM 1648 N N . ILE A 1 203 ? 15.232 -6.408 -12.045 1.00 59.84 203 ILE A N 1
ATOM 1649 C CA . ILE A 1 203 ? 14.081 -5.986 -11.244 1.00 59.84 203 ILE A CA 1
ATOM 1650 C C . ILE A 1 203 ? 13.954 -4.481 -11.407 1.00 59.84 203 ILE A C 1
ATOM 1652 O O . ILE A 1 203 ? 14.764 -3.724 -10.881 1.00 59.84 203 ILE A O 1
ATOM 1656 N N . GLY A 1 204 ? 12.966 -4.042 -12.169 1.00 64.50 204 GLY A N 1
ATOM 1657 C CA . GLY A 1 204 ? 12.663 -2.622 -12.284 1.00 64.50 204 GLY A CA 1
ATOM 1658 C C . GLY A 1 204 ? 11.813 -2.101 -11.131 1.00 64.50 204 GLY A C 1
ATOM 1659 O O . GLY A 1 204 ? 11.235 -2.841 -10.334 1.00 64.50 204 GLY A O 1
ATOM 1660 N N . VAL A 1 205 ? 11.770 -0.778 -11.059 1.00 70.81 205 VAL A N 1
ATOM 1661 C CA . VAL A 1 205 ? 11.344 -0.027 -9.874 1.00 70.81 205 VAL A CA 1
ATOM 1662 C C . VAL A 1 205 ? 9.824 -0.024 -9.688 1.00 70.81 205 VAL A C 1
ATOM 1664 O O . VAL A 1 205 ? 9.336 0.051 -8.568 1.00 70.81 205 VAL A O 1
ATOM 1667 N N . LEU A 1 206 ? 9.066 -0.159 -10.773 1.00 72.00 206 LEU A N 1
ATOM 1668 C CA . LEU A 1 206 ? 7.612 -0.014 -10.761 1.00 72.00 206 LEU A CA 1
ATOM 1669 C C . LEU A 1 206 ? 6.871 -1.152 -10.053 1.00 72.00 206 LEU A C 1
ATOM 1671 O O . LEU A 1 206 ? 6.118 -0.849 -9.136 1.00 72.00 206 LEU A O 1
ATOM 1675 N N . PRO A 1 207 ? 7.115 -2.443 -10.357 1.00 76.94 207 PRO A N 1
ATOM 1676 C CA . PRO A 1 207 ? 6.527 -3.534 -9.578 1.00 76.94 207 PRO A CA 1
ATOM 1677 C C . PRO A 1 207 ? 6.827 -3.430 -8.081 1.00 76.94 207 PRO A C 1
ATOM 1679 O O . PRO A 1 207 ? 5.980 -3.717 -7.243 1.00 76.94 207 PRO A O 1
ATOM 1682 N N . VAL A 1 208 ? 8.036 -2.976 -7.747 1.00 78.50 208 VAL A N 1
ATOM 1683 C CA . VAL A 1 208 ? 8.475 -2.779 -6.366 1.00 78.50 208 VAL A CA 1
ATOM 1684 C C . VAL A 1 208 ? 7.681 -1.660 -5.682 1.00 78.50 208 VAL A C 1
ATOM 1686 O O . VAL A 1 208 ? 7.348 -1.791 -4.507 1.00 78.50 208 VAL A O 1
ATOM 1689 N N . LEU A 1 209 ? 7.349 -0.590 -6.404 1.00 82.12 209 LEU A N 1
ATOM 1690 C CA . LEU A 1 209 ? 6.523 0.501 -5.889 1.00 82.12 209 LEU A CA 1
ATOM 1691 C C . LEU A 1 209 ? 5.065 0.097 -5.703 1.00 82.12 209 LEU A C 1
ATOM 1693 O O . LEU A 1 209 ? 4.533 0.358 -4.630 1.00 82.12 209 LEU A O 1
ATOM 1697 N N . VAL A 1 210 ? 4.463 -0.616 -6.662 1.00 86.50 210 VAL A N 1
ATOM 1698 C CA . VAL A 1 210 ? 3.089 -1.133 -6.511 1.00 86.50 210 VAL A CA 1
ATOM 1699 C C . VAL A 1 210 ? 3.007 -2.069 -5.299 1.00 86.50 210 VAL A C 1
ATOM 1701 O O . VAL A 1 210 ? 2.073 -2.006 -4.503 1.00 86.50 210 VAL A O 1
ATOM 1704 N N . LEU A 1 211 ? 4.016 -2.928 -5.102 1.00 88.00 211 LEU A N 1
ATOM 1705 C CA . LEU A 1 211 ? 4.092 -3.780 -3.914 1.00 88.00 211 LEU A CA 1
ATOM 1706 C C . LEU A 1 211 ? 4.236 -2.951 -2.632 1.00 88.00 211 LEU A C 1
ATOM 1708 O O . LEU A 1 211 ? 3.593 -3.265 -1.635 1.00 88.00 211 LEU A O 1
ATOM 1712 N N . ALA A 1 212 ? 5.037 -1.884 -2.642 1.00 86.50 212 ALA A N 1
ATOM 1713 C CA . ALA A 1 212 ? 5.158 -0.990 -1.495 1.00 86.50 212 ALA A CA 1
ATOM 1714 C C . ALA A 1 212 ? 3.846 -0.230 -1.209 1.00 86.50 212 ALA A C 1
ATOM 1716 O O . ALA A 1 212 ? 3.485 -0.076 -0.044 1.00 86.50 212 ALA A O 1
ATOM 1717 N N . HIS A 1 213 ? 3.097 0.171 -2.241 1.00 88.62 213 HIS A N 1
ATOM 1718 C CA . HIS A 1 213 ? 1.754 0.739 -2.117 1.00 88.62 213 HIS A CA 1
ATOM 1719 C C . HIS A 1 213 ? 0.786 -0.243 -1.452 1.00 88.62 213 HIS A C 1
ATOM 1721 O O . HIS A 1 213 ? 0.133 0.083 -0.462 1.00 88.62 213 HIS A O 1
ATOM 1727 N N . ALA A 1 214 ? 0.752 -1.487 -1.932 1.00 90.50 214 ALA A N 1
ATOM 1728 C CA . ALA A 1 214 ? -0.058 -2.536 -1.328 1.00 90.50 214 ALA A CA 1
ATOM 1729 C C . ALA A 1 214 ? 0.313 -2.770 0.147 1.00 90.50 214 ALA A C 1
ATOM 1731 O O . ALA A 1 214 ? -0.571 -2.955 0.988 1.00 90.50 214 ALA A O 1
ATOM 1732 N N . GLN A 1 215 ? 1.610 -2.722 0.479 1.00 90.62 215 GLN A N 1
ATOM 1733 C CA . GLN A 1 215 ? 2.079 -2.857 1.861 1.00 90.62 215 GLN A CA 1
ATOM 1734 C C . GLN A 1 215 ? 1.634 -1.687 2.740 1.00 90.62 215 GLN A C 1
ATOM 1736 O O . GLN A 1 215 ? 1.262 -1.929 3.884 1.00 90.62 215 GLN A O 1
ATOM 1741 N N . LEU A 1 216 ? 1.599 -0.452 2.225 1.00 88.81 216 LEU A N 1
ATOM 1742 C CA . LEU A 1 216 ? 1.074 0.699 2.969 1.00 88.81 216 LEU A CA 1
ATOM 1743 C C . LEU A 1 216 ? -0.363 0.446 3.435 1.00 88.81 216 LEU A C 1
ATOM 1745 O O . LEU A 1 216 ? -0.652 0.570 4.625 1.00 88.81 216 LEU A O 1
ATOM 1749 N N . HIS A 1 217 ? -1.248 0.030 2.527 1.00 88.56 217 HIS A N 1
ATOM 1750 C CA . HIS A 1 217 ? -2.643 -0.238 2.879 1.00 88.56 217 HIS A CA 1
ATOM 1751 C C . HIS A 1 217 ? -2.787 -1.420 3.836 1.00 88.56 217 HIS A C 1
ATOM 1753 O O . HIS A 1 217 ? -3.430 -1.277 4.877 1.00 88.56 217 HIS A O 1
ATOM 1759 N N . LYS A 1 218 ? -2.138 -2.554 3.542 1.00 90.88 218 LYS A N 1
ATOM 1760 C CA . LYS A 1 218 ? -2.160 -3.736 4.414 1.00 90.88 218 LYS A CA 1
ATOM 1761 C C . LYS A 1 218 ? -1.694 -3.381 5.828 1.00 90.88 218 LYS A C 1
ATOM 1763 O O . LYS A 1 218 ? -2.416 -3.602 6.795 1.00 90.88 218 LYS A O 1
ATOM 1768 N N . VAL A 1 219 ? -0.502 -2.802 5.955 1.00 89.62 219 VAL A N 1
ATOM 1769 C CA . VAL A 1 219 ? 0.113 -2.532 7.257 1.00 89.62 219 VAL A CA 1
ATOM 1770 C C . VAL A 1 219 ? -0.680 -1.501 8.046 1.00 89.62 219 VAL A C 1
ATOM 1772 O O . VAL A 1 219 ? -0.965 -1.746 9.216 1.00 89.62 219 VAL A O 1
ATOM 1775 N N . VAL A 1 220 ? -1.059 -0.374 7.437 1.00 86.12 220 VAL A N 1
ATOM 1776 C CA . VAL A 1 220 ? -1.746 0.691 8.177 1.00 86.12 220 VAL A CA 1
ATOM 1777 C C . VAL A 1 220 ? -3.138 0.241 8.615 1.00 86.12 220 VAL A C 1
ATOM 1779 O O . VAL A 1 220 ? -3.467 0.408 9.788 1.00 86.12 220 VAL A O 1
ATOM 1782 N N . SER A 1 221 ? -3.907 -0.439 7.755 1.00 85.75 221 SER A N 1
ATOM 1783 C CA . SER A 1 221 ? -5.230 -0.948 8.148 1.00 85.75 221 SER A CA 1
ATOM 1784 C C . SER A 1 221 ? -5.134 -2.032 9.219 1.00 85.75 221 SER A C 1
ATOM 1786 O O . SER A 1 221 ? -5.932 -2.052 10.156 1.00 85.75 221 SER A O 1
ATOM 1788 N N . GLY A 1 222 ? -4.139 -2.919 9.120 1.00 87.88 222 GLY A N 1
ATOM 1789 C CA . GLY A 1 222 ? -3.868 -3.920 10.149 1.00 87.88 222 GLY A CA 1
ATOM 1790 C C . GLY A 1 222 ? -3.450 -3.290 11.480 1.00 87.88 222 GLY A C 1
ATOM 1791 O O . GLY A 1 222 ? -3.878 -3.747 12.538 1.00 87.88 222 GLY A O 1
ATOM 1792 N N . MET A 1 223 ? -2.662 -2.214 11.448 1.00 86.44 223 MET A N 1
ATOM 1793 C CA . MET A 1 223 ? -2.242 -1.511 12.659 1.00 86.44 223 MET A CA 1
ATOM 1794 C C . MET A 1 223 ? -3.395 -0.762 13.312 1.00 86.44 223 MET A C 1
ATOM 1796 O O . MET A 1 223 ? -3.548 -0.819 14.530 1.00 86.44 223 MET A O 1
ATOM 1800 N N . MET A 1 224 ? -4.244 -0.122 12.504 1.00 80.56 224 MET A N 1
ATOM 1801 C CA . MET A 1 224 ? -5.459 0.519 12.994 1.00 80.56 224 MET A CA 1
ATOM 1802 C C . MET A 1 224 ? -6.317 -0.514 13.718 1.00 80.56 224 MET A C 1
ATOM 1804 O O . MET A 1 224 ? -6.599 -0.319 14.901 1.00 80.56 224 MET A O 1
ATOM 1808 N N . ALA A 1 225 ? -6.566 -1.670 13.084 1.00 83.69 225 ALA A N 1
ATOM 1809 C CA . ALA A 1 225 ? -7.239 -2.825 13.686 1.00 83.69 225 ALA A CA 1
ATOM 1810 C C . ALA A 1 225 ? -6.671 -3.199 15.070 1.00 83.69 225 ALA A C 1
ATOM 1812 O O . ALA A 1 225 ? -7.431 -3.478 15.989 1.00 83.69 225 ALA A O 1
ATOM 1813 N N . ILE A 1 226 ? -5.349 -3.211 15.260 1.00 83.31 226 ILE A N 1
ATOM 1814 C CA . ILE A 1 226 ? -4.727 -3.538 16.559 1.00 83.31 226 ILE A CA 1
ATOM 1815 C C . ILE A 1 226 ? -4.984 -2.442 17.602 1.00 83.31 226 ILE A C 1
ATOM 1817 O O . ILE A 1 226 ? -5.254 -2.745 18.764 1.00 83.31 226 ILE A O 1
ATOM 1821 N N . THR A 1 227 ? -4.929 -1.174 17.199 1.00 80.25 227 THR A N 1
ATOM 1822 C CA . THR A 1 227 ? -5.103 -0.036 18.115 1.00 80.25 227 THR A CA 1
ATOM 1823 C C . THR A 1 227 ? -6.534 0.183 18.609 1.00 80.25 227 THR A C 1
ATOM 1825 O O . THR A 1 227 ? -6.713 0.939 19.561 1.00 80.25 227 THR A O 1
ATOM 1828 N N . SER A 1 228 ? -7.539 -0.483 18.028 1.00 78.12 228 SER A N 1
ATOM 1829 C CA . SER A 1 228 ? -8.930 -0.411 18.507 1.00 78.12 228 SER A CA 1
ATOM 1830 C C . SER A 1 228 ? -9.254 -1.348 19.670 1.00 78.12 228 SER A C 1
ATOM 1832 O O . SER A 1 228 ? -10.379 -1.334 20.160 1.00 78.12 228 SER A O 1
ATOM 1834 N N . ILE A 1 229 ? -8.311 -2.181 20.123 1.00 80.94 229 ILE A N 1
ATOM 1835 C CA . ILE A 1 229 ? -8.567 -3.088 21.247 1.00 80.94 229 ILE A CA 1
ATOM 1836 C C . ILE A 1 229 ? -8.597 -2.296 22.554 1.00 80.94 229 ILE A C 1
ATOM 1838 O O . ILE A 1 229 ? -7.674 -1.549 22.888 1.00 80.94 229 ILE A O 1
ATOM 1842 N N . THR A 1 230 ? -9.649 -2.519 23.329 1.00 81.19 230 THR A N 1
ATOM 1843 C CA . THR A 1 230 ? -9.938 -1.749 24.539 1.00 81.19 230 THR A CA 1
ATOM 1844 C C . THR A 1 230 ? -9.175 -2.249 25.769 1.00 81.19 230 THR A C 1
ATOM 1846 O O . THR A 1 230 ? -8.788 -1.445 26.614 1.00 81.19 230 THR A O 1
ATOM 1849 N N . SER A 1 231 ? -8.900 -3.557 25.857 1.00 86.25 231 SER A N 1
ATOM 1850 C CA . SER A 1 231 ? -8.183 -4.180 26.979 1.00 86.25 231 SER A CA 1
ATOM 1851 C C . SER A 1 231 ? -6.713 -4.476 26.664 1.00 86.25 231 SER A C 1
ATOM 1853 O O . SER A 1 231 ? -6.408 -5.007 25.591 1.00 86.25 231 SER A O 1
ATOM 1855 N N . PHE A 1 232 ? -5.822 -4.253 27.636 1.00 88.00 232 PHE A N 1
ATOM 1856 C CA . PHE A 1 232 ? -4.394 -4.565 27.501 1.00 88.00 232 PHE A CA 1
ATOM 1857 C C . PHE A 1 232 ? -4.133 -6.041 27.174 1.00 88.00 232 PHE A C 1
ATOM 1859 O O . PHE A 1 232 ? -3.372 -6.323 26.253 1.00 88.00 232 PHE A O 1
ATOM 1866 N N . ASP A 1 233 ? -4.800 -6.974 27.858 1.00 90.06 233 ASP A N 1
ATOM 1867 C CA . ASP A 1 233 ? -4.550 -8.410 27.686 1.00 90.06 233 ASP A CA 1
ATOM 1868 C C . ASP A 1 233 ? -4.900 -8.884 26.275 1.00 90.06 233 ASP A C 1
ATOM 1870 O O . ASP A 1 233 ? -4.069 -9.490 25.598 1.00 90.06 233 ASP A O 1
ATOM 1874 N N . ALA A 1 234 ? -6.094 -8.543 25.776 1.00 87.38 234 ALA A N 1
ATOM 1875 C CA . ALA A 1 234 ? -6.474 -8.887 24.407 1.00 87.38 234 ALA A CA 1
ATOM 1876 C C . ALA A 1 234 ? -5.548 -8.232 23.372 1.00 87.38 234 ALA A C 1
ATOM 1878 O O . ALA A 1 234 ? -5.278 -8.822 22.324 1.00 87.38 234 ALA A O 1
ATOM 1879 N N . MET A 1 235 ? -5.024 -7.038 23.667 1.00 88.75 235 MET A N 1
ATOM 1880 C CA . MET A 1 235 ? -4.051 -6.368 22.812 1.00 88.75 235 MET A CA 1
ATOM 1881 C C . MET A 1 235 ? -2.710 -7.088 22.801 1.00 88.75 235 MET A C 1
ATOM 1883 O O . MET A 1 235 ? -2.210 -7.394 21.720 1.00 88.75 235 MET A O 1
ATOM 1887 N N . LEU A 1 236 ? -2.185 -7.467 23.963 1.00 91.06 236 LEU A N 1
ATOM 1888 C CA . LEU A 1 236 ? -0.964 -8.256 24.073 1.00 91.06 236 LEU A CA 1
ATOM 1889 C C . LEU A 1 236 ? -1.098 -9.600 23.340 1.00 91.06 236 LEU A C 1
ATOM 1891 O O . LEU A 1 236 ? -0.243 -9.934 22.518 1.00 91.06 236 LEU A O 1
ATOM 1895 N N . PHE A 1 237 ? -2.192 -10.336 23.563 1.00 90.94 237 PHE A N 1
ATOM 1896 C CA . PHE A 1 237 ? -2.467 -11.592 22.858 1.00 90.94 237 PHE A CA 1
ATOM 1897 C C . PHE A 1 237 ? -2.578 -11.392 21.347 1.00 90.94 237 PHE A C 1
ATOM 1899 O O . PHE A 1 237 ? -2.012 -12.174 20.582 1.00 90.94 237 PHE A O 1
ATOM 1906 N N . SER A 1 238 ? -3.258 -10.333 20.903 1.00 89.50 238 SER A N 1
ATOM 1907 C CA . SER A 1 238 ? -3.366 -10.021 19.480 1.00 89.50 238 SER A CA 1
ATOM 1908 C C . SER A 1 238 ? -2.006 -9.706 18.867 1.00 89.50 238 SER A C 1
ATOM 1910 O O . SER A 1 238 ? -1.718 -10.180 17.773 1.00 89.50 238 SER A O 1
ATOM 1912 N N . VAL A 1 239 ? -1.168 -8.916 19.538 1.00 91.12 239 VAL A N 1
ATOM 1913 C CA . VAL A 1 239 ? 0.161 -8.538 19.041 1.00 91.12 239 VAL A CA 1
ATOM 1914 C C . VAL A 1 239 ? 1.066 -9.763 18.953 1.00 91.12 239 VAL A C 1
ATOM 1916 O O . VAL A 1 239 ? 1.668 -9.992 17.906 1.00 91.12 239 VAL A O 1
ATOM 1919 N N . ILE A 1 240 ? 1.115 -10.591 20.001 1.00 92.69 240 ILE A N 1
ATOM 1920 C CA . ILE A 1 240 ? 1.896 -11.838 20.005 1.00 92.69 240 ILE A CA 1
ATOM 1921 C C . ILE A 1 240 ? 1.398 -12.782 18.909 1.00 92.69 240 ILE A C 1
ATOM 1923 O O . ILE A 1 240 ? 2.199 -13.290 18.123 1.00 92.69 240 ILE A O 1
ATOM 1927 N N . GLY A 1 241 ? 0.082 -12.992 18.822 1.00 91.50 241 GLY A N 1
ATOM 1928 C CA . GLY A 1 241 ? -0.521 -13.842 17.802 1.00 91.50 241 GLY A CA 1
ATOM 1929 C C . GLY A 1 241 ? -0.181 -13.360 16.394 1.00 91.50 241 GLY A C 1
ATOM 1930 O O . GLY A 1 241 ? 0.233 -14.159 15.556 1.00 91.50 241 GLY A O 1
ATOM 1931 N N . VAL A 1 242 ? -0.295 -12.051 16.141 1.00 90.75 242 VAL A N 1
ATOM 1932 C CA . VAL A 1 242 ? 0.031 -11.445 14.845 1.00 90.75 242 VAL A CA 1
ATOM 1933 C C . VAL A 1 242 ? 1.512 -11.628 14.526 1.00 90.75 242 VAL A C 1
ATOM 1935 O O . VAL A 1 242 ? 1.828 -12.010 13.404 1.00 90.75 242 VAL A O 1
ATOM 1938 N N . SER A 1 243 ? 2.418 -11.430 15.486 1.00 91.00 243 SER A N 1
ATOM 1939 C CA . SER A 1 243 ? 3.854 -11.677 15.301 1.00 91.00 243 SER A CA 1
ATOM 1940 C C . SER A 1 243 ? 4.148 -13.126 14.903 1.00 91.00 243 SER A C 1
ATOM 1942 O O . SER A 1 243 ? 4.809 -13.375 13.893 1.00 91.00 243 SER A O 1
ATOM 1944 N N . VAL A 1 244 ? 3.608 -14.091 15.654 1.00 90.88 244 VAL A N 1
ATOM 1945 C CA . VAL A 1 244 ? 3.799 -15.525 15.387 1.00 90.88 244 VAL A CA 1
ATOM 1946 C C . VAL A 1 244 ? 3.214 -15.903 14.028 1.00 90.88 244 VAL A C 1
ATOM 1948 O O . VAL A 1 244 ? 3.881 -16.542 13.214 1.00 90.88 244 VAL A O 1
ATOM 1951 N N . PHE A 1 245 ? 1.986 -15.474 13.739 1.00 90.06 245 PHE A N 1
ATOM 1952 C CA . PHE A 1 245 ? 1.340 -15.765 12.466 1.00 90.06 245 PHE A CA 1
ATOM 1953 C C . PHE A 1 245 ? 2.103 -15.149 11.292 1.00 90.06 245 PHE A C 1
ATOM 1955 O O . PHE A 1 245 ? 2.350 -15.828 10.297 1.00 90.06 245 PHE A O 1
ATOM 1962 N N . LYS A 1 246 ? 2.549 -13.892 11.412 1.00 88.19 246 LYS A N 1
ATOM 1963 C CA . LYS A 1 246 ? 3.375 -13.228 10.396 1.00 88.19 246 LYS A CA 1
ATOM 1964 C C . LYS A 1 246 ? 4.664 -13.989 10.136 1.00 88.19 246 LYS A C 1
ATOM 1966 O O . LYS A 1 246 ? 5.026 -14.146 8.974 1.00 88.19 246 LYS A O 1
ATOM 1971 N N . PHE A 1 247 ? 5.337 -14.500 11.167 1.00 90.19 247 PHE A N 1
ATOM 1972 C CA . PHE A 1 247 ? 6.528 -15.330 10.984 1.00 90.19 247 PHE A CA 1
ATOM 1973 C C . PHE A 1 247 ? 6.240 -16.521 10.057 1.00 90.19 247 PHE A C 1
ATOM 1975 O O . PHE A 1 247 ? 6.946 -16.720 9.062 1.00 90.19 247 PHE A O 1
ATOM 1982 N N . PHE A 1 248 ? 5.169 -17.279 10.319 1.00 89.25 248 PHE A N 1
ATOM 1983 C CA . PHE A 1 248 ? 4.762 -18.396 9.459 1.00 89.25 248 PHE A CA 1
ATOM 1984 C C . PHE A 1 248 ? 4.336 -17.934 8.062 1.00 89.25 248 PHE A C 1
ATOM 1986 O O . PHE A 1 248 ? 4.731 -18.529 7.052 1.00 89.25 248 PHE A O 1
ATOM 1993 N N . TRP A 1 249 ? 3.572 -16.844 7.984 1.00 88.56 249 TRP A N 1
ATOM 1994 C CA . TRP A 1 249 ? 3.071 -16.292 6.730 1.00 88.56 249 TRP A CA 1
ATOM 1995 C C . TRP A 1 249 ? 4.202 -15.822 5.817 1.00 88.56 249 TRP A C 1
ATOM 1997 O O . TRP A 1 249 ? 4.221 -16.137 4.627 1.00 88.56 249 TRP A O 1
ATOM 2007 N N . ARG A 1 250 ? 5.193 -15.115 6.356 1.00 89.62 250 ARG A N 1
ATOM 2008 C CA . ARG A 1 250 ? 6.366 -14.663 5.601 1.00 89.62 250 ARG A CA 1
ATOM 2009 C C . ARG A 1 250 ? 7.252 -15.837 5.194 1.00 89.62 250 ARG A C 1
ATOM 2011 O O . ARG A 1 250 ? 7.747 -15.864 4.072 1.00 89.62 250 ARG A O 1
ATOM 2018 N N . SER A 1 251 ? 7.384 -16.851 6.050 1.00 88.69 251 SER A N 1
ATOM 2019 C CA . SER A 1 251 ? 8.205 -18.039 5.759 1.00 88.69 251 SER A CA 1
ATOM 2020 C C . SER A 1 251 ? 7.646 -18.883 4.607 1.00 88.69 251 SER A C 1
ATOM 2022 O O . SER A 1 251 ? 8.396 -19.551 3.898 1.00 88.69 251 SER A O 1
ATOM 2024 N N . THR A 1 252 ? 6.332 -18.827 4.374 1.00 88.88 252 THR A N 1
ATOM 2025 C CA . THR A 1 252 ? 5.643 -19.616 3.339 1.00 88.88 252 THR A CA 1
ATOM 2026 C C . THR A 1 252 ? 5.358 -18.841 2.041 1.00 88.88 252 THR A C 1
ATOM 2028 O O . THR A 1 252 ? 4.780 -19.396 1.106 1.00 88.88 252 THR A O 1
ATOM 2031 N N . ILE A 1 253 ? 5.810 -17.584 1.931 1.00 88.00 253 ILE A N 1
ATOM 2032 C CA . ILE A 1 253 ? 5.487 -16.666 0.821 1.00 88.00 253 ILE A CA 1
ATOM 2033 C C . ILE A 1 253 ? 5.888 -17.188 -0.567 1.00 88.00 253 ILE A C 1
ATOM 2035 O O . ILE A 1 253 ? 5.107 -17.096 -1.513 1.00 88.00 253 ILE A O 1
ATOM 2039 N N . ILE A 1 254 ? 7.076 -17.793 -0.696 1.00 84.00 254 ILE A N 1
ATOM 2040 C CA . ILE A 1 254 ? 7.562 -18.325 -1.978 1.00 84.00 254 ILE A CA 1
ATOM 2041 C C . ILE A 1 254 ? 6.706 -19.517 -2.410 1.00 84.00 254 ILE A C 1
ATOM 2043 O O . ILE A 1 254 ? 6.268 -19.576 -3.558 1.00 84.00 254 ILE A O 1
ATOM 2047 N N . TYR A 1 255 ? 6.418 -20.435 -1.484 1.00 84.31 255 TYR A N 1
ATOM 2048 C CA . TYR A 1 255 ? 5.602 -21.620 -1.756 1.00 84.31 255 TYR A CA 1
ATOM 2049 C C . TYR A 1 255 ? 4.186 -21.241 -2.193 1.00 84.31 255 TYR A C 1
ATOM 2051 O O . TYR A 1 255 ? 3.686 -21.771 -3.186 1.00 84.31 255 TYR A O 1
ATOM 2059 N N . ARG A 1 256 ? 3.567 -20.263 -1.517 1.00 85.06 256 ARG A N 1
ATOM 2060 C CA . ARG A 1 256 ? 2.260 -19.730 -1.928 1.00 85.06 256 ARG A CA 1
ATOM 2061 C C . ARG A 1 256 ? 2.309 -19.096 -3.314 1.00 85.06 256 ARG A C 1
ATOM 2063 O O . ARG A 1 256 ? 1.421 -19.347 -4.120 1.00 85.06 256 ARG A O 1
ATOM 2070 N N . GLY A 1 257 ? 3.355 -18.328 -3.624 1.00 77.50 257 GLY A N 1
ATOM 2071 C CA . GLY A 1 257 ? 3.534 -17.739 -4.953 1.00 77.50 257 GLY A CA 1
ATOM 2072 C C . GLY A 1 257 ? 3.612 -18.790 -6.068 1.00 77.50 257 GLY A C 1
ATOM 2073 O O . GLY A 1 257 ? 2.988 -18.627 -7.115 1.00 77.50 257 GLY A O 1
ATOM 2074 N N . VAL A 1 258 ? 4.324 -19.898 -5.837 1.00 79.69 258 VAL A N 1
ATOM 2075 C CA . VAL A 1 258 ? 4.391 -21.028 -6.784 1.00 79.69 258 VAL A CA 1
ATOM 2076 C C . VAL A 1 258 ? 3.024 -21.695 -6.950 1.00 79.69 258 VAL A C 1
ATOM 2078 O O . VAL A 1 258 ? 2.610 -21.969 -8.079 1.00 79.69 258 VAL A O 1
ATOM 2081 N N . PHE A 1 259 ? 2.302 -21.913 -5.849 1.00 82.69 259 PHE A N 1
ATOM 2082 C CA . PHE A 1 259 ? 0.962 -22.498 -5.881 1.00 82.69 259 PHE A CA 1
ATOM 2083 C C . PHE A 1 259 ? -0.028 -21.628 -6.668 1.00 82.69 259 PHE A C 1
ATOM 2085 O O . PHE A 1 259 ? -0.701 -22.134 -7.563 1.00 82.69 259 PHE A O 1
ATOM 2092 N N . VAL A 1 260 ? -0.070 -20.318 -6.399 1.00 78.94 260 VAL A N 1
ATOM 2093 C CA . VAL A 1 260 ? -0.967 -19.387 -7.103 1.00 78.94 260 VAL A CA 1
ATOM 2094 C C . VAL A 1 260 ? -0.619 -19.295 -8.586 1.00 78.94 260 VAL A C 1
ATOM 2096 O O . VAL A 1 260 ? -1.524 -19.333 -9.415 1.00 78.94 260 VAL A O 1
ATOM 2099 N N . ASN A 1 261 ? 0.668 -19.251 -8.946 1.00 74.69 261 ASN A N 1
ATOM 2100 C CA . ASN A 1 261 ? 1.079 -19.288 -10.352 1.00 74.69 261 ASN A CA 1
ATOM 2101 C C . ASN A 1 261 ? 0.599 -20.569 -11.046 1.00 74.69 261 ASN A C 1
ATOM 2103 O O . ASN A 1 261 ? 0.023 -20.496 -12.128 1.00 74.69 261 ASN A O 1
ATOM 2107 N N . SER A 1 262 ? 0.764 -21.720 -10.391 1.00 79.81 262 SER A N 1
ATOM 2108 C CA . SER A 1 262 ? 0.322 -23.016 -10.921 1.00 79.81 262 SER A CA 1
ATOM 2109 C C . SER A 1 262 ? -1.200 -23.076 -11.088 1.00 79.81 262 SER A C 1
ATOM 2111 O O . SER A 1 262 ? -1.703 -23.596 -12.082 1.00 79.81 262 SER A O 1
ATOM 2113 N N . ALA A 1 263 ? -1.954 -22.531 -10.131 1.00 79.50 263 ALA A N 1
ATOM 2114 C CA . ALA A 1 263 ? -3.408 -22.443 -10.215 1.00 79.50 263 ALA A CA 1
ATOM 2115 C C . ALA A 1 263 ? -3.849 -21.506 -11.352 1.00 79.50 263 ALA A C 1
ATOM 2117 O O . ALA A 1 263 ? -4.708 -21.873 -12.151 1.00 79.50 263 ALA A O 1
ATOM 2118 N N . ALA A 1 264 ? -3.222 -20.334 -11.474 1.00 74.06 264 ALA A N 1
ATOM 2119 C CA . ALA A 1 264 ? -3.517 -19.370 -12.529 1.00 74.06 264 ALA A CA 1
ATOM 2120 C C . ALA A 1 264 ? -3.212 -19.926 -13.929 1.00 74.06 264 ALA A C 1
ATOM 2122 O O . ALA A 1 264 ? -3.976 -19.686 -14.860 1.00 74.06 264 ALA A O 1
ATOM 2123 N N . GLU A 1 265 ? -2.126 -20.686 -14.091 1.00 77.31 265 GLU A N 1
ATOM 2124 C CA . GLU A 1 265 ? -1.791 -21.363 -15.352 1.00 77.31 265 GLU A CA 1
ATOM 2125 C C . GLU A 1 265 ? -2.851 -22.395 -15.752 1.00 77.31 265 GLU A C 1
ATOM 2127 O O . GLU A 1 265 ? -3.251 -22.434 -16.917 1.00 77.31 265 GLU A O 1
ATOM 2132 N N . ARG A 1 266 ? -3.367 -23.162 -14.780 1.00 81.31 266 ARG A N 1
ATOM 2133 C CA . ARG A 1 266 ? -4.453 -24.128 -15.002 1.00 81.31 266 ARG A CA 1
ATOM 2134 C C . ARG A 1 266 ? -5.770 -23.451 -15.372 1.00 81.31 266 ARG A C 1
ATOM 2136 O O . ARG A 1 266 ? -6.417 -23.885 -16.316 1.00 81.31 266 ARG A O 1
ATOM 2143 N N . VAL A 1 267 ? -6.162 -22.394 -14.656 1.00 77.94 267 VAL A N 1
ATOM 2144 C CA . VAL A 1 267 ? -7.440 -21.696 -14.895 1.00 77.94 267 VAL A CA 1
ATOM 2145 C C . VAL A 1 267 ? -7.436 -20.962 -16.235 1.00 77.94 267 VAL A C 1
ATOM 2147 O O . VAL A 1 267 ? -8.427 -20.993 -16.955 1.00 77.94 267 VAL A O 1
ATOM 2150 N N . LEU A 1 268 ? -6.320 -20.324 -16.596 1.00 75.12 268 LEU A N 1
ATOM 2151 C CA . LEU A 1 268 ? -6.212 -19.549 -17.835 1.00 75.12 268 LEU A CA 1
ATOM 2152 C C . LEU A 1 268 ? -5.837 -20.403 -19.058 1.00 75.12 268 LEU A C 1
ATOM 2154 O O . LEU A 1 268 ? -5.672 -19.859 -20.147 1.00 75.12 268 LEU A O 1
ATOM 2158 N N . ASN A 1 269 ? -5.687 -21.721 -18.885 1.00 72.31 269 ASN A N 1
ATOM 2159 C CA . ASN A 1 269 ? -5.319 -22.675 -19.932 1.00 72.31 269 ASN A CA 1
ATOM 2160 C C . ASN A 1 269 ? -4.052 -22.263 -20.718 1.00 72.31 269 ASN A C 1
ATOM 2162 O O . ASN A 1 269 ? -3.922 -22.497 -21.919 1.00 72.31 269 ASN A O 1
ATOM 2166 N N . LEU A 1 270 ? -3.095 -21.626 -20.032 1.00 59.81 270 LEU A N 1
ATOM 2167 C CA . LEU A 1 270 ? -1.897 -21.025 -20.640 1.00 59.81 270 LEU A CA 1
ATOM 2168 C C . LEU A 1 270 ? -0.779 -22.040 -20.936 1.00 59.81 270 LEU A C 1
ATOM 2170 O O . LEU A 1 270 ? 0.307 -21.648 -21.370 1.00 59.81 270 LEU A O 1
ATOM 2174 N N . ASN A 1 271 ? -1.032 -23.337 -20.736 1.00 52.50 271 ASN A N 1
ATOM 2175 C CA . ASN A 1 271 ? -0.042 -24.407 -20.891 1.00 52.50 271 ASN A CA 1
ATOM 2176 C C . ASN A 1 271 ? 0.620 -24.413 -22.286 1.00 52.50 271 ASN A C 1
ATOM 2178 O O . ASN A 1 271 ? 1.808 -24.705 -22.395 1.00 52.50 271 ASN A O 1
ATOM 2182 N N . HIS A 1 272 ? -0.091 -23.974 -23.331 1.00 47.06 272 HIS A N 1
ATOM 2183 C CA . HIS A 1 272 ? 0.431 -23.921 -24.703 1.00 47.06 272 HIS A CA 1
ATOM 2184 C C . HIS A 1 272 ? 1.524 -22.858 -24.957 1.00 47.06 272 HIS A C 1
ATOM 2186 O O . HIS A 1 272 ? 2.300 -23.003 -25.899 1.00 47.06 272 HIS A O 1
ATOM 2192 N N . LEU A 1 273 ? 1.628 -21.801 -24.139 1.00 47.19 273 LEU A N 1
ATOM 2193 C CA . LEU A 1 273 ? 2.628 -20.726 -24.318 1.00 47.19 273 LEU A CA 1
ATOM 2194 C C . LEU A 1 273 ? 3.965 -21.013 -23.604 1.00 47.19 273 LEU A C 1
ATOM 2196 O O . LEU A 1 273 ? 4.999 -20.419 -23.920 1.00 47.19 273 LEU A O 1
ATOM 2200 N N . SER A 1 274 ? 3.971 -21.938 -22.641 1.00 41.19 274 SER A N 1
ATOM 2201 C CA . SER A 1 274 ? 5.176 -22.335 -21.897 1.00 41.19 274 SER A CA 1
ATOM 2202 C C . SER A 1 274 ? 6.105 -23.239 -22.728 1.00 41.19 274 SER A C 1
ATOM 2204 O O . SER A 1 274 ? 7.336 -23.104 -22.683 1.00 41.19 274 SER A O 1
ATOM 2206 N N . GLU A 1 275 ? 5.530 -24.105 -23.569 1.00 38.66 275 GLU A N 1
ATOM 2207 C CA . GLU A 1 275 ? 6.277 -25.030 -24.437 1.00 38.66 275 GLU A CA 1
ATOM 2208 C C . GLU A 1 275 ? 7.063 -24.312 -25.552 1.00 38.66 275 GLU A C 1
ATOM 2210 O O . GLU A 1 275 ? 8.199 -24.683 -25.855 1.00 38.66 275 GLU A O 1
ATOM 2215 N N . SER A 1 276 ? 6.554 -23.200 -26.100 1.00 36.72 276 SER A N 1
ATOM 2216 C CA . SER A 1 276 ? 7.282 -22.429 -27.126 1.00 36.72 276 SER A CA 1
ATOM 2217 C C . SER A 1 276 ? 8.532 -21.730 -26.568 1.00 36.72 276 SER A C 1
ATOM 2219 O O . SER A 1 276 ? 9.541 -21.553 -27.260 1.00 36.72 276 SER A O 1
ATOM 2221 N N . THR A 1 277 ? 8.508 -21.366 -25.285 1.00 39.72 277 THR A N 1
ATOM 2222 C CA . THR A 1 277 ? 9.620 -20.674 -24.618 1.00 39.72 277 THR A CA 1
ATOM 2223 C C . THR A 1 277 ? 10.741 -21.648 -24.232 1.00 39.72 277 THR A C 1
ATOM 2225 O O . THR A 1 277 ? 11.921 -21.295 -24.265 1.00 39.72 277 THR A O 1
ATOM 2228 N N . SER A 1 278 ? 10.396 -22.901 -23.920 1.00 37.44 278 SER A N 1
ATOM 2229 C CA . SER A 1 278 ? 11.357 -23.966 -23.602 1.00 37.44 278 SER A CA 1
ATOM 2230 C C . SER A 1 278 ? 12.028 -24.552 -24.854 1.00 37.44 278 SER A C 1
ATOM 2232 O O . SER A 1 278 ? 13.238 -24.783 -24.824 1.00 37.44 278 SER A O 1
ATOM 2234 N N . ALA A 1 279 ? 11.324 -24.650 -25.989 1.00 31.53 279 ALA A N 1
ATOM 2235 C CA . ALA A 1 279 ? 11.923 -25.019 -27.279 1.00 31.53 279 ALA A CA 1
ATOM 2236 C C . ALA A 1 279 ? 13.008 -24.019 -27.743 1.00 31.53 279 ALA A C 1
ATOM 2238 O O . ALA A 1 279 ? 14.087 -24.406 -28.194 1.00 31.53 279 ALA A O 1
ATOM 2239 N N . THR A 1 280 ? 12.785 -22.719 -27.522 1.00 38.03 280 THR A N 1
ATOM 2240 C CA . THR A 1 280 ? 13.757 -21.655 -27.848 1.00 38.03 280 THR A CA 1
ATOM 2241 C C . THR A 1 280 ? 14.989 -21.668 -26.915 1.00 38.03 280 THR A C 1
ATOM 2243 O O . THR A 1 280 ? 16.082 -21.218 -27.275 1.00 38.03 280 THR A O 1
ATOM 2246 N N . ARG A 1 281 ? 14.854 -22.234 -25.707 1.00 35.75 281 ARG A N 1
ATOM 2247 C CA . ARG A 1 281 ? 15.915 -22.315 -24.687 1.00 35.75 281 ARG A CA 1
ATOM 2248 C C . ARG A 1 281 ? 16.951 -23.408 -24.978 1.00 35.75 281 ARG A C 1
ATOM 2250 O O . ARG A 1 281 ? 18.115 -23.241 -24.620 1.00 35.75 281 ARG A O 1
ATOM 2257 N N . ASN A 1 282 ? 16.563 -24.475 -25.676 1.00 33.97 282 ASN A N 1
ATOM 2258 C CA . ASN A 1 282 ? 17.500 -25.517 -26.110 1.00 33.97 282 ASN A CA 1
ATOM 2259 C C . ASN A 1 282 ? 18.307 -25.096 -27.348 1.00 33.97 282 ASN A C 1
ATOM 2261 O O . ASN A 1 282 ? 19.472 -25.463 -27.469 1.00 33.97 282 ASN A O 1
ATOM 2265 N N . SER A 1 283 ? 17.751 -24.238 -28.210 1.00 32.75 283 SER A N 1
ATOM 2266 C CA . SER A 1 283 ? 18.465 -23.734 -29.391 1.00 32.75 283 SER A CA 1
ATOM 2267 C C . SER A 1 283 ? 19.566 -22.717 -29.055 1.00 32.75 283 SER A C 1
ATOM 2269 O O . SER A 1 283 ? 20.562 -22.646 -29.769 1.00 32.75 283 SER A O 1
ATOM 2271 N N . SER A 1 284 ? 19.427 -21.936 -27.976 1.00 36.91 284 SER A N 1
ATOM 2272 C CA . SER A 1 284 ? 20.418 -20.909 -27.602 1.00 36.91 284 SER A CA 1
ATOM 2273 C C . SER A 1 284 ? 21.609 -21.452 -26.804 1.00 36.91 284 SER A C 1
ATOM 2275 O O . SER A 1 284 ? 22.673 -20.835 -26.807 1.00 36.91 284 SER A O 1
ATOM 2277 N N . ARG A 1 285 ? 21.485 -22.633 -26.181 1.00 36.69 285 ARG A N 1
ATOM 2278 C CA . ARG A 1 285 ? 22.599 -23.303 -25.482 1.00 36.69 285 ARG A CA 1
ATOM 2279 C C . ARG A 1 285 ? 23.645 -23.905 -26.425 1.00 36.69 285 ARG A C 1
ATOM 2281 O O . ARG A 1 285 ? 24.787 -24.062 -26.010 1.00 36.69 285 ARG A O 1
ATOM 2288 N N . HIS A 1 286 ? 23.296 -24.178 -27.682 1.00 35.31 286 HIS A N 1
ATOM 2289 C CA . HIS A 1 286 ? 24.255 -24.664 -28.681 1.00 35.31 286 HIS A CA 1
ATOM 2290 C C . HIS A 1 286 ? 25.008 -23.556 -29.432 1.00 35.31 286 HIS A C 1
ATOM 2292 O O . HIS A 1 286 ? 25.972 -23.859 -30.125 1.00 35.31 286 HIS A O 1
ATOM 2298 N N . ALA A 1 287 ? 24.634 -22.282 -29.272 1.00 37.94 287 ALA A N 1
ATOM 2299 C CA . ALA A 1 287 ? 25.239 -21.176 -30.021 1.00 37.94 287 ALA A CA 1
ATOM 2300 C C . ALA A 1 287 ? 26.333 -20.397 -29.259 1.00 37.94 287 ALA A C 1
ATOM 2302 O O . ALA A 1 287 ? 26.958 -19.519 -29.843 1.00 37.94 287 ALA A O 1
ATOM 2303 N N . SER A 1 288 ? 26.590 -20.681 -27.972 1.00 35.97 288 SER A N 1
ATOM 2304 C CA . SER A 1 288 ? 27.514 -19.879 -27.141 1.00 35.97 288 SER A CA 1
ATOM 2305 C C . SER A 1 288 ? 28.916 -20.476 -26.957 1.00 35.97 288 SER A C 1
ATOM 2307 O O . SER A 1 288 ? 29.586 -20.187 -25.968 1.00 35.97 288 SER A O 1
ATOM 2309 N N . THR A 1 289 ? 29.376 -21.310 -27.885 1.00 37.19 289 THR A N 1
ATOM 2310 C CA . THR A 1 289 ? 30.779 -21.742 -27.961 1.00 37.19 289 THR A CA 1
ATOM 2311 C C . THR A 1 289 ? 31.328 -21.329 -29.317 1.00 37.19 289 THR A C 1
ATOM 2313 O O . THR A 1 289 ? 31.341 -22.146 -30.223 1.00 37.19 289 THR A O 1
ATOM 2316 N N . ASN A 1 290 ? 31.654 -20.037 -29.484 1.00 33.09 290 ASN A N 1
ATOM 2317 C CA . ASN A 1 290 ? 32.698 -19.492 -30.378 1.00 33.09 290 ASN A CA 1
ATOM 2318 C C . ASN A 1 290 ? 32.618 -17.949 -30.464 1.00 33.09 290 ASN A C 1
ATOM 2320 O O . ASN A 1 290 ? 31.569 -17.402 -30.790 1.00 33.09 290 ASN A O 1
ATOM 2324 N N . GLY A 1 291 ? 33.747 -17.263 -30.228 1.00 30.56 291 GLY A N 1
ATOM 2325 C CA . GLY A 1 291 ? 33.965 -15.824 -30.494 1.00 30.56 291 GLY A CA 1
ATOM 2326 C C . GLY A 1 291 ? 34.225 -15.007 -29.219 1.00 30.56 291 GLY A C 1
ATOM 2327 O O . GLY A 1 291 ? 33.286 -14.646 -28.523 1.00 30.56 291 GLY A O 1
ATOM 2328 N N . ALA A 1 292 ? 35.457 -14.870 -28.718 1.00 30.73 292 ALA A N 1
ATOM 2329 C CA . ALA A 1 292 ? 36.594 -14.076 -29.217 1.00 30.73 292 ALA A CA 1
ATOM 2330 C C . ALA A 1 292 ? 36.422 -12.541 -29.077 1.00 30.73 292 ALA A C 1
ATOM 2332 O O . ALA A 1 292 ? 35.678 -11.903 -29.809 1.00 30.73 292 ALA A O 1
ATOM 2333 N N . VAL A 1 293 ? 37.158 -12.014 -28.090 1.00 36.06 293 VAL A N 1
ATOM 2334 C CA . VAL A 1 293 ? 37.797 -10.692 -27.914 1.00 36.06 293 VAL A CA 1
ATOM 2335 C C . VAL A 1 293 ? 37.513 -9.598 -28.961 1.00 36.06 293 VAL A C 1
ATOM 2337 O O . VAL A 1 293 ? 37.904 -9.723 -30.115 1.00 36.06 293 VAL A O 1
ATOM 2340 N N . SER A 1 294 ? 37.034 -8.437 -28.494 1.00 28.34 294 SER A N 1
ATOM 2341 C CA . SER A 1 294 ? 37.454 -7.125 -29.017 1.00 28.34 294 SER A CA 1
ATOM 2342 C C . SER A 1 294 ? 37.257 -6.033 -27.962 1.00 28.34 294 SER A C 1
ATOM 2344 O O . SER A 1 294 ? 36.135 -5.741 -27.554 1.00 28.34 294 SER A O 1
ATOM 2346 N N . ASN A 1 295 ? 38.364 -5.408 -27.559 1.00 34.31 295 ASN A N 1
ATOM 2347 C CA . ASN A 1 295 ? 38.391 -4.085 -26.934 1.00 34.31 295 ASN A CA 1
ATOM 2348 C C . ASN A 1 295 ? 37.841 -3.038 -27.914 1.00 34.31 295 ASN A C 1
ATOM 2350 O O . ASN A 1 295 ? 38.049 -3.185 -29.118 1.00 34.31 295 ASN A O 1
ATOM 2354 N N . ASN A 1 296 ? 37.219 -1.968 -27.405 1.00 29.44 296 ASN A N 1
ATOM 2355 C CA . ASN A 1 296 ? 37.542 -0.599 -27.822 1.00 29.44 296 ASN A CA 1
ATOM 2356 C C . ASN A 1 296 ? 36.895 0.472 -26.930 1.00 29.44 296 ASN A C 1
ATOM 2358 O O . ASN A 1 296 ? 35.759 0.358 -26.478 1.00 29.44 296 ASN A O 1
ATOM 2362 N N . ASN A 1 297 ? 37.696 1.514 -26.719 1.00 31.67 297 ASN A N 1
ATOM 2363 C CA . ASN A 1 297 ? 37.450 2.742 -25.977 1.00 31.67 297 ASN A CA 1
ATOM 2364 C C . ASN A 1 297 ? 36.207 3.511 -26.451 1.00 31.67 297 ASN A C 1
ATOM 2366 O O . ASN A 1 297 ? 36.046 3.740 -27.648 1.00 31.67 297 ASN A O 1
ATOM 2370 N N . ALA A 1 298 ? 35.433 4.050 -25.505 1.00 29.58 298 ALA A N 1
ATOM 2371 C CA . ALA A 1 298 ? 34.617 5.238 -25.735 1.00 29.58 298 ALA A CA 1
ATOM 2372 C C . ALA A 1 298 ? 34.512 6.082 -24.456 1.00 29.58 298 ALA A C 1
ATOM 2374 O O . ALA A 1 298 ? 34.263 5.594 -23.356 1.00 29.58 298 ALA A O 1
ATOM 2375 N N . THR A 1 299 ? 34.769 7.363 -24.661 1.00 29.69 299 THR A N 1
ATOM 2376 C CA . THR A 1 299 ? 34.932 8.480 -23.736 1.00 29.69 299 THR A CA 1
ATOM 2377 C C . THR A 1 299 ? 33.722 8.797 -22.858 1.00 29.69 299 THR A C 1
ATOM 2379 O O . THR A 1 299 ? 32.565 8.673 -23.250 1.00 29.69 299 THR A O 1
ATOM 2382 N N . SER A 1 300 ? 34.059 9.296 -21.671 1.00 32.81 300 SER A N 1
ATOM 2383 C CA . SER A 1 300 ? 33.226 9.771 -20.572 1.00 32.81 300 SER A CA 1
ATOM 2384 C C . SER A 1 300 ? 32.168 10.809 -20.961 1.00 32.81 300 SER A C 1
ATOM 2386 O O . SER A 1 300 ? 32.495 11.943 -21.314 1.00 32.81 300 SER A O 1
ATOM 2388 N N . VAL A 1 301 ? 30.903 10.459 -20.740 1.00 31.16 301 VAL A N 1
ATOM 2389 C CA . VAL A 1 301 ? 29.827 11.409 -20.437 1.00 31.16 301 VAL A CA 1
ATOM 2390 C C . VAL A 1 301 ? 29.233 10.979 -19.102 1.00 31.16 301 VAL A C 1
ATOM 2392 O O . VAL A 1 301 ? 28.975 9.801 -18.881 1.00 31.16 301 VAL A O 1
ATOM 2395 N N . VAL A 1 302 ? 29.091 11.944 -18.198 1.00 36.12 302 VAL A N 1
ATOM 2396 C CA . VAL A 1 302 ? 28.606 11.807 -16.821 1.00 36.12 302 VAL A CA 1
ATOM 2397 C C . VAL A 1 302 ? 27.258 11.074 -16.788 1.00 36.12 302 VAL A C 1
ATOM 2399 O O . VAL A 1 302 ? 26.197 11.679 -16.922 1.00 36.12 302 VAL A O 1
ATOM 2402 N N . GLU A 1 303 ? 27.294 9.758 -16.592 1.00 33.03 303 GLU A N 1
ATOM 2403 C CA . GLU A 1 303 ? 26.131 8.959 -16.231 1.00 33.03 303 GLU A CA 1
ATOM 2404 C C . GLU A 1 303 ? 26.154 8.717 -14.726 1.00 33.03 303 GLU A C 1
ATOM 2406 O O . GLU A 1 303 ? 26.977 7.974 -14.198 1.00 33.03 303 GLU A O 1
ATOM 2411 N N . ASN A 1 304 ? 25.208 9.336 -14.020 1.00 32.22 304 ASN A N 1
ATOM 2412 C CA . ASN A 1 304 ? 24.809 8.862 -12.704 1.00 32.22 304 ASN A CA 1
ATOM 2413 C C . ASN A 1 304 ? 24.242 7.446 -12.876 1.00 32.22 304 ASN A C 1
ATOM 2415 O O . ASN A 1 304 ? 23.101 7.266 -13.304 1.00 32.22 304 ASN A O 1
ATOM 2419 N N . ILE A 1 305 ? 25.086 6.454 -12.593 1.00 36.81 305 ILE A N 1
ATOM 2420 C CA . ILE A 1 305 ? 24.775 5.026 -12.608 1.00 36.81 305 ILE A CA 1
ATOM 2421 C C . ILE A 1 305 ? 23.765 4.748 -11.489 1.00 36.81 305 ILE A C 1
ATOM 2423 O O . ILE A 1 305 ? 24.115 4.549 -10.320 1.00 36.81 305 ILE A O 1
ATOM 2427 N N . GLU A 1 306 ? 22.487 4.739 -11.849 1.00 43.12 306 GLU A N 1
ATOM 2428 C CA . GLU A 1 306 ? 21.455 4.078 -11.063 1.00 43.12 306 GLU A CA 1
ATOM 2429 C C . GLU A 1 306 ? 21.494 2.591 -11.423 1.00 43.12 306 GLU A C 1
ATOM 2431 O O . GLU A 1 306 ? 21.338 2.199 -12.577 1.00 43.12 306 GLU A O 1
ATOM 2436 N N . VAL A 1 307 ? 21.865 1.782 -10.433 1.00 41.78 307 VAL A N 1
ATOM 2437 C CA . VAL A 1 307 ? 22.234 0.377 -10.601 1.00 41.78 307 VAL A CA 1
ATOM 2438 C C . VAL A 1 307 ? 20.958 -0.446 -10.731 1.00 41.78 307 VAL A C 1
ATOM 2440 O O . VAL A 1 307 ? 20.314 -0.737 -9.724 1.00 41.78 307 VAL A O 1
ATOM 2443 N N . ASP A 1 308 ? 20.623 -0.863 -11.950 1.00 48.00 308 ASP A N 1
ATOM 2444 C CA . ASP A 1 308 ? 19.821 -2.069 -12.140 1.00 48.00 308 ASP A CA 1
ATOM 2445 C C . ASP A 1 308 ? 20.555 -3.210 -11.423 1.00 48.00 308 ASP A C 1
ATOM 2447 O O . ASP A 1 308 ? 21.702 -3.518 -11.762 1.00 48.00 308 ASP A O 1
ATOM 2451 N N . VAL A 1 309 ? 19.930 -3.842 -10.424 1.00 51.06 309 VAL A N 1
ATOM 2452 C CA . VAL A 1 309 ? 20.470 -5.092 -9.880 1.00 51.06 309 VAL A CA 1
ATOM 2453 C C . VAL A 1 309 ? 20.274 -6.141 -10.967 1.00 51.06 309 VAL A C 1
ATOM 2455 O O . VAL A 1 309 ? 19.176 -6.665 -11.161 1.00 51.06 309 VAL A O 1
ATOM 2458 N N . VAL A 1 310 ? 21.334 -6.384 -11.733 1.00 53.59 310 VAL A N 1
ATOM 2459 C CA . VAL A 1 310 ? 21.371 -7.467 -12.710 1.00 53.59 310 VAL A CA 1
ATOM 2460 C C . VAL A 1 310 ? 21.501 -8.755 -11.919 1.00 53.59 310 VAL A C 1
ATOM 2462 O O . VAL A 1 310 ? 22.543 -9.023 -11.327 1.00 53.59 310 VAL A O 1
ATOM 2465 N N . VAL A 1 311 ? 20.424 -9.529 -11.880 1.00 57.59 311 VAL A N 1
ATOM 2466 C CA . VAL A 1 311 ? 20.429 -10.854 -11.276 1.00 57.59 311 VAL A CA 1
ATOM 2467 C C . VAL A 1 311 ? 20.476 -11.865 -12.416 1.00 57.59 311 VAL A C 1
ATOM 2469 O O . VAL A 1 311 ? 19.566 -11.932 -13.243 1.00 57.59 311 VAL A O 1
ATOM 2472 N N . GLU A 1 312 ? 21.573 -12.619 -12.505 1.00 58.22 312 GLU A N 1
ATOM 2473 C CA . GLU A 1 312 ? 21.838 -13.550 -13.614 1.00 58.22 312 GLU A CA 1
ATOM 2474 C C . GLU A 1 312 ? 20.769 -14.647 -13.757 1.00 58.22 312 GLU A C 1
ATOM 2476 O O . GLU A 1 312 ? 20.488 -15.091 -14.879 1.00 58.22 312 GLU A O 1
ATOM 2481 N N . ASP A 1 313 ? 20.125 -15.020 -12.644 1.00 70.25 313 ASP A N 1
ATOM 2482 C CA . ASP A 1 313 ? 19.062 -16.021 -12.577 1.00 70.25 313 ASP A CA 1
ATOM 2483 C C . ASP A 1 313 ? 17.698 -15.411 -12.196 1.00 70.25 313 ASP A C 1
ATOM 2485 O O . ASP A 1 313 ? 17.568 -14.623 -11.257 1.00 70.25 313 ASP A O 1
ATOM 2489 N N . ARG A 1 314 ? 16.646 -15.837 -12.903 1.00 68.94 314 ARG A N 1
ATOM 2490 C CA . ARG A 1 314 ? 15.249 -15.466 -12.635 1.00 68.94 314 ARG A CA 1
ATOM 2491 C C . ARG A 1 314 ? 14.825 -15.883 -11.227 1.00 68.94 314 ARG A C 1
ATOM 2493 O O . ARG A 1 314 ? 14.078 -15.154 -10.582 1.00 68.94 314 ARG A O 1
ATOM 2500 N N . TYR A 1 315 ? 15.307 -17.027 -10.741 1.00 76.44 315 TYR A N 1
ATOM 2501 C CA . TYR A 1 315 ? 14.987 -17.500 -9.394 1.00 76.44 315 TYR A CA 1
ATOM 2502 C C . TYR A 1 315 ? 15.540 -16.565 -8.309 1.00 76.44 315 TYR A C 1
ATOM 2504 O O . TYR A 1 315 ? 14.828 -16.182 -7.379 1.00 76.44 315 TYR A O 1
ATOM 2512 N N . GLU A 1 316 ? 16.782 -16.117 -8.475 1.00 81.50 316 GLU A N 1
ATOM 2513 C CA . GLU A 1 316 ? 17.406 -15.153 -7.569 1.00 81.50 316 GLU A CA 1
ATOM 2514 C C . GLU A 1 316 ? 16.747 -13.766 -7.672 1.00 81.50 316 GLU A C 1
ATOM 2516 O O . GLU A 1 316 ? 16.598 -13.076 -6.662 1.00 81.50 316 GLU A O 1
ATOM 2521 N N . ALA A 1 317 ? 16.250 -13.377 -8.854 1.00 79.06 317 ALA A N 1
ATOM 2522 C CA . ALA A 1 317 ? 15.489 -12.137 -9.014 1.00 79.06 317 ALA A CA 1
ATOM 2523 C C . ALA A 1 317 ? 14.170 -12.170 -8.219 1.00 79.06 317 ALA A C 1
ATOM 2525 O O . ALA A 1 317 ? 13.813 -11.199 -7.549 1.00 79.06 317 ALA A O 1
ATOM 2526 N N . VAL A 1 318 ? 13.470 -13.310 -8.229 1.00 82.44 318 VAL A N 1
ATOM 2527 C CA . VAL A 1 318 ? 12.252 -13.511 -7.427 1.00 82.44 318 VAL A CA 1
ATOM 2528 C C . VAL A 1 318 ? 12.564 -13.437 -5.936 1.00 82.44 318 VAL A C 1
ATOM 2530 O O . VAL A 1 318 ? 11.866 -12.732 -5.208 1.00 82.44 318 VAL A O 1
ATOM 2533 N N . LYS A 1 319 ? 13.629 -14.101 -5.468 1.00 87.25 319 LYS A N 1
ATOM 2534 C CA . LYS A 1 319 ? 14.052 -14.002 -4.063 1.00 87.25 319 LYS A CA 1
ATOM 2535 C C . LYS A 1 319 ? 14.373 -12.572 -3.660 1.00 87.25 319 LYS A C 1
ATOM 2537 O O . LYS A 1 319 ? 13.985 -12.152 -2.574 1.00 87.25 319 LYS A O 1
ATOM 2542 N N . PHE A 1 320 ? 15.067 -11.819 -4.511 1.00 86.94 320 PHE A N 1
ATOM 2543 C CA . PHE A 1 320 ? 15.378 -10.424 -4.224 1.00 86.94 320 PHE A CA 1
ATOM 2544 C C . PHE A 1 320 ? 14.114 -9.559 -4.164 1.00 86.94 320 PHE A C 1
ATOM 2546 O O . PHE A 1 320 ? 13.979 -8.755 -3.242 1.00 86.94 320 PHE A O 1
ATOM 2553 N N . MET A 1 321 ? 13.170 -9.736 -5.095 1.00 85.44 321 MET A N 1
ATOM 2554 C CA . MET A 1 321 ? 11.883 -9.030 -5.070 1.00 85.44 321 MET A CA 1
ATOM 2555 C C . MET A 1 321 ? 11.112 -9.331 -3.779 1.00 85.44 321 MET A C 1
ATOM 2557 O O . MET A 1 321 ? 10.677 -8.402 -3.107 1.00 85.44 321 MET A O 1
ATOM 2561 N N . VAL A 1 322 ? 11.017 -10.606 -3.388 1.00 88.62 322 VAL A N 1
ATOM 2562 C CA . VAL A 1 322 ? 10.369 -11.030 -2.136 1.00 88.62 322 VAL A CA 1
ATOM 2563 C C . VAL A 1 322 ? 11.085 -10.447 -0.916 1.00 88.62 322 VAL A C 1
ATOM 2565 O O . VAL A 1 322 ? 10.441 -9.921 -0.015 1.00 88.62 322 VAL A O 1
ATOM 2568 N N . ALA A 1 323 ? 12.419 -10.482 -0.883 1.00 90.69 323 ALA A N 1
ATOM 2569 C CA . ALA A 1 323 ? 13.191 -9.872 0.197 1.00 90.69 323 ALA A CA 1
ATOM 2570 C C . ALA A 1 323 ? 12.964 -8.353 0.275 1.00 90.69 323 ALA A C 1
ATOM 2572 O O . ALA A 1 323 ? 12.894 -7.800 1.371 1.00 90.69 323 ALA A O 1
ATOM 2573 N N . THR A 1 324 ? 12.816 -7.683 -0.870 1.00 88.38 324 THR A N 1
ATOM 2574 C CA . THR A 1 324 ? 12.515 -6.247 -0.955 1.00 88.38 324 THR A CA 1
ATOM 2575 C C . THR A 1 324 ? 11.118 -5.933 -0.437 1.00 88.38 324 THR A C 1
ATOM 2577 O O . THR A 1 324 ? 10.971 -5.057 0.410 1.00 88.38 324 THR A O 1
ATOM 2580 N N . GLU A 1 325 ? 10.115 -6.694 -0.871 1.00 89.62 325 GLU A N 1
ATOM 2581 C CA . GLU A 1 325 ? 8.737 -6.593 -0.385 1.00 89.62 325 GLU A CA 1
ATOM 2582 C C . GLU A 1 325 ? 8.669 -6.751 1.141 1.00 89.62 325 GLU A C 1
ATOM 2584 O O . GLU A 1 325 ? 8.135 -5.884 1.830 1.00 89.62 325 GLU A O 1
ATOM 2589 N N . LEU A 1 326 ? 9.278 -7.812 1.680 1.00 91.94 326 LEU A N 1
ATOM 2590 C CA . LEU A 1 326 ? 9.307 -8.079 3.120 1.00 91.94 326 LEU A CA 1
ATOM 2591 C C . LEU A 1 326 ? 10.084 -7.012 3.901 1.00 91.94 326 LEU A C 1
ATOM 2593 O O . LEU A 1 326 ? 9.727 -6.701 5.033 1.00 91.94 326 LEU A O 1
ATOM 2597 N N . SER A 1 327 ? 11.126 -6.426 3.303 1.00 91.75 327 SER A N 1
ATOM 2598 C CA . SER A 1 327 ? 11.870 -5.328 3.933 1.00 91.75 327 SER A CA 1
ATOM 2599 C C . SER A 1 327 ? 11.010 -4.070 4.050 1.00 91.75 327 SER A C 1
ATOM 2601 O O . SER A 1 327 ? 11.037 -3.415 5.088 1.00 91.75 327 SER A O 1
ATOM 2603 N N . TYR A 1 328 ? 10.228 -3.735 3.017 1.00 89.62 328 TYR A N 1
ATOM 2604 C CA . TYR A 1 328 ? 9.282 -2.623 3.105 1.00 89.62 328 TYR A CA 1
ATOM 2605 C C . TYR A 1 328 ? 8.173 -2.892 4.109 1.00 89.62 328 TYR A C 1
ATOM 2607 O O . TYR A 1 328 ? 7.852 -1.989 4.873 1.00 89.62 328 TYR A O 1
ATOM 2615 N N . GLU A 1 329 ? 7.644 -4.115 4.162 1.00 90.81 329 GLU A N 1
ATOM 2616 C CA . GLU A 1 329 ? 6.660 -4.506 5.173 1.00 90.81 329 GLU A CA 1
ATOM 2617 C C . GLU A 1 329 ? 7.187 -4.243 6.593 1.00 90.81 329 GLU A C 1
ATOM 2619 O O . GLU A 1 329 ? 6.538 -3.531 7.349 1.00 90.81 329 GLU A O 1
ATOM 2624 N N . MET A 1 330 ? 8.392 -4.712 6.939 1.00 91.81 330 MET A N 1
ATOM 2625 C CA . MET A 1 330 ? 8.981 -4.501 8.276 1.00 91.81 330 MET A CA 1
ATOM 2626 C C . MET A 1 330 ? 9.216 -3.018 8.606 1.00 91.81 330 MET A C 1
ATOM 2628 O O . MET A 1 330 ? 8.945 -2.566 9.722 1.00 91.81 330 MET A O 1
ATOM 2632 N N . ILE A 1 331 ? 9.712 -2.236 7.636 1.00 89.69 331 ILE A N 1
ATOM 2633 C CA . ILE A 1 331 ? 9.934 -0.792 7.818 1.00 89.69 331 ILE A CA 1
ATOM 2634 C C . ILE A 1 331 ? 8.600 -0.080 8.065 1.00 89.69 331 ILE A C 1
ATOM 2636 O O . ILE A 1 331 ? 8.492 0.729 8.988 1.00 89.69 331 ILE A O 1
ATOM 2640 N N . LEU A 1 332 ? 7.590 -0.383 7.248 1.00 89.19 332 LEU A N 1
ATOM 2641 C CA . LEU A 1 332 ? 6.263 0.213 7.355 1.00 89.19 332 LEU A CA 1
ATOM 2642 C C . LEU A 1 332 ? 5.560 -0.200 8.641 1.00 89.19 332 LEU A C 1
ATOM 2644 O O . LEU A 1 332 ? 4.913 0.636 9.258 1.00 89.19 332 LEU A O 1
ATOM 2648 N N . GLU A 1 333 ? 5.712 -1.447 9.079 1.00 89.19 333 GLU A N 1
ATOM 2649 C CA . GLU A 1 333 ? 5.147 -1.915 10.345 1.00 89.19 333 GLU A CA 1
ATOM 2650 C C . GLU A 1 333 ? 5.743 -1.157 11.519 1.00 89.19 333 GLU A C 1
ATOM 2652 O O . GLU A 1 333 ? 5.001 -0.619 12.335 1.00 89.19 333 GLU A O 1
ATOM 2657 N N . THR A 1 334 ? 7.069 -1.028 11.553 1.00 88.25 334 THR A N 1
ATOM 2658 C CA . THR A 1 334 ? 7.763 -0.259 12.592 1.00 88.25 334 THR A CA 1
ATOM 2659 C C . THR A 1 334 ? 7.298 1.199 12.607 1.00 88.25 334 THR A C 1
ATOM 2661 O O . THR A 1 334 ? 7.070 1.767 13.674 1.00 88.25 334 THR A O 1
ATOM 2664 N N . ALA A 1 335 ? 7.115 1.809 11.431 1.00 85.94 335 ALA A N 1
ATOM 2665 C CA . ALA A 1 335 ? 6.586 3.166 11.330 1.00 85.94 335 ALA A CA 1
ATOM 2666 C C . ALA A 1 335 ? 5.130 3.247 11.827 1.00 85.94 335 ALA A C 1
ATOM 2668 O O . ALA A 1 335 ? 4.799 4.113 12.638 1.00 85.94 335 ALA A O 1
ATOM 2669 N N . ALA A 1 336 ? 4.268 2.328 11.390 1.00 85.81 336 ALA A N 1
ATOM 2670 C CA . ALA A 1 336 ? 2.854 2.300 11.744 1.00 85.81 336 ALA A CA 1
ATOM 2671 C C . ALA A 1 336 ? 2.627 2.080 13.249 1.00 85.81 336 ALA A C 1
ATOM 2673 O O . ALA A 1 336 ? 1.736 2.713 13.810 1.00 85.81 336 ALA A O 1
ATOM 2674 N N . VAL A 1 337 ? 3.470 1.282 13.925 1.00 87.00 337 VAL A N 1
ATOM 2675 C CA . VAL A 1 337 ? 3.433 1.126 15.395 1.00 87.00 337 VAL A CA 1
ATOM 2676 C C . VAL A 1 337 ? 3.503 2.476 16.107 1.00 87.00 337 VAL A C 1
ATOM 2678 O O . VAL A 1 337 ? 2.882 2.645 17.148 1.00 87.00 337 VAL A O 1
ATOM 2681 N N . ILE A 1 338 ? 4.245 3.446 15.569 1.00 83.88 338 ILE A N 1
ATOM 2682 C CA . ILE A 1 338 ? 4.378 4.773 16.179 1.00 83.88 338 ILE A CA 1
ATOM 2683 C C . ILE A 1 338 ? 3.221 5.675 15.746 1.00 83.88 338 ILE A C 1
ATOM 2685 O O . ILE A 1 338 ? 2.564 6.294 16.581 1.00 83.88 338 ILE A O 1
ATOM 2689 N N . PHE A 1 339 ? 2.970 5.766 14.438 1.00 80.38 339 PHE A N 1
ATOM 2690 C CA . PHE A 1 339 ? 2.029 6.746 13.896 1.00 80.38 339 PHE A CA 1
ATOM 2691 C C . PHE A 1 339 ? 0.571 6.421 14.223 1.00 80.38 339 PHE A C 1
ATOM 2693 O O . PHE A 1 339 ? -0.188 7.323 14.577 1.00 80.38 339 PHE A O 1
ATOM 2700 N N . THR A 1 340 ? 0.172 5.153 14.134 1.00 80.06 340 THR A N 1
ATOM 2701 C CA . THR A 1 340 ? -1.233 4.763 14.256 1.00 80.06 340 THR A CA 1
ATOM 2702 C C . THR A 1 340 ? -1.799 4.981 15.666 1.00 80.06 340 THR A C 1
ATOM 2704 O O . THR A 1 340 ? -2.862 5.593 15.763 1.00 80.06 340 THR A O 1
ATOM 2707 N N . PRO A 1 341 ? -1.126 4.600 16.773 1.00 80.81 341 PRO A N 1
ATOM 2708 C CA . PRO A 1 341 ? -1.628 4.896 18.119 1.00 80.81 341 PRO A CA 1
ATOM 2709 C C . PRO A 1 341 ? -1.715 6.398 18.429 1.00 80.81 341 PRO A C 1
ATOM 2711 O O . PRO A 1 341 ? -2.652 6.835 19.102 1.00 80.81 341 PRO A O 1
ATOM 2714 N N . ILE A 1 342 ? -0.758 7.197 17.939 1.00 80.69 342 ILE A N 1
ATOM 2715 C CA . ILE A 1 342 ? -0.759 8.659 18.118 1.00 80.69 342 ILE A CA 1
ATOM 2716 C C . ILE A 1 342 ? -1.967 9.266 17.411 1.00 80.69 342 ILE A C 1
ATOM 2718 O O . ILE A 1 342 ? -2.724 10.019 18.019 1.00 80.69 342 ILE A O 1
ATOM 2722 N N . LEU A 1 343 ? -2.179 8.886 16.153 1.00 75.69 343 LEU A N 1
ATOM 2723 C CA . LEU A 1 343 ? -3.336 9.305 15.378 1.00 75.69 343 LEU A CA 1
ATOM 2724 C C . LEU A 1 343 ? -4.644 8.889 16.055 1.00 75.69 343 LEU A C 1
ATOM 2726 O O . LEU A 1 343 ? -5.509 9.730 16.254 1.00 75.69 343 LEU A O 1
ATOM 2730 N N . ASN A 1 344 ? -4.770 7.622 16.459 1.00 74.38 344 ASN A N 1
ATOM 2731 C CA . ASN A 1 344 ? -5.951 7.109 17.158 1.00 74.38 344 ASN A CA 1
ATOM 2732 C C . ASN A 1 344 ? -6.272 7.961 18.402 1.00 74.38 344 ASN A C 1
ATOM 2734 O O . ASN A 1 344 ? -7.425 8.260 18.694 1.00 74.38 344 ASN A O 1
ATOM 2738 N N . SER A 1 345 ? -5.235 8.423 19.101 1.00 75.56 345 SER A N 1
ATOM 2739 C CA . SER A 1 345 ? -5.377 9.294 20.270 1.00 75.56 345 SER A CA 1
ATOM 2740 C C . SER A 1 345 ? -5.783 10.721 19.911 1.00 75.56 345 SER A C 1
ATOM 2742 O O . SER A 1 345 ? -6.570 11.325 20.634 1.00 75.56 345 SER A O 1
ATOM 2744 N N . TRP A 1 346 ? -5.274 11.260 18.802 1.00 73.44 346 TRP A N 1
ATOM 2745 C CA . TRP A 1 346 ? -5.664 12.576 18.286 1.00 73.44 346 TRP A CA 1
ATOM 2746 C C . TRP A 1 346 ? -7.085 12.601 17.731 1.00 73.44 346 TRP A C 1
ATOM 2748 O O . TRP A 1 346 ? -7.750 13.623 17.845 1.00 73.44 346 TRP A O 1
ATOM 2758 N N . MET A 1 347 ? -7.556 11.488 17.171 1.00 71.69 347 MET A N 1
ATOM 2759 C CA . MET A 1 347 ? -8.911 11.353 16.631 1.00 71.69 347 MET A CA 1
ATOM 2760 C C . MET A 1 347 ? -9.949 11.000 17.705 1.00 71.69 347 MET A C 1
ATOM 2762 O O . MET A 1 347 ? -11.145 11.138 17.468 1.00 71.69 347 MET A O 1
ATOM 2766 N N . ARG A 1 348 ? -9.514 10.626 18.918 1.00 70.62 348 ARG A N 1
ATOM 2767 C CA . ARG A 1 348 ? -10.386 10.279 20.053 1.00 70.62 348 ARG A CA 1
ATOM 2768 C C . ARG A 1 348 ? -11.469 11.322 20.377 1.00 70.62 348 ARG A C 1
ATOM 2770 O O . ARG A 1 348 ? -12.593 10.893 20.635 1.00 70.62 348 ARG A O 1
ATOM 2777 N N . PRO A 1 349 ? -11.210 12.648 20.351 1.00 68.50 349 PRO A N 1
ATOM 2778 C CA . PRO A 1 349 ? -12.255 13.658 20.564 1.00 68.50 349 PRO A CA 1
ATOM 2779 C C . PRO A 1 349 ? -13.382 13.600 19.527 1.00 68.50 349 PRO A C 1
ATOM 2781 O O . PRO A 1 349 ? -14.467 14.110 19.770 1.00 68.50 349 PRO A O 1
ATOM 2784 N N . HIS A 1 350 ? -13.132 12.966 18.384 1.00 67.06 350 HIS A N 1
ATOM 2785 C CA . HIS A 1 350 ? -14.056 12.834 17.266 1.00 67.06 350 HIS A CA 1
ATOM 2786 C C . HIS A 1 350 ? -14.517 11.384 17.085 1.00 67.06 350 HIS A C 1
ATOM 2788 O O . HIS A 1 350 ? -14.985 11.015 16.017 1.00 67.06 350 HIS A O 1
ATOM 2794 N N . ARG A 1 351 ? -14.391 10.530 18.110 1.00 66.50 351 ARG A N 1
ATOM 2795 C CA . ARG A 1 351 ? -14.696 9.091 18.014 1.00 66.50 351 ARG A CA 1
ATOM 2796 C C . ARG A 1 351 ? -16.091 8.768 17.483 1.00 66.50 351 ARG A C 1
ATOM 2798 O O . ARG A 1 351 ? -16.240 7.807 16.743 1.00 66.50 351 ARG A O 1
ATOM 2805 N N . GLU A 1 352 ? -17.082 9.587 17.826 1.00 62.19 352 GLU A N 1
ATOM 2806 C CA . GLU A 1 352 ? -18.493 9.381 17.463 1.00 62.19 352 GLU A CA 1
ATOM 2807 C C . GLU A 1 352 ? -18.719 9.507 15.951 1.00 62.19 352 GLU A C 1
ATOM 2809 O O . GLU A 1 352 ? -19.676 8.974 15.400 1.00 62.19 352 GLU A O 1
ATOM 2814 N N . VAL A 1 353 ? -17.769 10.143 15.273 1.00 62.88 353 VAL A N 1
ATOM 2815 C CA . VAL A 1 353 ? -17.780 10.443 13.849 1.00 62.88 353 VAL A CA 1
ATOM 2816 C C . VAL A 1 353 ? -17.116 9.340 13.010 1.00 62.88 353 VAL A C 1
ATOM 2818 O O . VAL A 1 353 ? -17.311 9.276 11.797 1.00 62.88 353 VAL A O 1
ATOM 2821 N N . PHE A 1 354 ? -16.345 8.435 13.622 1.00 67.38 354 PHE A N 1
ATOM 2822 C CA . PHE A 1 354 ? -15.634 7.365 12.914 1.00 67.38 354 PHE A CA 1
ATOM 2823 C C . PHE A 1 354 ? -16.161 5.984 13.308 1.00 67.38 354 PHE A C 1
ATOM 2825 O O . PHE A 1 354 ? -16.392 5.684 14.473 1.00 67.38 354 PHE A O 1
ATOM 2832 N N . ALA A 1 355 ? -16.285 5.092 12.329 1.00 59.47 355 ALA A N 1
ATOM 2833 C CA . ALA A 1 355 ? -16.795 3.731 12.474 1.00 59.47 355 ALA A CA 1
ATOM 2834 C C . ALA A 1 355 ? -15.864 2.803 13.277 1.00 59.47 355 ALA A C 1
ATOM 2836 O O . ALA A 1 355 ? -16.198 1.649 13.514 1.00 59.47 355 ALA A O 1
ATOM 2837 N N . PHE A 1 356 ? -14.676 3.281 13.652 1.00 58.25 356 PHE A N 1
ATOM 2838 C CA . PHE A 1 356 ? -13.571 2.446 14.114 1.00 58.25 356 PHE A CA 1
ATOM 2839 C C . PHE A 1 356 ? -13.133 2.719 15.566 1.00 58.25 356 PHE A C 1
ATOM 2841 O O . PHE A 1 356 ? -12.354 1.956 16.142 1.00 58.25 356 PHE A O 1
ATOM 2848 N N . HIS A 1 357 ? -13.640 3.779 16.199 1.00 57.28 357 HIS A N 1
ATOM 2849 C CA . HIS A 1 357 ? -13.310 4.067 17.591 1.00 57.28 357 HIS A CA 1
ATOM 2850 C C . HIS A 1 357 ? -14.276 3.356 18.542 1.00 57.28 357 HIS A C 1
ATOM 2852 O O . HIS A 1 357 ? -15.293 3.909 18.950 1.00 57.28 357 HIS A O 1
ATOM 2858 N N . GLY A 1 358 ? -13.923 2.123 18.912 1.00 54.47 358 GLY A N 1
ATOM 2859 C CA . GLY A 1 358 ? -14.529 1.439 20.054 1.00 54.47 358 GLY A CA 1
ATOM 2860 C C . GLY A 1 358 ? -14.251 2.152 21.387 1.00 54.47 358 GLY A C 1
ATOM 2861 O O . GLY A 1 358 ? -13.427 3.070 21.455 1.00 54.47 358 GLY A O 1
ATOM 2862 N N . LEU A 1 359 ? -14.962 1.704 22.431 1.00 53.00 359 LEU A N 1
ATOM 2863 C CA . LEU A 1 359 ? -14.931 2.192 23.821 1.00 53.00 359 LEU A CA 1
ATOM 2864 C C . LEU A 1 359 ? -13.531 2.594 24.309 1.00 53.00 359 LEU A C 1
ATOM 2866 O O . LEU A 1 359 ? -12.527 2.002 23.923 1.00 53.00 359 LEU A O 1
ATOM 2870 N N . ASP A 1 360 ? -13.484 3.586 25.203 1.00 62.41 360 ASP A N 1
ATOM 2871 C CA . ASP A 1 360 ? -12.256 4.152 25.766 1.00 62.41 360 ASP A CA 1
ATOM 2872 C C . ASP A 1 360 ? -11.221 3.076 26.127 1.00 62.41 360 ASP A C 1
ATOM 2874 O O . ASP A 1 360 ? -11.344 2.386 27.139 1.00 62.41 360 ASP A O 1
ATOM 2878 N N . SER A 1 361 ? -10.182 2.941 25.292 1.00 67.62 361 SER A N 1
ATOM 2879 C CA . SER A 1 361 ? -9.063 2.057 25.606 1.00 67.62 361 SER A CA 1
ATOM 2880 C C . SER A 1 361 ? -8.432 2.534 26.908 1.00 67.62 361 SER A C 1
ATOM 2882 O O . SER A 1 361 ? -8.068 3.706 27.054 1.00 67.62 361 SER A O 1
ATOM 2884 N N . THR A 1 362 ? -8.311 1.619 27.863 1.00 73.69 362 THR A N 1
ATOM 2885 C CA . THR A 1 362 ? -7.650 1.887 29.145 1.00 73.69 362 THR A CA 1
ATOM 2886 C C . THR A 1 362 ? -6.131 1.848 29.011 1.00 73.69 362 THR A C 1
ATOM 2888 O O . THR A 1 362 ? -5.422 2.193 29.955 1.00 73.69 362 THR A O 1
ATOM 2891 N N . VAL A 1 363 ? -5.616 1.454 27.840 1.00 81.12 363 VAL A N 1
ATOM 2892 C CA . VAL A 1 363 ? -4.187 1.285 27.597 1.00 81.12 363 VAL A CA 1
ATOM 2893 C C . VAL A 1 363 ? -3.543 2.621 27.216 1.00 81.12 363 VAL A C 1
ATOM 2895 O O . VAL A 1 363 ? -3.904 3.217 26.198 1.00 81.12 363 VAL A O 1
ATOM 2898 N N . PRO A 1 364 ? -2.533 3.092 27.968 1.00 87.25 364 PRO A N 1
ATOM 2899 C CA . PRO A 1 364 ? -1.747 4.252 27.578 1.00 87.25 364 PRO A CA 1
ATOM 2900 C C . PRO A 1 364 ? -1.062 4.059 26.219 1.00 87.25 364 PRO A C 1
ATOM 2902 O O . PRO A 1 364 ? -0.494 3.007 25.925 1.00 87.25 364 PRO A O 1
ATOM 2905 N N . VAL A 1 365 ? -1.023 5.123 25.416 1.00 86.75 365 VAL A N 1
ATOM 2906 C CA . VAL A 1 365 ? -0.420 5.132 24.068 1.00 86.75 365 VAL A CA 1
ATOM 2907 C C . VAL A 1 365 ? 1.023 4.634 24.072 1.00 86.75 365 VAL A C 1
ATOM 2909 O O . VAL A 1 365 ? 1.410 3.840 23.220 1.00 86.75 365 VAL A O 1
ATOM 2912 N N . TRP A 1 366 ? 1.822 5.064 25.051 1.00 89.44 366 TRP A N 1
ATOM 2913 C CA . TRP A 1 366 ? 3.220 4.648 25.158 1.00 89.44 366 TRP A CA 1
ATOM 2914 C C . TRP A 1 366 ? 3.351 3.137 25.385 1.00 89.44 366 TRP A C 1
ATOM 2916 O O . TRP A 1 366 ? 4.281 2.525 24.866 1.00 89.44 366 TRP A O 1
ATOM 2926 N N . GLN A 1 367 ? 2.410 2.532 26.117 1.00 89.69 367 GLN A N 1
ATOM 2927 C CA . GLN A 1 367 ? 2.404 1.102 26.406 1.00 89.69 367 GLN A CA 1
ATOM 2928 C C . GLN A 1 367 ? 2.021 0.312 25.151 1.00 89.69 367 GLN A C 1
ATOM 2930 O O . GLN A 1 367 ? 2.687 -0.671 24.837 1.00 89.69 367 GLN A O 1
ATOM 2935 N N . LEU A 1 368 ? 1.036 0.791 24.375 1.00 86.81 368 LEU A N 1
ATOM 2936 C CA . LEU A 1 368 ? 0.701 0.232 23.056 1.00 86.81 368 LEU A CA 1
ATOM 2937 C C . LEU A 1 368 ? 1.917 0.230 22.121 1.00 86.81 368 LEU A C 1
ATOM 2939 O O . LEU A 1 368 ? 2.264 -0.812 21.564 1.00 86.81 368 LEU A O 1
ATOM 2943 N N . ILE A 1 369 ? 2.579 1.385 21.986 1.00 91.00 369 ILE A N 1
ATOM 2944 C CA . ILE A 1 369 ? 3.755 1.552 21.122 1.00 91.00 369 ILE A CA 1
ATOM 2945 C C . ILE A 1 369 ? 4.877 0.615 21.574 1.00 91.00 369 ILE A C 1
ATOM 2947 O O . ILE A 1 369 ? 5.431 -0.119 20.759 1.00 91.00 369 ILE A O 1
ATOM 2951 N N . LEU A 1 370 ? 5.207 0.614 22.869 1.00 93.50 370 LEU A N 1
ATOM 2952 C CA . LEU A 1 370 ? 6.315 -0.173 23.400 1.00 93.50 370 LEU A CA 1
ATOM 2953 C C . LEU A 1 370 ? 6.082 -1.676 23.219 1.00 93.50 370 LEU A C 1
ATOM 2955 O O . LEU A 1 370 ? 6.969 -2.370 22.724 1.00 93.50 370 LEU A O 1
ATOM 2959 N N . THR A 1 371 ? 4.900 -2.180 23.583 1.00 91.19 371 THR A N 1
ATOM 2960 C CA . THR A 1 371 ? 4.570 -3.606 23.460 1.00 91.19 371 THR A CA 1
ATOM 2961 C C . THR A 1 371 ? 4.633 -4.066 22.006 1.00 91.19 371 THR A C 1
ATOM 2963 O O . THR A 1 371 ? 5.285 -5.068 21.710 1.00 91.19 371 THR A O 1
ATOM 2966 N N . GLN A 1 372 ? 4.019 -3.320 21.084 1.00 91.56 372 GLN A N 1
ATOM 2967 C CA . GLN A 1 372 ? 4.045 -3.652 19.658 1.00 91.56 372 GLN A CA 1
ATOM 2968 C C . GLN A 1 372 ? 5.463 -3.614 19.087 1.00 91.56 372 GLN A C 1
ATOM 2970 O O . GLN A 1 372 ? 5.869 -4.547 18.394 1.00 91.56 372 GLN A O 1
ATOM 2975 N N . LEU A 1 373 ? 6.239 -2.579 19.424 1.00 93.12 373 LEU A N 1
ATOM 2976 C CA . LEU A 1 373 ? 7.608 -2.427 18.948 1.00 93.12 373 LEU A CA 1
ATOM 2977 C C . LEU A 1 373 ? 8.490 -3.585 19.424 1.00 93.12 373 LEU A C 1
ATOM 2979 O O . LEU A 1 373 ? 9.197 -4.181 18.619 1.00 93.12 373 LEU A O 1
ATOM 2983 N N . VAL A 1 374 ? 8.425 -3.947 20.709 1.00 94.06 374 VAL A N 1
ATOM 2984 C CA . VAL A 1 374 ? 9.209 -5.062 21.264 1.00 94.06 374 VAL A CA 1
ATOM 2985 C C . VAL A 1 374 ? 8.834 -6.383 20.589 1.00 94.06 374 VAL A C 1
ATOM 2987 O O . VAL A 1 374 ? 9.717 -7.103 20.120 1.00 94.06 374 VAL A O 1
ATOM 2990 N N . CYS A 1 375 ? 7.540 -6.697 20.488 1.00 92.94 375 CYS A N 1
ATOM 2991 C CA . CYS A 1 375 ? 7.083 -7.947 19.882 1.00 92.94 375 CYS A CA 1
ATOM 2992 C C . CYS A 1 375 ? 7.438 -8.047 18.391 1.00 92.94 375 CYS A C 1
ATOM 2994 O O . CYS A 1 375 ? 7.872 -9.114 17.948 1.00 92.94 375 CYS A O 1
ATOM 2996 N N . PHE A 1 376 ? 7.278 -6.968 17.619 1.00 91.81 376 PHE A N 1
ATOM 2997 C CA . PHE A 1 376 ? 7.634 -6.964 16.198 1.00 91.81 376 PHE A CA 1
ATOM 2998 C C . PHE A 1 376 ? 9.142 -7.002 15.986 1.00 91.81 376 PHE A C 1
ATOM 3000 O O . PHE A 1 376 ? 9.593 -7.806 15.181 1.00 91.81 376 PHE A O 1
ATOM 3007 N N . LEU A 1 377 ? 9.943 -6.259 16.758 1.00 93.38 377 LEU A N 1
ATOM 3008 C CA . LEU A 1 377 ? 11.404 -6.317 16.642 1.00 93.38 377 LEU A CA 1
ATOM 3009 C C . LEU A 1 377 ? 11.955 -7.718 16.927 1.00 93.38 377 LEU A C 1
ATOM 3011 O O . LEU A 1 377 ? 12.812 -8.195 16.184 1.00 93.38 377 LEU A O 1
ATOM 3015 N N . ILE A 1 378 ? 11.458 -8.398 17.968 1.00 94.19 378 ILE A N 1
ATOM 3016 C CA . ILE A 1 378 ? 11.867 -9.778 18.276 1.00 94.19 378 ILE A CA 1
ATOM 3017 C C . ILE A 1 378 ? 11.473 -10.713 17.128 1.00 94.19 378 ILE A C 1
ATOM 3019 O O . ILE A 1 378 ? 12.308 -11.471 16.632 1.00 94.19 378 ILE A O 1
ATOM 3023 N N . SER A 1 379 ? 10.218 -10.642 16.681 1.00 93.81 379 SER A N 1
ATOM 3024 C CA . SER A 1 379 ? 9.698 -11.483 15.599 1.00 93.81 379 SER A CA 1
ATOM 3025 C C . SER A 1 379 ? 10.446 -11.270 14.281 1.00 93.81 379 SER A C 1
ATOM 3027 O O . SER A 1 379 ? 10.852 -12.235 13.632 1.00 93.81 379 SER A O 1
ATOM 3029 N N . ASP A 1 380 ? 10.678 -10.015 13.899 1.00 93.75 380 ASP A N 1
ATOM 3030 C CA . ASP A 1 380 ? 11.386 -9.638 12.677 1.00 93.75 380 ASP A CA 1
ATOM 3031 C C . ASP A 1 380 ? 12.849 -10.060 12.738 1.00 93.75 380 ASP A C 1
ATOM 3033 O O . ASP A 1 380 ? 13.374 -10.593 11.762 1.00 93.75 380 ASP A O 1
ATOM 3037 N N . HIS A 1 381 ? 13.505 -9.898 13.890 1.00 93.50 381 HIS A N 1
ATOM 3038 C CA . HIS A 1 381 ? 14.880 -10.346 14.069 1.00 93.50 381 HIS A CA 1
ATOM 3039 C C . HIS A 1 381 ? 15.008 -11.864 13.905 1.00 93.50 381 HIS A C 1
ATOM 3041 O O . HIS A 1 381 ? 15.847 -12.330 13.129 1.00 93.50 381 HIS A O 1
ATOM 3047 N N . LEU A 1 382 ? 14.142 -12.634 14.574 1.00 93.56 382 LEU A N 1
ATOM 3048 C CA . LEU A 1 382 ? 14.096 -14.091 14.438 1.00 93.56 382 LEU A CA 1
ATOM 3049 C C . LEU A 1 382 ? 13.809 -14.501 12.991 1.00 93.56 382 LEU A C 1
ATOM 3051 O O . LEU A 1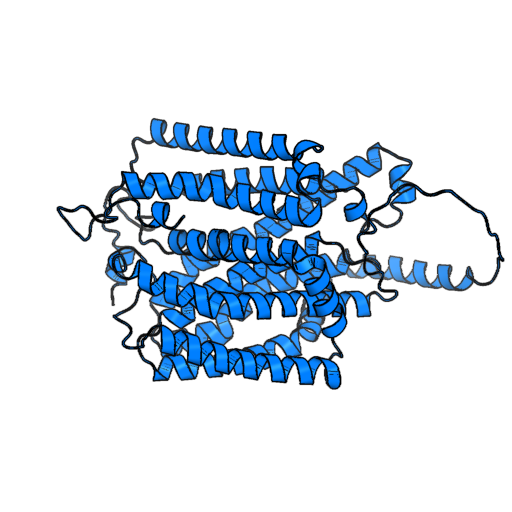 382 ? 14.494 -15.361 12.438 1.00 93.56 382 LEU A O 1
ATOM 3055 N N . PHE A 1 383 ? 12.839 -13.855 12.342 1.00 94.00 383 PHE A N 1
ATOM 3056 C CA . PHE A 1 383 ? 12.507 -14.124 10.949 1.00 94.00 383 PHE A CA 1
ATOM 3057 C C . PHE A 1 383 ? 13.678 -13.834 10.002 1.00 94.00 383 PHE A C 1
ATOM 3059 O O . PHE A 1 383 ? 13.967 -14.652 9.126 1.00 94.00 383 PHE A O 1
ATOM 3066 N N . LEU A 1 384 ? 14.371 -12.705 10.170 1.00 93.25 384 LEU A N 1
ATOM 3067 C CA . LEU A 1 384 ? 15.524 -12.327 9.353 1.00 93.25 384 LEU A CA 1
ATOM 3068 C C . LEU A 1 384 ? 16.678 -13.317 9.523 1.00 93.25 384 LEU A C 1
ATOM 3070 O O . LEU A 1 384 ? 17.256 -13.746 8.522 1.00 93.25 384 LEU A O 1
ATOM 3074 N N . GLN A 1 385 ? 16.988 -13.720 10.759 1.00 91.94 385 GLN A N 1
ATOM 3075 C CA . GLN A 1 385 ? 18.013 -14.730 11.031 1.00 91.94 385 GLN A CA 1
ATOM 3076 C C . GLN A 1 385 ? 17.658 -16.070 10.379 1.00 91.94 385 GLN A C 1
ATOM 3078 O O . GLN A 1 385 ? 18.472 -16.644 9.652 1.00 91.94 385 GLN A O 1
ATOM 3083 N N . MET A 1 386 ? 16.425 -16.541 10.583 1.00 92.06 386 MET A N 1
ATOM 3084 C CA . MET A 1 386 ? 15.974 -17.825 10.052 1.00 92.06 386 MET A CA 1
ATOM 3085 C C . MET A 1 386 ? 15.912 -17.834 8.523 1.00 92.06 386 MET A C 1
ATOM 3087 O O . MET A 1 386 ? 16.370 -18.778 7.880 1.00 92.06 386 MET A O 1
ATOM 3091 N N . SER A 1 387 ? 15.415 -16.757 7.920 1.00 89.75 387 SER A N 1
ATOM 3092 C CA . SER A 1 387 ? 15.251 -16.654 6.468 1.00 89.75 387 SER A CA 1
ATOM 3093 C C . SER A 1 387 ? 16.556 -16.432 5.714 1.00 89.75 387 SER A C 1
ATOM 3095 O O . SER A 1 387 ? 16.674 -16.867 4.568 1.00 89.75 387 SER A O 1
ATOM 3097 N N . THR A 1 388 ? 17.531 -15.771 6.341 1.00 87.75 388 THR A N 1
ATOM 3098 C CA . THR A 1 388 ? 18.859 -15.560 5.748 1.00 87.75 388 THR A CA 1
ATOM 3099 C C . THR A 1 388 ? 19.706 -16.829 5.844 1.00 87.75 388 THR A C 1
ATOM 3101 O O . THR A 1 388 ? 20.351 -17.201 4.866 1.00 87.75 388 THR A O 1
ATOM 3104 N N . ASN A 1 389 ? 19.671 -17.523 6.988 1.00 88.00 389 ASN A N 1
ATOM 3105 C CA . ASN A 1 389 ? 20.601 -18.621 7.266 1.00 88.00 389 ASN A CA 1
ATOM 3106 C C . ASN A 1 389 ? 20.040 -20.017 6.949 1.00 88.00 389 ASN A C 1
ATOM 3108 O O . ASN A 1 389 ? 20.799 -20.878 6.504 1.00 88.00 389 ASN A O 1
ATOM 3112 N N . TYR A 1 390 ? 18.738 -20.253 7.150 1.00 84.31 390 TYR A N 1
ATOM 3113 C CA . TYR A 1 390 ? 18.171 -21.610 7.157 1.00 84.31 390 TYR A CA 1
ATOM 3114 C C . TYR A 1 390 ? 17.099 -21.856 6.093 1.00 84.31 390 TYR A C 1
ATOM 3116 O O . TYR A 1 390 ? 17.139 -22.894 5.438 1.00 84.31 390 TYR A O 1
ATOM 3124 N N . PHE A 1 391 ? 16.146 -20.936 5.906 1.00 83.19 391 PHE A N 1
ATOM 3125 C CA . PHE A 1 391 ? 15.035 -21.138 4.967 1.00 83.19 391 PHE A CA 1
ATOM 3126 C C . PHE A 1 391 ? 15.430 -20.807 3.517 1.00 83.19 391 PHE A C 1
ATOM 3128 O O . PHE A 1 391 ? 16.421 -21.301 2.987 1.00 83.19 391 PHE A O 1
ATOM 3135 N N . SER A 1 392 ? 14.661 -19.949 2.847 1.00 77.38 392 SER A N 1
ATOM 3136 C CA . SER A 1 392 ? 14.789 -19.620 1.424 1.00 77.38 392 SER A CA 1
ATOM 3137 C C . SER A 1 392 ? 16.073 -18.864 1.045 1.00 77.38 392 SER A C 1
ATOM 3139 O O . SER A 1 392 ? 16.229 -18.502 -0.124 1.00 77.38 392 SER A O 1
ATOM 3141 N N . LYS A 1 393 ? 16.975 -18.619 2.011 1.00 87.31 393 LYS A N 1
ATOM 3142 C CA . LYS A 1 393 ? 18.231 -17.861 1.876 1.00 87.31 393 LYS A CA 1
ATOM 3143 C C . LYS A 1 393 ? 17.999 -16.535 1.159 1.00 87.31 393 LYS A C 1
ATOM 3145 O O . LYS A 1 393 ? 18.601 -16.243 0.127 1.00 87.31 393 LYS A O 1
ATOM 3150 N N . LEU A 1 394 ? 17.037 -15.770 1.673 1.00 89.12 394 LEU A N 1
ATOM 3151 C CA . LEU A 1 394 ? 16.640 -14.496 1.081 1.00 89.12 394 LEU A CA 1
ATOM 3152 C C . LEU A 1 394 ? 17.782 -13.471 1.206 1.00 89.12 394 LEU A C 1
ATOM 3154 O O . LEU A 1 394 ? 18.365 -13.347 2.286 1.00 89.12 394 LEU A O 1
ATOM 3158 N N . PRO A 1 395 ? 18.092 -12.692 0.151 1.00 91.19 395 PRO A N 1
ATOM 3159 C CA . PRO A 1 395 ? 19.224 -11.764 0.141 1.00 91.19 395 PRO A CA 1
ATOM 3160 C C . PRO A 1 395 ? 18.916 -10.442 0.877 1.00 91.19 395 PRO A C 1
ATOM 3162 O O . PRO A 1 395 ? 19.100 -9.351 0.331 1.00 91.19 395 PRO A O 1
ATOM 3165 N N . PHE A 1 396 ? 18.464 -10.513 2.135 1.00 90.50 396 PHE A N 1
ATOM 3166 C CA . PHE A 1 396 ? 18.092 -9.340 2.940 1.00 90.50 396 PHE A CA 1
ATOM 3167 C C . PHE A 1 396 ? 19.239 -8.343 3.114 1.00 90.50 396 PHE A C 1
ATOM 3169 O O . PHE A 1 396 ? 19.011 -7.138 3.077 1.00 90.50 396 PHE A O 1
ATOM 3176 N N . GLN A 1 397 ? 20.483 -8.815 3.234 1.00 88.25 397 GLN A N 1
ATOM 3177 C CA . GLN A 1 397 ? 21.649 -7.932 3.348 1.00 88.25 397 GLN A CA 1
ATOM 3178 C C . GLN A 1 397 ? 21.844 -7.063 2.097 1.00 88.25 397 GLN A C 1
ATOM 3180 O O . GLN A 1 397 ? 22.125 -5.867 2.207 1.00 88.25 397 GLN A O 1
ATOM 3185 N N . LEU A 1 398 ? 21.663 -7.645 0.906 1.00 86.88 398 LEU A N 1
ATOM 3186 C CA . LEU A 1 398 ? 21.762 -6.915 -0.357 1.00 86.88 398 LEU A CA 1
ATOM 3187 C C . LEU A 1 398 ? 20.614 -5.910 -0.489 1.00 86.88 398 LEU A C 1
ATOM 3189 O O . LEU A 1 398 ? 20.847 -4.753 -0.839 1.00 86.88 398 LEU A O 1
ATOM 3193 N N . CYS A 1 399 ? 19.395 -6.335 -0.146 1.00 86.62 399 CYS A N 1
ATOM 3194 C CA . CYS A 1 399 ? 18.228 -5.461 -0.108 1.00 86.62 399 CYS A CA 1
ATOM 3195 C C . CYS A 1 399 ? 18.451 -4.265 0.832 1.00 86.62 399 CYS A C 1
ATOM 3197 O O . CYS A 1 399 ? 18.320 -3.114 0.419 1.00 86.62 399 CYS A O 1
ATOM 3199 N N . TRP A 1 400 ? 18.893 -4.514 2.067 1.00 87.69 400 TRP A N 1
ATOM 3200 C CA . TRP A 1 400 ? 19.136 -3.469 3.059 1.00 87.69 400 TRP A CA 1
ATOM 3201 C C . TRP A 1 400 ? 20.225 -2.488 2.621 1.00 87.69 400 TRP A C 1
ATOM 3203 O O . TRP A 1 400 ? 20.081 -1.276 2.787 1.00 87.69 400 TRP A O 1
ATOM 3213 N N . LYS A 1 401 ? 21.303 -2.985 2.002 1.00 87.88 401 LYS A N 1
ATOM 3214 C CA . LYS A 1 401 ? 22.350 -2.135 1.419 1.00 87.88 401 LYS A CA 1
ATOM 3215 C C . LYS A 1 401 ? 21.778 -1.209 0.341 1.00 87.88 401 LYS A C 1
ATOM 3217 O O . LYS A 1 401 ? 22.121 -0.025 0.323 1.00 87.88 401 LYS A O 1
ATOM 3222 N N . ASN A 1 402 ? 20.882 -1.717 -0.505 1.00 83.06 402 ASN A N 1
ATOM 3223 C CA . ASN A 1 402 ? 20.210 -0.923 -1.534 1.00 83.06 402 ASN A CA 1
ATOM 3224 C C . ASN A 1 402 ? 19.243 0.104 -0.930 1.00 83.06 402 ASN A C 1
ATOM 3226 O O . ASN A 1 402 ? 19.320 1.282 -1.280 1.00 83.06 402 ASN A O 1
ATOM 3230 N N . ILE A 1 403 ? 18.415 -0.291 0.040 1.00 84.19 403 ILE A N 1
ATOM 3231 C CA . ILE A 1 403 ? 17.523 0.636 0.751 1.00 84.19 403 ILE A CA 1
ATOM 3232 C C . ILE A 1 403 ? 18.336 1.753 1.415 1.00 84.19 403 ILE A C 1
ATOM 3234 O O . ILE A 1 403 ? 18.019 2.932 1.265 1.00 84.19 403 ILE A O 1
ATOM 3238 N N . ARG A 1 404 ? 19.440 1.411 2.091 1.00 86.19 404 ARG A N 1
ATOM 3239 C CA . ARG A 1 404 ? 20.317 2.383 2.756 1.00 86.19 404 ARG A CA 1
ATOM 3240 C C . ARG A 1 404 ? 20.969 3.348 1.768 1.00 86.19 404 ARG A C 1
ATOM 3242 O O . ARG A 1 404 ? 21.051 4.541 2.061 1.00 86.19 404 ARG A O 1
ATOM 3249 N N . LYS A 1 405 ? 21.406 2.857 0.604 1.00 84.88 405 LYS A N 1
ATOM 3250 C CA . LYS A 1 405 ? 21.967 3.688 -0.473 1.00 84.88 405 LYS A CA 1
ATOM 3251 C C . LYS A 1 405 ? 20.954 4.730 -0.960 1.00 84.88 405 LYS A C 1
ATOM 3253 O O . LYS A 1 405 ? 21.322 5.880 -1.174 1.00 84.88 405 LYS A O 1
ATOM 3258 N N . HIS A 1 406 ? 19.682 4.351 -1.066 1.00 80.50 406 HIS A N 1
ATOM 3259 C CA . HIS A 1 406 ? 18.601 5.209 -1.563 1.00 80.50 406 HIS A CA 1
ATOM 3260 C C . HIS A 1 406 ? 17.704 5.772 -0.450 1.00 80.50 406 HIS A C 1
ATOM 3262 O O . HIS A 1 406 ? 16.581 6.209 -0.712 1.00 80.50 406 HIS A O 1
ATOM 3268 N N . ARG A 1 407 ? 18.213 5.810 0.792 1.00 82.06 407 ARG A N 1
ATOM 3269 C CA . ARG A 1 407 ? 17.412 6.068 1.994 1.00 82.06 407 ARG A CA 1
ATOM 3270 C C . ARG A 1 407 ? 16.566 7.328 1.892 1.00 82.06 407 ARG A C 1
ATOM 3272 O O . ARG A 1 407 ? 15.379 7.246 2.139 1.00 82.06 407 ARG A O 1
ATOM 3279 N N . PHE A 1 408 ? 17.113 8.463 1.468 1.00 80.25 408 PHE A N 1
ATOM 3280 C CA . PHE A 1 408 ? 16.350 9.716 1.465 1.00 80.25 408 PHE A CA 1
ATOM 3281 C C . PHE A 1 408 ? 15.130 9.664 0.546 1.00 80.25 408 PHE A C 1
ATOM 3283 O O . PHE A 1 408 ? 14.076 10.178 0.899 1.00 80.25 408 PHE A O 1
ATOM 3290 N N . ARG A 1 409 ? 15.242 8.993 -0.605 1.00 80.31 409 ARG A N 1
ATOM 3291 C CA . ARG A 1 409 ? 14.114 8.853 -1.528 1.00 80.31 409 ARG A CA 1
ATOM 3292 C C . ARG A 1 409 ? 13.080 7.878 -0.972 1.00 80.31 409 ARG A C 1
ATOM 3294 O O . ARG A 1 409 ? 11.911 8.222 -0.868 1.00 80.31 409 ARG A O 1
ATOM 3301 N N . ILE A 1 410 ? 13.532 6.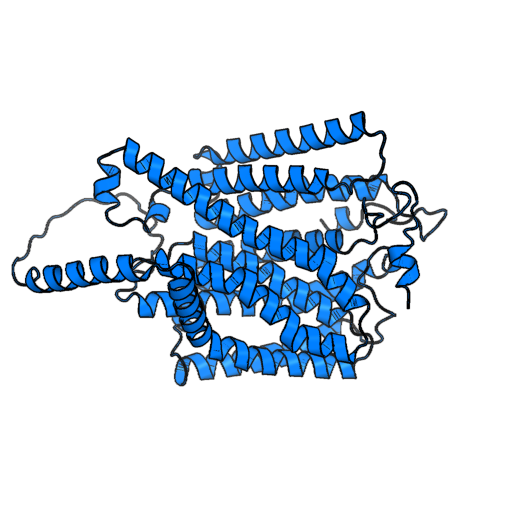705 -0.533 1.00 78.50 410 ILE A N 1
ATOM 3302 C CA . ILE A 1 410 ? 12.655 5.666 0.017 1.00 78.50 410 ILE A CA 1
ATOM 3303 C C . ILE A 1 410 ? 11.945 6.151 1.288 1.00 78.50 410 ILE A C 1
ATOM 3305 O O . ILE A 1 410 ? 10.741 5.985 1.404 1.00 78.50 410 ILE A O 1
ATOM 3309 N N . HIS A 1 411 ? 12.648 6.795 2.221 1.00 81.31 411 HIS A N 1
ATOM 3310 C CA . HIS A 1 411 ? 12.042 7.282 3.464 1.00 81.31 411 HIS A CA 1
ATOM 3311 C C . HIS A 1 411 ? 10.990 8.354 3.179 1.00 81.31 411 HIS A C 1
ATOM 3313 O O . HIS A 1 411 ? 9.912 8.285 3.751 1.00 81.31 411 HIS A O 1
ATOM 3319 N N . ASN A 1 412 ? 11.251 9.295 2.266 1.00 79.38 412 ASN A N 1
ATOM 3320 C CA . ASN A 1 412 ? 10.255 10.305 1.901 1.00 79.38 412 ASN A CA 1
ATOM 3321 C C . ASN A 1 412 ? 9.006 9.675 1.271 1.00 79.38 412 ASN A C 1
ATOM 3323 O O . ASN A 1 412 ? 7.900 10.072 1.620 1.00 79.38 412 ASN A O 1
ATOM 3327 N N . PHE A 1 413 ? 9.177 8.675 0.400 1.00 82.44 413 PHE A N 1
ATOM 3328 C CA . PHE A 1 413 ? 8.062 7.911 -0.162 1.00 82.44 413 PHE A CA 1
ATOM 3329 C C . PHE A 1 413 ? 7.251 7.201 0.922 1.00 82.44 413 PHE A C 1
ATOM 3331 O O . PHE A 1 413 ? 6.036 7.358 0.976 1.00 82.44 413 PHE A O 1
ATOM 3338 N N . LEU A 1 414 ? 7.918 6.457 1.809 1.00 79.88 414 LEU A N 1
ATOM 3339 C CA . LEU A 1 414 ? 7.246 5.692 2.857 1.00 79.88 414 LEU A CA 1
ATOM 3340 C C . LEU A 1 414 ? 6.564 6.612 3.874 1.00 79.88 414 LEU A C 1
ATOM 3342 O O . LEU A 1 414 ? 5.435 6.334 4.259 1.00 79.88 414 LEU A O 1
ATOM 3346 N N . ILE A 1 415 ? 7.201 7.716 4.280 1.00 80.56 415 ILE A N 1
ATOM 3347 C CA . ILE A 1 415 ? 6.607 8.701 5.195 1.00 80.56 415 ILE A CA 1
ATOM 3348 C C . ILE A 1 415 ? 5.390 9.346 4.541 1.00 80.56 415 ILE A C 1
ATOM 3350 O O . ILE A 1 415 ? 4.321 9.346 5.143 1.00 80.56 415 ILE A O 1
ATOM 3354 N N . TYR A 1 416 ? 5.537 9.862 3.316 1.00 81.12 416 TYR A N 1
ATOM 3355 C CA . TYR A 1 416 ? 4.428 10.486 2.605 1.00 81.12 416 TYR A CA 1
ATOM 3356 C C . TYR A 1 416 ? 3.280 9.492 2.441 1.00 81.12 416 TYR A C 1
ATOM 3358 O O . TYR A 1 416 ? 2.186 9.762 2.915 1.00 81.12 416 TYR A O 1
ATOM 3366 N N . GLY A 1 417 ? 3.550 8.315 1.873 1.00 79.12 417 GLY A N 1
ATOM 3367 C CA . GLY A 1 417 ? 2.547 7.282 1.639 1.00 79.12 417 GLY A CA 1
ATOM 3368 C C . GLY A 1 417 ? 1.871 6.795 2.920 1.00 79.12 417 GLY A C 1
ATOM 3369 O O . GLY A 1 417 ? 0.657 6.636 2.932 1.00 79.12 417 GLY A O 1
ATOM 3370 N N . THR A 1 418 ? 2.611 6.619 4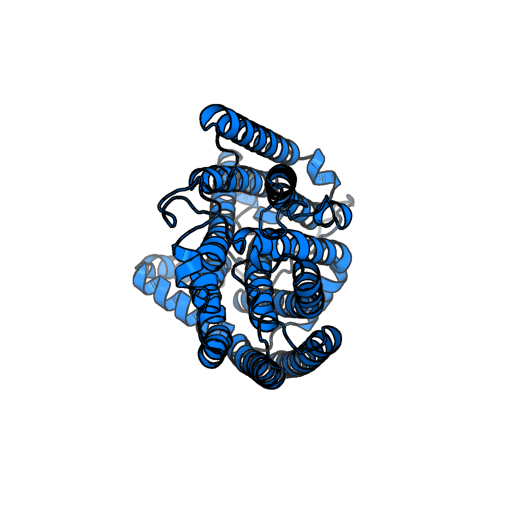.020 1.00 78.06 418 THR A N 1
ATOM 3371 C CA . THR A 1 418 ? 2.028 6.211 5.314 1.00 78.06 418 THR A CA 1
ATOM 3372 C C . THR A 1 418 ? 1.118 7.295 5.864 1.00 78.06 418 THR A C 1
ATOM 3374 O O . THR A 1 418 ? 0.047 6.995 6.373 1.00 78.06 418 THR A O 1
ATOM 3377 N N . VAL A 1 419 ? 1.525 8.557 5.761 1.00 75.50 419 VAL A N 1
ATOM 3378 C CA . VAL A 1 419 ? 0.770 9.681 6.307 1.00 75.50 419 VAL A CA 1
ATOM 3379 C C . VAL A 1 419 ? -0.468 9.987 5.465 1.00 75.50 419 VAL A C 1
ATOM 3381 O O . VAL A 1 419 ? -1.546 10.167 6.020 1.00 75.50 419 VAL A O 1
ATOM 3384 N N . THR A 1 420 ? -0.344 10.043 4.142 1.00 76.50 420 THR A N 1
ATOM 3385 C CA . THR A 1 420 ? -1.432 10.471 3.256 1.00 76.50 420 THR A CA 1
ATOM 3386 C C . THR A 1 420 ? -2.358 9.311 2.899 1.00 76.50 420 THR A C 1
ATOM 3388 O O . THR A 1 420 ? -3.484 9.256 3.390 1.00 76.50 420 THR A O 1
ATOM 3391 N N . MET A 1 421 ? -1.872 8.356 2.105 1.00 71.31 421 MET A N 1
ATOM 3392 C CA . MET A 1 421 ? -2.638 7.203 1.607 1.00 71.31 421 MET A CA 1
ATOM 3393 C C . MET A 1 421 ? -2.907 6.154 2.691 1.00 71.31 421 MET A C 1
ATOM 3395 O O . MET A 1 421 ? -3.933 5.480 2.684 1.00 71.31 421 MET A O 1
ATOM 3399 N N . GLY A 1 422 ? -1.986 6.017 3.642 1.00 67.12 422 GLY A N 1
ATOM 3400 C CA . GLY A 1 422 ? -2.139 5.138 4.789 1.00 67.12 422 GLY A CA 1
ATOM 3401 C C . GLY A 1 422 ? -3.110 5.726 5.801 1.00 67.12 422 GLY A C 1
ATOM 3402 O O . GLY A 1 422 ? -4.180 5.187 6.014 1.00 67.12 422 GLY A O 1
ATOM 3403 N N . VAL A 1 423 ? -2.731 6.822 6.445 1.00 67.81 423 VAL A N 1
ATOM 3404 C CA . VAL A 1 423 ? -3.412 7.338 7.633 1.00 67.81 423 VAL A CA 1
ATOM 3405 C C . VAL A 1 423 ? -4.610 8.211 7.275 1.00 67.81 423 VAL A C 1
ATOM 3407 O O . VAL A 1 423 ? -5.727 7.898 7.676 1.00 67.81 423 VAL A O 1
ATOM 3410 N N . ILE A 1 424 ? -4.413 9.291 6.516 1.00 69.25 424 ILE A N 1
ATOM 3411 C CA . ILE A 1 424 ? -5.493 10.264 6.303 1.00 69.25 424 ILE A CA 1
ATOM 3412 C C . ILE A 1 424 ? -6.597 9.674 5.422 1.00 69.25 424 ILE A C 1
ATOM 3414 O O . ILE A 1 424 ? -7.778 9.803 5.739 1.00 69.25 424 ILE A O 1
ATOM 3418 N N . CYS A 1 425 ? -6.220 8.974 4.352 1.00 68.81 425 CYS A N 1
ATOM 3419 C CA . CYS A 1 425 ? -7.168 8.317 3.458 1.00 68.81 425 CYS A CA 1
ATOM 3420 C C . CYS A 1 425 ? -7.981 7.229 4.184 1.00 68.81 425 CYS A C 1
ATOM 3422 O O . CYS A 1 425 ? -9.184 7.102 3.969 1.00 68.81 425 CYS A O 1
ATOM 3424 N N . GLN A 1 426 ? -7.368 6.495 5.120 1.00 67.81 426 GLN A N 1
ATOM 3425 C CA . GLN A 1 426 ? -8.099 5.518 5.927 1.00 67.81 426 GLN A CA 1
ATOM 3426 C C . GLN A 1 426 ? -9.011 6.171 6.962 1.00 67.81 426 GLN A C 1
ATOM 3428 O O . GLN A 1 426 ? -10.160 5.757 7.065 1.00 67.81 426 GLN A O 1
ATOM 3433 N N . CYS A 1 427 ? -8.568 7.220 7.665 1.00 65.62 427 CYS A N 1
ATOM 3434 C CA . CYS A 1 427 ? -9.458 8.006 8.528 1.00 65.62 427 CYS A CA 1
ATOM 3435 C C . CYS A 1 427 ? -10.687 8.497 7.761 1.00 65.62 427 CYS A C 1
ATOM 3437 O O . CYS A 1 427 ? -11.802 8.410 8.266 1.00 65.62 427 CYS A O 1
ATOM 3439 N N . TYR A 1 428 ? -10.490 8.943 6.521 1.00 66.50 428 TYR A N 1
ATOM 3440 C CA . TYR A 1 428 ? -11.577 9.341 5.642 1.00 66.50 428 TYR A CA 1
ATOM 3441 C C . TYR A 1 428 ? -12.528 8.171 5.317 1.00 66.50 428 TYR A C 1
ATOM 3443 O O . TYR A 1 428 ? -13.733 8.288 5.521 1.00 66.50 428 TYR A O 1
ATOM 3451 N N . PHE A 1 429 ? -12.023 7.008 4.884 1.00 65.25 429 PHE A N 1
ATOM 3452 C CA . PHE A 1 429 ? -12.891 5.853 4.585 1.00 65.25 429 PHE A CA 1
ATOM 3453 C C . PHE A 1 429 ? -13.578 5.254 5.810 1.00 65.25 429 PHE A C 1
ATOM 3455 O O . PHE A 1 429 ? -14.563 4.528 5.672 1.00 65.25 429 PHE A O 1
ATOM 3462 N N . MET A 1 430 ? -13.066 5.539 7.001 1.00 63.41 430 MET A N 1
ATOM 3463 C CA . MET A 1 430 ? -13.625 5.070 8.262 1.00 63.41 430 MET A CA 1
ATOM 3464 C C . MET A 1 430 ? -14.616 6.063 8.873 1.00 63.41 430 MET A C 1
ATOM 3466 O O . MET A 1 430 ? -15.137 5.801 9.949 1.00 63.41 430 MET A O 1
ATOM 3470 N N . TYR A 1 431 ? -14.903 7.186 8.222 1.00 66.25 431 TYR A N 1
ATOM 3471 C CA . TYR A 1 431 ? -15.887 8.162 8.682 1.00 66.25 431 TYR A CA 1
ATOM 3472 C C . TYR A 1 431 ? -17.332 7.628 8.534 1.00 66.25 431 TYR A C 1
ATOM 3474 O O . TYR A 1 431 ? -17.689 7.069 7.486 1.00 66.25 431 TYR A O 1
ATOM 3482 N N . LYS A 1 432 ? -18.168 7.811 9.572 1.00 58.78 432 LYS A N 1
ATOM 3483 C CA . LYS A 1 432 ? -19.608 7.469 9.623 1.00 58.78 432 LYS A CA 1
ATOM 3484 C C . LYS A 1 432 ? -20.452 8.501 8.850 1.00 58.78 432 LYS A C 1
ATOM 3486 O O . LYS A 1 432 ? -21.427 9.034 9.364 1.00 58.78 432 LYS A O 1
ATOM 3491 N N . ALA A 1 433 ? -20.089 8.795 7.602 1.00 54.56 433 ALA A N 1
ATOM 3492 C CA . ALA A 1 433 ? -20.944 9.603 6.730 1.00 54.56 433 ALA A CA 1
ATOM 3493 C C . ALA A 1 433 ? -22.208 8.814 6.370 1.00 54.56 433 ALA A C 1
ATOM 3495 O O . ALA A 1 433 ? -22.125 7.589 6.186 1.00 54.56 433 ALA A O 1
ATOM 3496 N N . PRO A 1 434 ? -23.342 9.497 6.153 1.00 51.28 434 PRO A N 1
ATOM 3497 C CA . PRO A 1 434 ? -24.443 8.940 5.392 1.00 51.28 434 PRO A CA 1
ATOM 3498 C C . PRO A 1 434 ? -23.934 8.582 3.993 1.00 51.28 434 PRO A C 1
ATOM 3500 O O . PRO A 1 434 ? -23.498 9.445 3.234 1.00 51.28 434 PRO A O 1
ATOM 3503 N N . ARG A 1 435 ? -23.933 7.292 3.655 1.00 57.00 435 ARG A N 1
ATOM 3504 C CA . ARG A 1 435 ? -23.511 6.816 2.332 1.00 57.00 435 ARG A CA 1
ATOM 3505 C C . ARG A 1 435 ? -24.743 6.529 1.494 1.00 57.00 435 ARG A C 1
ATOM 3507 O O . ARG A 1 435 ? -25.645 5.812 1.942 1.00 57.00 435 ARG A O 1
ATOM 3514 N N . TYR A 1 436 ? -24.767 7.052 0.270 1.00 46.09 436 TYR A N 1
ATOM 3515 C CA . TYR A 1 436 ? -25.840 6.763 -0.677 1.00 46.09 436 TYR A CA 1
ATOM 3516 C C . TYR A 1 436 ? -25.980 5.245 -0.876 1.00 46.09 436 TYR A C 1
ATOM 3518 O O . TYR A 1 436 ? -25.013 4.569 -1.219 1.00 46.09 436 TYR A O 1
ATOM 3526 N N . GLY A 1 437 ? -27.176 4.707 -0.618 1.00 52.06 437 GLY A N 1
ATOM 3527 C CA . GLY A 1 437 ? -27.475 3.271 -0.698 1.00 52.06 437 GLY A CA 1
ATOM 3528 C C . GLY A 1 437 ? -27.342 2.482 0.613 1.00 52.06 437 GLY A C 1
ATOM 3529 O O . GLY A 1 437 ? -27.865 1.375 0.683 1.00 52.06 437 GLY A O 1
ATOM 3530 N N . LEU A 1 438 ? -26.708 3.034 1.656 1.00 54.25 438 LEU A N 1
ATOM 3531 C CA . LEU A 1 438 ? -26.704 2.450 3.011 1.00 54.25 438 LEU A CA 1
ATOM 3532 C C . LEU A 1 438 ? -27.697 3.143 3.956 1.00 54.25 438 LEU A C 1
ATOM 3534 O O . LEU A 1 438 ? -28.165 2.529 4.911 1.00 54.25 438 LEU A O 1
ATOM 3538 N N . CYS A 1 439 ? -28.045 4.402 3.680 1.00 57.03 439 CYS A N 1
ATOM 3539 C CA . CYS A 1 439 ? -28.988 5.189 4.475 1.00 57.03 439 CYS A CA 1
ATOM 3540 C C . CYS A 1 439 ? -30.241 5.506 3.648 1.00 57.03 439 CYS A C 1
ATOM 3542 O O . CYS A 1 439 ? -30.142 5.771 2.449 1.00 57.03 439 CYS A O 1
ATOM 3544 N N . SER A 1 440 ? -31.415 5.487 4.286 1.00 56.22 440 SER A N 1
ATOM 3545 C CA . SER A 1 440 ? -32.700 5.815 3.646 1.00 56.22 440 SER A CA 1
ATOM 3546 C C . SER A 1 440 ? -32.837 7.299 3.302 1.00 56.22 440 SER A C 1
ATOM 3548 O O . SER A 1 440 ? -33.550 7.639 2.363 1.00 56.22 440 SER A O 1
ATOM 3550 N N . ASP A 1 441 ? -32.146 8.166 4.043 1.00 59.22 441 ASP A N 1
ATOM 3551 C CA . ASP A 1 441 ? -32.045 9.598 3.778 1.00 59.22 441 ASP A CA 1
ATOM 3552 C C . ASP A 1 441 ? -30.564 9.998 3.754 1.00 59.22 441 ASP A C 1
ATOM 3554 O O . ASP A 1 441 ? -29.853 9.837 4.744 1.00 59.22 441 ASP A O 1
ATOM 3558 N N . THR A 1 442 ? -30.083 10.480 2.606 1.00 51.53 442 THR A N 1
ATOM 3559 C CA . THR A 1 442 ? -28.694 10.936 2.437 1.00 51.53 442 THR A CA 1
ATOM 3560 C C . THR A 1 442 ? -28.446 12.347 2.950 1.00 51.53 442 THR A C 1
ATOM 3562 O O . THR A 1 442 ? -27.297 12.780 2.985 1.00 51.53 442 THR A O 1
ATOM 3565 N N . ARG A 1 443 ? -29.505 13.064 3.343 1.00 49.12 443 ARG A N 1
ATOM 3566 C CA . ARG A 1 443 ? -29.435 14.394 3.962 1.00 49.12 443 ARG A CA 1
ATOM 3567 C C . ARG A 1 443 ? -29.495 14.331 5.484 1.00 49.12 443 ARG A C 1
ATOM 3569 O O . ARG A 1 443 ? -29.144 15.302 6.145 1.00 49.12 443 ARG A O 1
ATOM 3576 N N . SER A 1 444 ? -29.936 13.204 6.036 1.00 50.81 444 SER A N 1
ATOM 3577 C CA . SER A 1 444 ? -29.931 12.965 7.473 1.00 50.81 444 SER A CA 1
ATOM 3578 C C . SER A 1 444 ? -28.505 12.705 7.954 1.00 50.81 444 SER A C 1
ATOM 3580 O O . SER A 1 444 ? -27.836 11.808 7.449 1.00 50.81 444 SER A O 1
ATOM 3582 N N . VAL A 1 445 ? -28.066 13.443 8.977 1.00 50.88 445 VAL A N 1
ATOM 3583 C CA . VAL A 1 445 ? -26.810 13.187 9.714 1.00 50.88 445 VAL A CA 1
ATOM 3584 C C . VAL A 1 445 ? -26.849 11.810 10.402 1.00 50.88 445 VAL A C 1
ATOM 3586 O O . VAL A 1 445 ? -25.814 11.193 10.645 1.00 50.88 445 VAL A O 1
ATOM 3589 N N . HIS A 1 446 ? -28.056 11.286 10.641 1.00 54.75 446 HIS A N 1
ATOM 3590 C CA . HIS A 1 446 ? -28.310 9.966 11.205 1.00 54.75 446 HIS A CA 1
ATOM 3591 C C . HIS A 1 446 ? -28.532 8.922 10.110 1.00 54.75 446 HIS A C 1
ATOM 3593 O O . HIS A 1 446 ? -29.478 9.014 9.322 1.00 54.75 446 HIS A O 1
ATOM 3599 N N . CYS A 1 447 ? -27.677 7.898 10.085 1.00 58.34 447 CYS A N 1
ATOM 3600 C CA . CYS A 1 447 ? -27.845 6.733 9.227 1.00 58.34 447 CYS A CA 1
ATOM 3601 C C . CYS A 1 447 ? -28.279 5.520 10.068 1.00 58.34 447 CYS A C 1
ATOM 3603 O O . CYS A 1 447 ? -27.481 5.045 10.883 1.00 58.34 447 CYS A O 1
ATOM 3605 N N . PRO A 1 448 ? -29.471 4.946 9.822 1.00 57.41 448 PRO A N 1
ATOM 3606 C CA . PRO A 1 448 ? -29.974 3.795 10.577 1.00 57.41 448 PRO A CA 1
ATOM 3607 C C . PRO A 1 448 ? -29.040 2.578 10.544 1.00 57.41 448 PRO A C 1
ATOM 3609 O O . PRO A 1 448 ? -28.998 1.802 11.493 1.00 57.41 448 PRO A O 1
ATOM 3612 N N . PHE A 1 449 ? -28.261 2.419 9.466 1.00 58.56 449 PHE A N 1
ATOM 3613 C CA . PHE A 1 449 ? -27.242 1.373 9.356 1.00 58.56 449 PHE A CA 1
ATOM 3614 C C . PHE A 1 449 ? -26.213 1.461 10.491 1.00 58.56 449 PHE A C 1
ATOM 3616 O O . PHE A 1 449 ? -25.902 0.447 11.111 1.00 58.56 449 PHE A O 1
ATOM 3623 N N . TRP A 1 450 ? -25.732 2.668 10.805 1.00 57.78 450 TRP A N 1
ATOM 3624 C CA . TRP A 1 450 ? -24.759 2.878 11.877 1.00 57.78 450 TRP A CA 1
ATOM 3625 C C . TRP A 1 450 ? -25.401 2.741 13.262 1.00 57.78 450 TRP A C 1
ATOM 3627 O O . TRP A 1 450 ? -24.809 2.108 14.127 1.00 57.78 450 TRP A O 1
ATOM 3637 N N . GLU A 1 451 ? -26.628 3.233 13.451 1.00 60.28 451 GLU A N 1
ATOM 3638 C CA . GLU A 1 451 ? -27.351 3.136 14.733 1.00 60.28 451 GLU A CA 1
ATOM 3639 C C . GLU A 1 451 ? -27.726 1.695 15.094 1.00 60.28 451 GLU A C 1
ATOM 3641 O O . GLU A 1 451 ? -27.639 1.292 16.249 1.00 60.28 451 GLU A O 1
ATOM 3646 N N . SER A 1 452 ? -28.081 0.875 14.101 1.00 54.44 452 SER A N 1
ATOM 3647 C CA . SER A 1 452 ? -28.360 -0.551 14.312 1.00 54.44 452 SER A CA 1
ATOM 3648 C C . SER A 1 452 ? -27.122 -1.370 14.702 1.00 54.44 452 SER A C 1
ATOM 3650 O O . SER A 1 452 ? -27.243 -2.554 15.024 1.00 54.44 452 SER A O 1
ATOM 3652 N N . HIS A 1 453 ? -25.930 -0.773 14.611 1.00 51.72 453 HIS A N 1
ATOM 3653 C CA . HIS A 1 453 ? -24.635 -1.401 14.873 1.00 51.72 453 HIS A CA 1
ATOM 3654 C C . HIS A 1 453 ? -23.829 -0.669 15.959 1.00 51.72 453 HIS A C 1
ATOM 3656 O O . HIS A 1 453 ? -22.699 -1.071 16.236 1.00 51.72 453 HIS A O 1
ATOM 3662 N N . ASP A 1 454 ? -24.401 0.354 16.604 1.00 45.53 454 ASP A N 1
ATOM 3663 C CA . ASP A 1 454 ? -23.892 0.901 17.863 1.00 45.53 454 ASP A CA 1
ATOM 3664 C C . ASP A 1 454 ? -24.268 -0.074 19.003 1.00 45.53 454 ASP A C 1
ATOM 3666 O O . ASP A 1 454 ? -25.241 0.128 19.731 1.00 45.53 454 ASP A O 1
ATOM 3670 N N . MET A 1 455 ? -23.517 -1.180 19.104 1.00 36.91 455 MET A N 1
ATOM 3671 C CA . MET A 1 455 ? -23.503 -2.110 20.246 1.00 36.91 455 MET A CA 1
ATOM 3672 C C . MET A 1 455 ? -22.220 -1.966 21.059 1.00 36.91 455 MET A C 1
ATOM 3674 O O . MET A 1 455 ? -21.127 -1.950 20.445 1.00 36.91 455 MET A O 1
#